Protein AF-A0A341EDA7-F1 (afdb_monomer_lite)

Radius of gyration: 49.62 Å; chains: 1; bounding box: 118×57×142 Å

Structure (mmCIF, N/CA/C/O backbone):
data_AF-A0A341EDA7-F1
#
_entry.id   AF-A0A341EDA7-F1
#
loop_
_atom_site.group_PDB
_atom_site.id
_atom_site.type_symbol
_atom_site.label_atom_id
_atom_site.label_alt_id
_atom_site.label_comp_id
_atom_site.label_asym_id
_atom_site.label_entity_id
_atom_site.label_seq_id
_atom_site.pdbx_PDB_ins_code
_atom_site.Cartn_x
_atom_site.Cartn_y
_atom_site.Cartn_z
_atom_site.occupancy
_atom_site.B_iso_or_equiv
_atom_site.auth_seq_id
_atom_site.auth_comp_id
_atom_site.auth_asym_id
_atom_site.auth_atom_id
_atom_site.pdbx_PDB_model_num
ATOM 1 N N . MET A 1 1 ? 18.395 -34.911 -0.743 1.00 32.69 1 MET A N 1
ATOM 2 C CA . MET A 1 1 ? 18.982 -36.127 -1.352 1.00 32.69 1 MET A CA 1
ATOM 3 C C . MET A 1 1 ? 18.700 -36.040 -2.844 1.00 32.69 1 MET A C 1
ATOM 5 O O . MET A 1 1 ? 17.529 -36.085 -3.175 1.00 32.69 1 MET A O 1
ATOM 9 N N . CYS A 1 2 ? 19.606 -35.796 -3.788 1.00 32.47 2 CYS A N 1
ATOM 10 C CA . CYS A 1 2 ? 21.069 -35.658 -3.882 1.00 32.47 2 CYS A CA 1
ATOM 11 C C . CYS A 1 2 ? 21.313 -34.599 -4.995 1.00 32.47 2 CYS A C 1
ATOM 13 O O . CYS A 1 2 ? 20.498 -34.527 -5.908 1.00 32.47 2 CYS A O 1
ATOM 15 N N . LEU A 1 3 ? 22.203 -33.607 -4.891 1.00 25.61 3 LEU A N 1
ATOM 16 C CA . LEU A 1 3 ? 23.678 -33.621 -4.932 1.00 25.61 3 LEU A CA 1
ATOM 17 C C . LEU A 1 3 ? 24.299 -34.287 -6.179 1.00 25.61 3 LEU A C 1
ATOM 19 O O . LEU A 1 3 ? 24.285 -35.507 -6.297 1.00 25.61 3 LEU A O 1
ATOM 23 N N . GLU A 1 4 ? 24.841 -33.405 -7.033 1.00 27.42 4 GLU A N 1
ATOM 24 C CA . GLU A 1 4 ? 26.204 -33.389 -7.608 1.00 27.42 4 GLU A CA 1
ATOM 25 C C . GLU A 1 4 ? 26.722 -34.539 -8.492 1.00 27.42 4 GLU A C 1
ATOM 27 O O . GLU A 1 4 ? 26.782 -35.695 -8.089 1.00 27.42 4 GLU A O 1
ATOM 32 N N . ASN A 1 5 ? 27.219 -34.160 -9.681 1.00 27.25 5 ASN A N 1
ATOM 33 C CA . ASN A 1 5 ? 28.604 -34.377 -10.147 1.00 27.25 5 ASN A CA 1
ATOM 34 C C . ASN A 1 5 ? 28.768 -33.683 -11.519 1.00 27.25 5 ASN A C 1
ATOM 36 O O . ASN A 1 5 ? 27.979 -33.927 -12.425 1.00 27.25 5 ASN A O 1
ATOM 40 N N . ALA A 1 6 ? 29.583 -32.637 -11.670 1.00 25.05 6 ALA A N 1
ATOM 41 C CA . ALA A 1 6 ? 31.051 -32.552 -11.617 1.00 25.05 6 ALA A CA 1
ATOM 42 C C . ALA A 1 6 ? 31.712 -32.789 -12.992 1.00 25.05 6 ALA A C 1
ATOM 44 O O . ALA A 1 6 ? 31.583 -33.843 -13.611 1.00 25.05 6 ALA A O 1
ATOM 45 N N . MET A 1 7 ? 32.403 -31.733 -13.431 1.00 23.84 7 MET A N 1
ATOM 46 C CA . MET A 1 7 ? 33.381 -31.664 -14.516 1.00 23.84 7 MET A CA 1
ATOM 47 C C . MET A 1 7 ? 34.543 -32.643 -14.302 1.00 23.84 7 MET A C 1
ATOM 49 O O . MET A 1 7 ? 34.885 -32.928 -13.163 1.00 23.84 7 MET A O 1
ATOM 53 N N . GLU A 1 8 ? 35.212 -33.036 -15.390 1.00 24.64 8 GLU A N 1
ATOM 54 C CA . GLU A 1 8 ? 36.659 -32.828 -15.616 1.00 24.64 8 GLU A CA 1
ATOM 55 C C . GLU A 1 8 ? 37.133 -33.653 -16.826 1.00 24.64 8 GLU A C 1
ATOM 57 O O . GLU A 1 8 ? 36.954 -34.864 -16.875 1.00 24.64 8 GLU A O 1
ATOM 62 N N . HIS A 1 9 ? 37.768 -33.003 -17.806 1.00 24.69 9 HIS A N 1
ATOM 63 C CA . HIS A 1 9 ? 39.176 -33.277 -18.111 1.00 24.69 9 HIS A CA 1
ATOM 64 C C . HIS A 1 9 ? 39.718 -32.296 -19.159 1.00 24.69 9 HIS A C 1
ATOM 66 O O . HIS A 1 9 ? 39.237 -32.188 -20.285 1.00 24.69 9 HIS A O 1
ATOM 72 N N . ARG A 1 10 ? 40.766 -31.586 -18.741 1.00 23.36 10 ARG A N 1
ATOM 73 C CA . ARG A 1 10 ? 41.674 -30.756 -19.537 1.00 23.36 10 ARG A CA 1
ATOM 74 C C . ARG A 1 10 ? 43.002 -31.509 -19.722 1.00 23.36 10 ARG A C 1
ATOM 76 O O . ARG A 1 10 ? 43.252 -32.476 -19.006 1.00 23.36 10 ARG A O 1
ATOM 83 N N . LEU A 1 11 ? 43.872 -30.909 -20.547 1.00 23.42 11 LEU A N 1
ATOM 84 C CA . LEU A 1 11 ? 45.314 -31.168 -20.770 1.00 23.42 11 LEU A CA 1
ATOM 85 C C . LEU A 1 11 ? 45.609 -32.266 -21.805 1.00 23.42 11 LEU A C 1
ATOM 87 O O . LEU A 1 11 ? 44.929 -33.275 -21.853 1.00 23.42 11 LEU A O 1
ATOM 91 N N . ALA A 1 12 ? 46.606 -32.155 -22.684 1.00 24.38 12 ALA A N 1
ATOM 92 C CA . ALA A 1 12 ? 47.875 -31.418 -22.661 1.00 24.38 12 ALA A CA 1
ATOM 93 C C . ALA A 1 12 ? 48.444 -31.481 -24.116 1.00 24.38 12 ALA A C 1
ATOM 95 O O . ALA A 1 12 ? 48.155 -32.448 -24.809 1.00 24.38 12 ALA A O 1
ATOM 96 N N . VAL A 1 13 ? 49.124 -30.502 -24.732 1.00 22.91 13 VAL A N 1
ATOM 97 C CA . VAL A 1 13 ? 50.478 -29.940 -24.500 1.00 22.91 13 VAL A CA 1
ATOM 98 C C . VAL A 1 13 ? 51.265 -29.981 -25.828 1.00 22.91 13 VAL A C 1
ATOM 100 O O . VAL A 1 13 ? 51.414 -31.029 -26.442 1.00 22.91 13 VAL A O 1
ATOM 103 N N . LEU A 1 14 ? 51.724 -28.789 -26.227 1.00 21.77 14 LEU A N 1
ATOM 104 C CA . LEU A 1 14 ? 52.998 -28.381 -26.852 1.00 21.77 14 LEU A CA 1
ATOM 105 C C . LEU A 1 14 ? 53.745 -29.311 -27.830 1.00 21.77 14 LEU A C 1
ATOM 107 O O . LEU A 1 14 ? 54.156 -30.416 -27.494 1.00 21.77 14 LEU A O 1
ATOM 111 N N . GLY A 1 15 ? 54.142 -28.722 -28.965 1.00 23.84 15 GLY A N 1
ATOM 112 C CA . GLY A 1 15 ? 55.219 -29.223 -29.823 1.00 23.84 15 GLY A CA 1
ATOM 113 C C . GLY A 1 15 ? 55.700 -28.178 -30.833 1.00 23.84 15 GLY A C 1
ATOM 114 O O . GLY A 1 15 ? 55.146 -28.058 -31.917 1.00 23.84 15 GLY A O 1
ATOM 115 N N . ASN A 1 16 ? 56.717 -27.411 -30.435 1.00 22.12 16 ASN A N 1
ATOM 116 C CA . ASN A 1 16 ? 57.459 -26.419 -31.218 1.00 22.12 16 ASN A CA 1
ATOM 117 C C . ASN A 1 16 ? 58.202 -27.005 -32.443 1.00 22.12 16 ASN A C 1
ATOM 119 O O . ASN A 1 16 ? 58.448 -28.204 -32.523 1.00 22.12 16 ASN A O 1
ATOM 123 N N . VAL A 1 17 ? 58.743 -26.070 -33.240 1.00 22.66 17 VAL A N 1
ATOM 124 C CA . VAL A 1 17 ? 60.060 -26.099 -33.924 1.00 22.66 17 VAL A CA 1
ATOM 125 C C . VAL A 1 17 ? 60.017 -26.105 -35.462 1.00 22.66 17 VAL A C 1
ATOM 127 O O . VAL A 1 17 ? 60.042 -27.140 -36.108 1.00 22.66 17 VAL A O 1
ATOM 130 N N . VAL A 1 18 ? 60.024 -24.882 -36.011 1.00 22.33 18 VAL A N 1
ATOM 131 C CA . VAL A 1 18 ? 61.127 -24.274 -36.792 1.00 22.33 18 VAL A CA 1
ATOM 132 C C . VAL A 1 18 ? 61.608 -25.009 -38.058 1.00 22.33 18 VAL A C 1
ATOM 134 O O . VAL A 1 18 ? 62.100 -26.129 -38.030 1.00 22.33 18 VAL A O 1
ATOM 137 N N . SER A 1 19 ? 61.679 -24.195 -39.118 1.00 23.27 19 SER A N 1
ATOM 138 C CA . SER A 1 19 ? 62.838 -24.020 -40.009 1.00 23.27 19 SER A CA 1
ATOM 139 C C . SER A 1 19 ? 62.756 -24.543 -41.449 1.00 23.27 19 SER A C 1
ATOM 141 O O . SER A 1 19 ? 62.938 -25.721 -41.740 1.00 23.27 19 SER A O 1
ATOM 143 N N . SER A 1 20 ? 62.784 -23.539 -42.331 1.00 24.84 20 SER A N 1
ATOM 144 C CA . SER A 1 20 ? 63.682 -23.392 -43.487 1.00 24.84 20 SER A CA 1
ATOM 145 C C . SER A 1 20 ? 63.165 -23.814 -44.862 1.00 24.84 20 SER A C 1
ATOM 147 O O . SER A 1 20 ? 62.784 -24.950 -45.107 1.00 24.84 20 SER A O 1
ATOM 149 N N . GLY A 1 21 ? 63.238 -22.857 -45.790 1.00 26.22 21 GLY A N 1
ATOM 150 C CA . GLY A 1 21 ? 62.943 -23.033 -47.208 1.00 26.22 21 GLY A CA 1
ATOM 151 C C . GLY A 1 21 ? 63.250 -21.756 -47.986 1.00 26.22 21 GLY A C 1
ATOM 152 O O . GLY A 1 21 ? 62.390 -20.909 -48.167 1.00 26.22 21 GLY A O 1
ATOM 153 N N . LYS A 1 22 ? 64.520 -21.601 -48.356 1.00 25.05 22 LYS A N 1
ATOM 154 C CA . LYS A 1 22 ? 65.170 -20.472 -49.040 1.00 25.05 22 LYS A CA 1
ATOM 155 C C . LYS A 1 22 ? 64.565 -20.069 -50.406 1.00 25.05 22 LYS A C 1
ATOM 157 O O . LYS A 1 22 ? 64.294 -20.935 -51.222 1.00 25.05 22 LYS A O 1
ATOM 162 N N . VAL A 1 23 ? 64.636 -18.749 -50.656 1.00 23.72 23 VAL A N 1
ATOM 163 C CA . VAL A 1 23 ? 65.149 -18.043 -51.864 1.00 23.72 23 VAL A CA 1
ATOM 164 C C . VAL A 1 23 ? 64.367 -18.192 -53.172 1.00 23.72 23 VAL A C 1
ATOM 166 O O . VAL A 1 23 ? 64.394 -19.266 -53.746 1.00 23.72 23 VAL A O 1
ATOM 169 N N . VAL A 1 24 ? 63.882 -17.066 -53.728 1.00 25.31 24 VAL A N 1
ATOM 170 C CA . VAL A 1 24 ? 64.329 -16.529 -55.037 1.00 25.31 24 VAL A CA 1
ATOM 171 C C . VAL A 1 24 ? 64.229 -14.992 -55.039 1.00 25.31 24 VAL A C 1
ATOM 173 O O . VAL A 1 24 ? 63.286 -14.393 -54.538 1.00 25.31 24 VAL A O 1
ATOM 176 N N . THR A 1 25 ? 65.283 -14.399 -55.584 1.00 25.27 25 THR A N 1
ATOM 177 C CA . THR A 1 25 ? 65.615 -12.998 -55.865 1.00 25.27 25 THR A CA 1
ATOM 178 C C . THR A 1 25 ? 64.653 -12.269 -56.809 1.00 25.27 25 THR A C 1
ATOM 180 O O . THR A 1 25 ? 64.207 -12.848 -57.794 1.00 25.27 25 THR A O 1
ATOM 183 N N . GLY A 1 26 ? 64.473 -10.960 -56.606 1.00 25.20 26 GLY A N 1
ATOM 184 C CA . GLY A 1 26 ? 63.845 -10.067 -57.584 1.00 25.20 26 GLY A CA 1
ATOM 185 C C . GLY A 1 26 ? 64.021 -8.600 -57.207 1.00 25.20 26 GLY A C 1
ATOM 186 O O . GLY A 1 26 ? 63.227 -8.047 -56.459 1.00 25.20 26 GLY A O 1
ATOM 187 N N . GLN A 1 27 ? 65.100 -7.996 -57.693 1.00 23.28 27 GLN A N 1
ATOM 188 C CA . GLN A 1 27 ? 65.445 -6.591 -57.513 1.00 23.28 27 GLN A CA 1
ATOM 189 C C . GLN A 1 27 ? 64.874 -5.804 -58.699 1.00 23.28 27 GLN A C 1
ATOM 191 O O . GLN A 1 27 ? 65.255 -6.067 -59.836 1.00 23.28 27 GLN A O 1
ATOM 196 N N . ALA A 1 28 ? 63.985 -4.849 -58.439 1.00 24.80 28 ALA A N 1
ATOM 197 C CA . ALA A 1 28 ? 63.671 -3.768 -59.367 1.00 24.80 28 ALA A CA 1
ATOM 198 C C . ALA A 1 28 ? 63.250 -2.537 -58.558 1.00 24.80 28 ALA A C 1
ATOM 200 O O . ALA A 1 28 ? 62.221 -2.532 -57.888 1.00 24.80 28 ALA A O 1
ATOM 201 N N . ALA A 1 29 ? 64.105 -1.519 -58.592 1.00 23.28 29 ALA A N 1
ATOM 202 C CA . ALA A 1 29 ? 63.731 -0.150 -58.289 1.00 23.28 29 ALA A CA 1
ATOM 203 C C . ALA A 1 29 ? 62.814 0.375 -59.405 1.00 23.28 29 ALA A C 1
ATOM 205 O O . ALA A 1 29 ? 62.993 -0.035 -60.552 1.00 23.28 29 ALA A O 1
ATOM 206 N N . ILE A 1 30 ? 61.892 1.283 -59.077 1.00 23.95 30 ILE A N 1
ATOM 207 C CA . ILE A 1 30 ? 61.720 2.602 -59.715 1.00 23.95 30 ILE A CA 1
ATOM 208 C C . ILE A 1 30 ? 60.499 3.313 -59.104 1.00 23.95 30 ILE A C 1
ATOM 210 O O . ILE A 1 30 ? 59.433 2.729 -58.943 1.00 23.95 30 ILE A O 1
ATOM 214 N N . ASP A 1 31 ? 60.774 4.571 -58.774 1.00 23.44 31 ASP A N 1
ATOM 215 C CA . ASP A 1 31 ? 59.965 5.780 -58.637 1.00 23.44 31 ASP A CA 1
ATOM 216 C C . ASP A 1 31 ? 58.633 5.854 -57.884 1.00 23.44 31 ASP A C 1
ATOM 218 O O . ASP A 1 31 ? 57.637 5.175 -58.118 1.00 23.44 31 ASP A O 1
ATOM 222 N N . VAL A 1 32 ? 58.689 6.861 -57.016 1.00 29.33 32 VAL A N 1
ATOM 223 C CA . VAL A 1 32 ? 57.644 7.636 -56.378 1.00 29.33 32 VAL A CA 1
ATOM 224 C C . VAL A 1 32 ? 56.910 8.442 -57.447 1.00 29.33 32 VAL A C 1
ATOM 226 O O . VAL A 1 32 ? 57.516 9.295 -58.079 1.00 29.33 32 VAL A O 1
ATOM 229 N N . ASP A 1 33 ? 55.606 8.227 -57.570 1.00 25.69 33 ASP A N 1
ATOM 230 C CA . ASP A 1 33 ? 54.652 9.270 -57.944 1.00 25.69 33 ASP A CA 1
ATOM 231 C C . ASP A 1 33 ? 53.303 8.920 -57.307 1.00 25.69 33 ASP A C 1
ATOM 233 O O . ASP A 1 33 ? 52.681 7.900 -57.610 1.00 25.69 33 ASP A O 1
ATOM 237 N N . GLY A 1 34 ? 52.876 9.745 -56.351 1.00 31.33 34 GLY A N 1
ATOM 238 C CA . GLY A 1 34 ? 51.514 9.700 -55.829 1.00 31.33 34 GLY A CA 1
ATOM 239 C C . GLY A 1 34 ? 50.528 10.239 -56.864 1.00 31.33 34 GLY A C 1
ATOM 240 O O . GLY A 1 34 ? 50.895 11.060 -57.707 1.00 31.33 34 GLY A O 1
ATOM 241 N N . PRO A 1 35 ? 49.248 9.856 -56.754 1.00 29.45 35 PRO A N 1
ATOM 242 C CA . PRO A 1 35 ? 48.264 10.929 -56.730 1.00 29.45 35 PRO A CA 1
ATOM 243 C C . PRO A 1 35 ? 47.092 10.712 -55.760 1.00 29.45 35 PRO A C 1
ATOM 245 O O . PRO A 1 35 ? 46.631 9.604 -55.508 1.00 29.45 35 PRO A O 1
ATOM 248 N N . SER A 1 36 ? 46.631 11.871 -55.282 1.00 26.59 36 SER A N 1
ATOM 249 C CA . SER A 1 36 ? 45.240 12.292 -55.073 1.00 26.59 36 SER A CA 1
ATOM 250 C C . SER A 1 36 ? 44.308 11.451 -54.194 1.00 26.59 36 SER A C 1
ATOM 252 O O . SER A 1 36 ? 43.839 10.383 -54.570 1.00 26.59 36 SER A O 1
ATOM 254 N N . SER A 1 37 ? 43.958 12.071 -53.063 1.00 29.16 37 SER A N 1
ATOM 255 C CA . SER A 1 37 ? 42.639 12.091 -52.415 1.00 29.16 37 SER A CA 1
ATOM 256 C C . SER A 1 37 ? 41.509 11.347 -53.139 1.00 29.16 37 SER A C 1
ATOM 258 O O . SER A 1 37 ? 41.048 11.782 -54.194 1.00 29.16 37 SER A O 1
ATOM 260 N N . SER A 1 38 ? 41.001 10.291 -52.507 1.00 27.61 38 SER A N 1
ATOM 261 C CA . SER A 1 38 ? 39.705 9.696 -52.825 1.00 27.61 38 SER A CA 1
ATOM 262 C C . SER A 1 38 ? 38.582 10.641 -52.387 1.00 27.61 38 SER A C 1
ATOM 264 O O . SER A 1 38 ? 38.343 10.813 -51.189 1.00 27.61 38 SER A O 1
ATOM 266 N N . GLU A 1 39 ? 37.915 11.259 -53.359 1.00 27.83 39 GLU A N 1
ATOM 267 C CA . GLU A 1 39 ? 36.574 11.817 -53.188 1.00 27.83 39 GLU A CA 1
ATOM 268 C C . GLU A 1 39 ? 35.618 10.703 -52.738 1.00 27.83 39 GLU A C 1
ATOM 270 O O . GLU A 1 39 ? 35.656 9.581 -53.245 1.00 27.83 39 GLU A O 1
ATOM 275 N N . ILE A 1 40 ? 34.770 11.009 -51.756 1.00 29.06 40 ILE A N 1
ATOM 276 C CA . ILE A 1 40 ? 33.633 10.167 -51.391 1.00 29.06 40 ILE A CA 1
ATOM 277 C C . ILE A 1 40 ? 32.602 10.340 -52.508 1.00 29.06 40 ILE A C 1
ATOM 279 O O . ILE A 1 40 ? 31.993 11.405 -52.623 1.00 29.06 40 ILE A O 1
ATOM 283 N N . ASP A 1 41 ? 32.414 9.308 -53.329 1.00 29.83 41 ASP A N 1
ATOM 284 C CA . ASP A 1 41 ? 31.356 9.260 -54.339 1.00 29.83 41 ASP A CA 1
ATOM 285 C C . ASP A 1 41 ? 29.985 9.262 -53.644 1.00 29.83 41 ASP A C 1
ATOM 287 O O . ASP A 1 41 ? 29.444 8.231 -53.234 1.00 29.83 41 ASP A O 1
ATOM 291 N N . VAL A 1 42 ? 29.391 10.447 -53.507 1.00 37.09 42 VAL A N 1
ATOM 292 C CA . VAL A 1 42 ? 27.962 10.576 -53.229 1.00 37.09 42 VAL A CA 1
ATOM 293 C C . VAL A 1 42 ? 27.239 10.068 -54.471 1.00 37.09 42 VAL A C 1
ATOM 295 O O . VAL A 1 42 ? 27.301 10.691 -55.531 1.00 37.09 42 VAL A O 1
ATOM 298 N N . ALA A 1 43 ? 26.578 8.914 -54.351 1.00 42.66 43 ALA A N 1
ATOM 299 C CA . ALA A 1 43 ? 25.857 8.283 -55.449 1.00 42.66 43 ALA A CA 1
ATOM 300 C C . ALA A 1 43 ? 24.989 9.316 -56.193 1.00 42.66 43 ALA A C 1
ATOM 302 O O . ALA A 1 43 ? 24.096 9.925 -55.601 1.00 42.66 43 ALA A O 1
ATOM 303 N N . ALA A 1 44 ? 25.258 9.508 -57.489 1.00 43.50 44 ALA A N 1
ATOM 304 C CA . ALA A 1 44 ? 24.578 10.510 -58.303 1.00 43.50 44 ALA A CA 1
ATOM 305 C C . ALA A 1 44 ? 23.041 10.392 -58.176 1.00 43.50 44 ALA A C 1
ATOM 307 O O . ALA A 1 44 ? 22.522 9.268 -58.116 1.00 43.50 44 ALA A O 1
ATOM 308 N N . PRO A 1 45 ? 22.289 11.513 -58.167 1.00 40.25 45 PRO A N 1
ATOM 309 C CA . PRO A 1 45 ? 20.831 11.495 -58.151 1.00 40.25 45 PRO A CA 1
ATOM 310 C C . PRO A 1 45 ? 20.281 10.556 -59.233 1.00 40.25 45 PRO A C 1
ATOM 312 O O . PRO A 1 45 ? 20.493 10.753 -60.429 1.00 40.25 45 PRO A O 1
ATOM 315 N N . GLY A 1 46 ? 19.601 9.492 -58.800 1.00 50.41 46 GLY A N 1
ATOM 316 C CA . GLY A 1 46 ? 19.075 8.453 -59.684 1.00 50.41 46 GLY A CA 1
ATOM 317 C C . GLY A 1 46 ? 19.936 7.192 -59.843 1.00 50.41 46 GLY A C 1
ATOM 318 O O . GLY A 1 46 ? 19.557 6.345 -60.656 1.00 50.41 46 GLY A O 1
ATOM 319 N N . SER A 1 47 ? 21.032 7.042 -59.090 1.00 60.16 47 SER A N 1
ATOM 320 C CA . SER A 1 47 ? 21.750 5.770 -58.932 1.00 60.16 47 SER A CA 1
ATOM 321 C C . SER A 1 47 ? 20.917 4.758 -58.141 1.00 60.16 47 SER A C 1
ATOM 323 O O . SER A 1 47 ? 20.264 5.108 -57.156 1.00 60.16 47 SER A O 1
ATOM 325 N N . ILE A 1 48 ? 20.962 3.499 -58.578 1.00 59.53 48 ILE A N 1
ATOM 326 C CA . ILE A 1 48 ? 20.342 2.357 -57.892 1.00 59.53 48 ILE A CA 1
ATOM 327 C C . ILE A 1 48 ? 21.285 1.679 -56.881 1.00 59.53 48 ILE A C 1
ATOM 329 O O . ILE A 1 48 ? 20.861 0.778 -56.161 1.00 59.53 48 ILE A O 1
ATOM 333 N N . ALA A 1 49 ? 22.552 2.105 -56.819 1.00 60.69 49 ALA A N 1
ATOM 334 C CA . ALA A 1 49 ? 23.508 1.615 -55.832 1.00 60.69 49 ALA A CA 1
ATOM 335 C C . ALA A 1 49 ? 23.044 1.966 -54.410 1.00 60.69 49 ALA A C 1
ATOM 337 O O . ALA A 1 49 ? 22.509 3.055 -54.174 1.00 60.69 49 ALA A O 1
ATOM 338 N N . GLY A 1 50 ? 23.251 1.058 -53.460 1.00 63.97 50 GLY A N 1
ATOM 339 C CA . GLY A 1 50 ? 22.850 1.236 -52.065 1.00 63.97 50 GLY A CA 1
ATOM 340 C C . GLY A 1 50 ? 21.896 0.159 -51.561 1.00 63.97 50 GLY A C 1
ATOM 341 O O . GLY A 1 50 ? 21.672 -0.860 -52.216 1.00 63.97 50 GLY A O 1
ATOM 342 N N . THR A 1 51 ? 21.365 0.384 -50.363 1.00 59.66 51 THR A N 1
ATOM 343 C CA . THR A 1 51 ? 20.586 -0.613 -49.625 1.00 59.66 51 THR A CA 1
ATOM 344 C C . THR A 1 51 ? 19.086 -0.386 -49.796 1.00 59.66 51 THR A C 1
ATOM 346 O O . THR A 1 51 ? 18.583 0.735 -49.688 1.00 59.66 51 THR A O 1
ATOM 349 N N . TRP A 1 52 ? 18.371 -1.472 -50.058 1.00 67.31 52 TRP A N 1
ATOM 350 C CA . TRP A 1 52 ? 16.940 -1.519 -50.320 1.00 67.31 52 TRP A CA 1
ATOM 351 C C . TRP A 1 52 ? 16.291 -2.547 -49.404 1.00 67.31 52 TRP A C 1
ATOM 353 O O . TRP A 1 52 ? 16.853 -3.617 -49.156 1.00 67.31 52 TRP A O 1
ATOM 363 N N . GLU A 1 53 ? 15.094 -2.243 -48.920 1.00 63.97 53 GLU A N 1
ATOM 364 C CA . GLU A 1 53 ? 14.387 -3.084 -47.962 1.00 63.97 53 GLU A CA 1
ATOM 365 C C . GLU A 1 53 ? 12.904 -3.154 -48.264 1.00 63.97 53 GLU A C 1
ATOM 367 O O . GLU A 1 53 ? 12.281 -2.151 -48.594 1.00 63.97 53 GLU A O 1
ATOM 372 N N . GLY A 1 54 ? 12.325 -4.333 -48.088 1.00 64.69 54 GLY A N 1
ATOM 373 C CA . GLY A 1 54 ? 10.887 -4.510 -48.164 1.00 64.69 54 GLY A CA 1
ATOM 374 C C . GLY A 1 54 ? 10.433 -5.662 -47.297 1.00 64.69 54 GLY A C 1
ATOM 375 O O . GLY A 1 54 ? 11.166 -6.626 -47.063 1.00 64.69 54 GLY A O 1
ATOM 376 N N . GLU A 1 55 ? 9.212 -5.537 -46.814 1.00 59.97 55 GLU A N 1
ATOM 377 C CA . GLU A 1 55 ? 8.503 -6.593 -46.114 1.00 59.97 55 GLU A CA 1
ATOM 378 C C . GLU A 1 55 ? 7.440 -7.138 -47.060 1.00 59.97 55 GLU A C 1
ATOM 380 O O . GLU A 1 55 ? 6.729 -6.375 -47.718 1.00 59.97 55 GLU A O 1
ATOM 385 N N . ALA A 1 56 ? 7.350 -8.460 -47.159 1.00 61.41 56 ALA A N 1
ATOM 386 C CA . ALA A 1 56 ? 6.262 -9.094 -47.878 1.00 61.41 56 ALA A CA 1
ATOM 387 C C . ALA A 1 56 ? 5.550 -10.087 -46.969 1.00 61.41 56 ALA A C 1
ATOM 389 O O . ALA A 1 56 ? 6.160 -10.971 -46.363 1.00 61.41 56 ALA A O 1
ATOM 390 N N . ILE A 1 57 ? 4.228 -9.951 -46.930 1.00 59.69 57 ILE A N 1
ATOM 391 C CA . ILE A 1 57 ? 3.349 -10.910 -46.278 1.00 59.69 57 ILE A CA 1
ATOM 392 C C . ILE A 1 57 ? 3.185 -12.081 -47.242 1.00 59.69 57 ILE A C 1
ATOM 394 O O . ILE A 1 57 ? 2.477 -12.003 -48.251 1.00 59.69 57 ILE A O 1
ATOM 398 N N . CYS A 1 58 ? 3.886 -13.165 -46.946 1.00 62.44 58 CYS A N 1
ATOM 399 C CA . CYS A 1 58 ? 3.866 -14.384 -47.736 1.00 62.44 58 CYS A CA 1
ATOM 400 C C . CYS A 1 58 ? 2.962 -15.427 -47.069 1.00 62.44 58 CYS A C 1
ATOM 402 O O . CYS A 1 58 ? 2.669 -15.356 -45.876 1.00 62.44 58 CYS A O 1
ATOM 404 N N . ARG A 1 59 ? 2.550 -16.471 -47.804 1.00 59.69 59 ARG A N 1
ATOM 405 C CA . ARG A 1 59 ? 1.744 -17.565 -47.215 1.00 59.69 59 ARG A CA 1
ATOM 406 C C . ARG A 1 59 ? 2.453 -18.290 -46.060 1.00 59.69 59 ARG A C 1
ATOM 408 O O . ARG A 1 59 ? 1.791 -18.958 -45.276 1.00 59.69 59 ARG A O 1
ATOM 415 N N . ALA A 1 60 ? 3.779 -18.171 -45.971 1.00 57.50 60 ALA A N 1
ATOM 416 C CA . ALA A 1 60 ? 4.621 -18.766 -44.933 1.00 57.50 60 ALA A CA 1
ATOM 417 C C . ALA A 1 60 ? 4.896 -17.838 -43.724 1.00 57.50 60 ALA A C 1
ATOM 419 O O . ALA A 1 60 ? 5.727 -18.190 -42.884 1.00 57.50 60 ALA A O 1
ATOM 420 N N . GLY A 1 61 ? 4.219 -16.687 -43.639 1.00 61.53 61 GLY A N 1
ATOM 421 C CA . GLY A 1 61 ? 4.447 -15.641 -42.636 1.00 61.53 61 GLY A CA 1
ATOM 422 C C . GLY A 1 61 ? 5.214 -14.439 -43.193 1.00 61.53 61 GLY A C 1
ATOM 423 O O . GLY A 1 61 ? 5.608 -14.425 -44.365 1.00 61.53 61 GLY A O 1
ATOM 424 N N . ASP A 1 62 ? 5.413 -13.434 -42.343 1.00 56.75 62 ASP A N 1
ATOM 425 C CA . ASP A 1 62 ? 6.117 -12.201 -42.701 1.00 56.75 62 ASP A CA 1
ATOM 426 C C . ASP A 1 62 ? 7.562 -12.523 -43.086 1.00 56.75 62 ASP A C 1
ATOM 428 O O . ASP A 1 62 ? 8.303 -13.167 -42.340 1.00 56.75 62 ASP A O 1
ATOM 432 N N . THR A 1 63 ? 7.945 -12.141 -44.302 1.00 61.06 63 THR A N 1
ATOM 433 C CA . THR A 1 63 ? 9.275 -12.403 -44.852 1.00 61.06 63 THR A CA 1
ATOM 434 C C . THR A 1 63 ? 9.949 -11.073 -45.143 1.00 61.06 63 THR A C 1
ATOM 436 O O . THR A 1 63 ? 9.402 -10.216 -45.843 1.00 61.06 63 THR A O 1
ATOM 439 N N . PHE A 1 64 ? 11.154 -10.906 -44.607 1.00 63.16 64 PHE A N 1
ATOM 440 C CA . PHE A 1 64 ? 11.951 -9.704 -44.798 1.00 63.16 64 PHE A CA 1
ATOM 441 C C . PHE A 1 64 ? 12.913 -9.898 -45.960 1.00 63.16 64 PHE A C 1
ATOM 443 O O . PHE A 1 64 ? 13.662 -10.878 -46.016 1.00 63.16 64 PHE A O 1
ATOM 450 N N . PHE A 1 65 ? 12.924 -8.923 -46.862 1.00 63.97 65 PHE A N 1
ATOM 451 C CA . PHE A 1 65 ? 13.841 -8.868 -47.985 1.00 63.97 65 PHE A CA 1
ATOM 452 C C . PHE A 1 65 ? 14.811 -7.705 -47.785 1.00 63.97 65 PHE A C 1
ATOM 454 O O . PHE A 1 65 ? 14.428 -6.578 -47.451 1.00 63.97 65 PHE A O 1
ATOM 461 N N . GLY A 1 66 ? 16.095 -7.998 -47.947 1.00 61.44 66 GLY A N 1
ATOM 462 C CA . GLY A 1 66 ? 17.160 -7.006 -48.014 1.00 61.44 66 GLY A CA 1
ATOM 463 C C . GLY A 1 66 ? 17.876 -7.144 -49.343 1.00 61.44 66 GLY A C 1
ATOM 464 O O . GLY A 1 66 ? 18.232 -8.252 -49.734 1.00 61.44 66 GLY A O 1
ATOM 465 N N . LEU A 1 67 ? 18.084 -6.035 -50.037 1.00 64.25 67 LEU A N 1
ATOM 466 C CA . LEU A 1 67 ? 18.910 -5.998 -51.231 1.00 64.25 67 LEU A CA 1
ATOM 467 C C . LEU A 1 67 ? 19.985 -4.934 -51.058 1.00 64.25 67 LEU A C 1
ATOM 469 O O . LEU A 1 67 ? 19.689 -3.745 -50.992 1.00 64.25 67 LEU A O 1
ATOM 473 N N . GLN A 1 68 ? 21.238 -5.366 -51.025 1.00 65.94 68 GLN A N 1
ATOM 474 C CA . GLN A 1 68 ? 22.380 -4.470 -51.093 1.00 65.94 68 GLN A CA 1
ATOM 475 C C . GLN A 1 68 ? 22.913 -4.459 -52.519 1.00 65.94 68 GLN A C 1
ATOM 477 O O . GLN A 1 68 ? 23.414 -5.469 -52.994 1.00 65.94 68 GLN A O 1
ATOM 482 N N . VAL A 1 69 ? 22.801 -3.335 -53.220 1.00 63.19 69 VAL A N 1
ATOM 483 C CA . VAL A 1 69 ? 23.414 -3.172 -54.541 1.00 63.19 69 VAL A CA 1
ATOM 484 C C . VAL A 1 69 ? 24.840 -2.667 -54.343 1.00 63.19 69 VAL A C 1
ATOM 486 O O . VAL A 1 69 ? 25.029 -1.517 -53.942 1.00 63.19 69 VAL A O 1
ATOM 489 N N . GLU A 1 70 ? 25.815 -3.543 -54.584 1.00 59.41 70 GLU A N 1
ATOM 490 C CA . GLU A 1 70 ? 27.241 -3.310 -54.320 1.00 59.41 70 GLU A CA 1
ATOM 491 C C . GLU A 1 70 ? 27.939 -2.598 -55.481 1.00 59.41 70 GLU A C 1
ATOM 493 O O . GLU A 1 70 ? 28.778 -1.733 -55.249 1.00 59.41 70 GLU A O 1
ATOM 498 N N . ASP A 1 71 ? 27.579 -2.936 -56.723 1.00 60.00 71 ASP A N 1
ATOM 499 C CA . ASP A 1 71 ? 28.193 -2.361 -57.920 1.00 60.00 71 ASP A CA 1
ATOM 500 C C . ASP A 1 71 ? 27.164 -2.198 -59.050 1.00 60.00 71 ASP A C 1
ATOM 502 O O . ASP A 1 71 ? 26.274 -3.032 -59.247 1.00 60.00 71 ASP A O 1
ATOM 506 N N . VAL A 1 72 ? 27.286 -1.107 -59.804 1.00 57.47 72 VAL A N 1
ATOM 507 C CA . VAL A 1 72 ? 26.436 -0.774 -60.951 1.00 57.47 72 VAL A CA 1
ATOM 508 C C . VAL A 1 72 ? 27.349 -0.446 -62.130 1.00 57.47 72 VAL A C 1
ATOM 510 O O . VAL A 1 72 ? 27.667 0.711 -62.397 1.00 57.47 72 VAL A O 1
ATOM 513 N N . GLN A 1 73 ? 27.754 -1.473 -62.874 1.00 64.31 73 GLN A N 1
ATOM 514 C CA . GLN A 1 73 ? 28.551 -1.327 -64.091 1.00 64.31 73 GLN A CA 1
ATOM 515 C C . GLN A 1 73 ? 27.653 -1.467 -65.308 1.00 64.31 73 GLN A C 1
ATOM 517 O O . GLN A 1 73 ? 27.427 -2.583 -65.749 1.00 64.31 73 GLN A O 1
ATOM 522 N N . SER A 1 74 ? 27.143 -0.376 -65.886 1.00 57.84 74 SER A N 1
ATOM 523 C CA . SER A 1 74 ? 26.249 -0.444 -67.059 1.00 57.84 74 SER A CA 1
ATOM 524 C C . SER A 1 74 ? 26.745 -1.451 -68.123 1.00 57.84 74 SER A C 1
ATOM 526 O O . SER A 1 74 ? 27.820 -1.230 -68.685 1.00 57.84 74 SER A O 1
ATOM 528 N N . PRO A 1 75 ? 25.987 -2.524 -68.454 1.00 57.97 75 PRO A N 1
ATOM 529 C CA . PRO A 1 75 ? 24.578 -2.788 -68.121 1.00 57.97 75 PRO A CA 1
ATOM 530 C C . PRO A 1 75 ? 24.330 -3.757 -66.943 1.00 57.97 75 PRO A C 1
ATOM 532 O O . PRO A 1 75 ? 23.212 -4.226 -66.781 1.00 57.97 75 PRO A O 1
ATOM 535 N N . ARG A 1 76 ? 25.331 -4.120 -66.148 1.00 62.81 76 ARG A N 1
ATOM 536 C CA . ARG A 1 76 ? 25.242 -5.058 -65.025 1.00 62.81 76 ARG A CA 1
ATOM 537 C C . ARG A 1 76 ? 25.057 -4.392 -63.662 1.00 62.81 76 ARG A C 1
ATOM 539 O O . ARG A 1 76 ? 25.661 -3.366 -63.367 1.00 62.81 76 ARG A O 1
ATOM 546 N N . ILE A 1 77 ? 24.241 -5.020 -62.824 1.00 64.12 77 ILE A N 1
ATOM 547 C CA . ILE A 1 77 ? 24.110 -4.708 -61.400 1.00 64.12 77 ILE A CA 1
ATOM 548 C C . ILE A 1 77 ? 24.511 -5.948 -60.627 1.00 64.12 77 ILE A C 1
ATOM 550 O O . ILE A 1 77 ? 23.946 -7.020 -60.861 1.00 64.12 77 ILE A O 1
ATOM 554 N N . THR A 1 78 ? 25.434 -5.775 -59.693 1.00 62.75 78 THR A N 1
ATOM 555 C CA . THR A 1 78 ? 25.797 -6.813 -58.738 1.00 62.75 78 THR A CA 1
ATOM 556 C C . THR A 1 78 ? 25.260 -6.415 -57.377 1.00 62.75 78 THR A C 1
ATOM 558 O O . THR A 1 78 ? 25.490 -5.300 -56.902 1.00 62.75 78 THR A O 1
ATOM 561 N N . GLY A 1 79 ? 24.513 -7.310 -56.746 1.00 65.12 79 GLY A N 1
ATOM 562 C CA . GLY A 1 79 ? 23.982 -7.060 -55.417 1.00 65.12 79 GLY A CA 1
ATOM 563 C C . GLY A 1 79 ? 23.769 -8.329 -54.621 1.00 65.12 79 GLY A C 1
ATOM 564 O O . GLY A 1 79 ? 23.701 -9.423 -55.166 1.00 65.12 79 GLY A O 1
ATOM 565 N N . LEU A 1 80 ? 23.647 -8.182 -53.315 1.00 61.19 80 LEU A N 1
ATOM 566 C CA . LEU A 1 80 ? 23.356 -9.262 -52.398 1.00 61.19 80 LEU A CA 1
ATOM 567 C C . LEU A 1 80 ? 21.868 -9.223 -52.050 1.00 61.19 80 LEU A C 1
ATOM 569 O O . LEU A 1 80 ? 21.418 -8.304 -51.364 1.00 61.19 80 LEU A O 1
ATOM 573 N N . LEU A 1 81 ? 21.103 -10.211 -52.519 1.00 65.88 81 LEU A N 1
ATOM 574 C CA . LEU A 1 81 ? 19.727 -10.421 -52.075 1.00 65.88 81 LEU A CA 1
ATOM 575 C C . LEU A 1 81 ? 19.717 -11.352 -50.874 1.00 65.88 81 LEU A C 1
ATOM 577 O O . LEU A 1 81 ? 20.245 -12.464 -50.916 1.00 65.88 81 LEU A O 1
ATOM 581 N N . GLN A 1 82 ? 19.054 -10.907 -49.823 1.00 63.06 82 GLN A N 1
ATOM 582 C CA . GLN A 1 82 ? 18.879 -11.641 -48.588 1.00 63.06 82 GLN A CA 1
ATOM 583 C C . GLN A 1 82 ? 17.391 -11.837 -48.326 1.00 63.06 82 GLN A C 1
ATOM 585 O O . GLN A 1 82 ? 16.604 -10.890 -48.403 1.00 63.06 82 GLN A O 1
ATOM 590 N N . VAL A 1 83 ? 17.025 -13.074 -47.997 1.00 62.03 83 VAL A N 1
ATOM 591 C CA . VAL A 1 83 ? 15.661 -13.455 -47.623 1.00 62.03 83 VAL A CA 1
ATOM 592 C C . VAL A 1 83 ? 15.693 -14.014 -46.209 1.00 62.03 83 VAL A C 1
ATOM 594 O O . VAL A 1 83 ? 16.311 -15.053 -45.955 1.00 62.03 83 VAL A O 1
ATOM 597 N N . ALA A 1 84 ? 15.024 -13.331 -45.286 1.00 57.81 84 ALA A N 1
ATOM 598 C CA . ALA A 1 84 ? 14.886 -13.752 -43.899 1.00 57.81 84 ALA A CA 1
ATOM 599 C C . ALA A 1 84 ? 13.431 -14.122 -43.604 1.00 57.81 84 ALA A C 1
ATOM 601 O O . ALA A 1 84 ? 12.503 -13.410 -43.985 1.00 57.81 84 ALA A O 1
ATOM 602 N N . GLY A 1 85 ? 13.241 -15.261 -42.938 1.00 52.41 85 GLY A N 1
ATOM 603 C CA . GLY A 1 85 ? 11.921 -15.671 -42.471 1.00 52.41 85 GLY A CA 1
ATOM 604 C C . GLY A 1 85 ? 11.470 -14.909 -41.221 1.00 52.41 85 GLY A C 1
ATOM 605 O O . GLY A 1 85 ? 12.255 -14.152 -40.644 1.00 52.41 85 GLY A O 1
ATOM 606 N N . PRO A 1 86 ? 10.239 -15.171 -40.750 1.00 47.56 86 PRO A N 1
ATOM 607 C CA . PRO A 1 86 ? 9.683 -14.544 -39.545 1.00 47.56 86 PRO A CA 1
ATOM 608 C C . PRO A 1 86 ? 10.458 -14.903 -38.264 1.00 47.56 86 PRO A C 1
ATOM 610 O O . PRO A 1 86 ? 10.374 -14.207 -37.260 1.00 47.56 86 PRO A O 1
ATOM 613 N N . ASP A 1 87 ? 11.248 -15.976 -38.308 1.00 46.06 87 ASP A N 1
ATOM 614 C CA . ASP A 1 87 ? 12.135 -16.463 -37.252 1.00 46.06 87 ASP A CA 1
ATOM 615 C C . ASP A 1 87 ? 13.547 -15.854 -37.296 1.00 46.06 87 ASP A C 1
ATOM 617 O O . ASP A 1 87 ? 14.444 -16.354 -36.624 1.00 46.06 87 ASP A O 1
ATOM 621 N N . ALA A 1 88 ? 13.778 -14.809 -38.102 1.00 44.03 88 ALA A N 1
ATOM 622 C CA . ALA A 1 88 ? 15.077 -14.141 -38.271 1.00 44.03 88 ALA A CA 1
ATOM 623 C C . ALA A 1 88 ? 16.216 -15.033 -38.808 1.00 44.03 88 ALA A C 1
ATOM 625 O O . ALA A 1 88 ? 17.326 -14.549 -39.040 1.00 44.03 88 ALA A O 1
ATOM 626 N N . LEU A 1 89 ? 15.943 -16.309 -39.087 1.00 46.66 89 LEU A N 1
ATOM 627 C CA . LEU A 1 89 ? 16.859 -17.173 -39.804 1.00 46.66 89 LEU A CA 1
ATOM 628 C C . LEU A 1 89 ? 16.912 -16.718 -41.257 1.00 46.66 89 LEU A C 1
ATOM 630 O O . LEU A 1 89 ? 15.904 -16.689 -41.971 1.00 46.66 89 LEU A O 1
ATOM 634 N N . VAL A 1 90 ? 18.118 -16.370 -41.694 1.00 48.94 90 VAL A N 1
ATOM 635 C CA . VAL A 1 90 ? 18.409 -16.113 -43.098 1.00 48.94 90 VAL A CA 1
ATOM 636 C C . VAL A 1 90 ? 18.169 -17.406 -43.839 1.00 48.94 90 VAL A C 1
ATOM 638 O O . VAL A 1 90 ? 18.894 -18.389 -43.677 1.00 48.94 90 VAL A O 1
ATOM 641 N N . ARG A 1 91 ? 17.104 -17.426 -44.628 1.00 54.41 91 ARG A N 1
ATOM 642 C CA . ARG A 1 91 ? 16.709 -18.639 -45.324 1.00 54.41 91 ARG A CA 1
ATOM 643 C C . ARG A 1 91 ? 17.458 -18.778 -46.643 1.00 54.41 91 ARG A C 1
ATOM 645 O O . ARG A 1 91 ? 17.618 -19.899 -47.117 1.00 54.41 91 ARG A O 1
ATOM 652 N N . GLY A 1 92 ? 17.940 -17.670 -47.204 1.00 54.97 92 GLY A N 1
ATOM 653 C CA . GLY A 1 92 ? 18.794 -17.661 -48.383 1.00 54.97 92 GLY A CA 1
ATOM 654 C C . GLY A 1 92 ? 19.545 -16.343 -48.540 1.00 54.97 92 GLY A C 1
ATOM 655 O O . GLY A 1 92 ? 19.011 -15.272 -48.251 1.00 54.97 92 GLY A O 1
ATOM 656 N N . VAL A 1 93 ? 20.782 -16.443 -49.019 1.00 53.59 93 VAL A N 1
ATOM 657 C CA . VAL A 1 93 ? 21.555 -15.321 -49.553 1.00 53.59 93 VAL A CA 1
ATOM 658 C C . VAL A 1 93 ? 21.924 -15.677 -50.979 1.00 53.59 93 VAL A C 1
ATOM 660 O O . VAL A 1 93 ? 22.410 -16.779 -51.232 1.00 53.59 93 VAL A O 1
ATOM 663 N N . SER A 1 94 ? 21.672 -14.763 -51.906 1.00 58.41 94 SER A N 1
ATOM 664 C CA . SER A 1 94 ? 22.020 -14.950 -53.305 1.00 58.41 94 SER A CA 1
ATOM 665 C C . SER A 1 94 ? 22.737 -13.725 -53.841 1.00 58.41 94 SER A C 1
ATOM 667 O O . SER A 1 94 ? 22.317 -12.589 -53.618 1.00 58.41 94 SER A O 1
ATOM 669 N N . MET A 1 95 ? 23.824 -13.980 -54.561 1.00 57.81 95 MET A N 1
ATOM 670 C CA . MET A 1 95 ? 24.443 -12.985 -55.422 1.00 57.81 95 MET A CA 1
ATOM 671 C C . MET A 1 95 ? 23.515 -12.751 -56.610 1.00 57.81 95 MET A C 1
ATOM 673 O O . MET A 1 95 ? 23.292 -13.641 -57.430 1.00 57.81 95 MET A O 1
ATOM 677 N N . LEU A 1 96 ? 22.984 -11.544 -56.702 1.00 63.97 96 LEU A N 1
ATOM 678 C CA . LEU A 1 96 ? 22.271 -11.067 -57.866 1.00 63.97 96 LEU A CA 1
ATOM 679 C C . LEU A 1 96 ? 23.271 -10.540 -58.877 1.00 63.97 96 LEU A C 1
ATOM 681 O O . LEU A 1 96 ? 23.980 -9.575 -58.606 1.00 63.97 96 LEU A O 1
ATOM 685 N N . ASN A 1 97 ? 23.250 -11.135 -60.063 1.00 61.56 97 ASN A N 1
ATOM 686 C CA . ASN A 1 97 ? 23.790 -10.524 -61.263 1.00 61.56 97 ASN A CA 1
ATOM 687 C C . ASN A 1 97 ? 22.604 -10.177 -62.152 1.00 61.56 97 ASN A C 1
ATOM 689 O O . ASN A 1 97 ? 21.892 -11.053 -62.645 1.00 61.56 97 ASN A O 1
ATOM 693 N N . VAL A 1 98 ? 22.349 -8.889 -62.315 1.00 64.31 98 VAL A N 1
ATOM 694 C CA . VAL A 1 98 ? 21.266 -8.406 -63.163 1.00 64.31 98 VAL A CA 1
ATOM 695 C C . VAL A 1 98 ? 21.863 -7.787 -64.400 1.00 64.31 98 VAL A C 1
ATOM 697 O O . VAL A 1 98 ? 22.734 -6.929 -64.288 1.00 64.31 98 VAL A O 1
ATOM 700 N N . GLN A 1 99 ? 21.305 -8.115 -65.561 1.00 68.81 99 GLN A N 1
ATOM 701 C CA . GLN A 1 99 ? 21.514 -7.324 -66.760 1.00 68.81 99 GLN A CA 1
ATOM 702 C C . GLN A 1 99 ? 20.334 -6.366 -66.974 1.00 68.81 99 GLN A C 1
ATOM 704 O O . GLN A 1 99 ? 19.190 -6.759 -67.210 1.00 68.81 99 GLN A O 1
ATOM 709 N N . MET A 1 100 ? 20.615 -5.072 -66.885 1.00 62.84 100 MET A N 1
ATOM 710 C CA . MET A 1 100 ? 19.690 -4.011 -67.255 1.00 62.84 100 MET A CA 1
ATOM 711 C C . MET A 1 100 ? 19.510 -4.006 -68.769 1.00 62.84 100 MET A C 1
ATOM 713 O O . MET A 1 100 ? 20.480 -3.947 -69.530 1.00 62.84 100 MET A O 1
ATOM 717 N N . ARG A 1 101 ? 18.259 -4.009 -69.233 1.00 64.69 101 ARG A N 1
ATOM 718 C CA . ARG A 1 101 ? 17.982 -3.799 -70.655 1.00 64.69 101 ARG A CA 1
ATOM 719 C C . ARG A 1 101 ? 18.250 -2.333 -70.993 1.00 64.69 101 ARG A C 1
ATOM 721 O O . ARG A 1 101 ? 17.637 -1.439 -70.403 1.00 64.69 101 ARG A O 1
ATOM 728 N N . SER A 1 102 ? 19.167 -2.101 -71.935 1.00 55.88 102 SER A N 1
ATOM 729 C CA . SER A 1 102 ? 19.590 -0.766 -72.381 1.00 55.88 102 SER A CA 1
ATOM 730 C C . SER A 1 102 ? 18.386 0.145 -72.652 1.00 55.88 102 SER A C 1
ATOM 732 O O . SER A 1 102 ? 17.496 -0.207 -73.425 1.00 55.88 102 SER A O 1
ATOM 734 N N . GLY A 1 103 ? 18.342 1.302 -71.984 1.00 57.81 103 GLY A N 1
ATOM 735 C CA . GLY A 1 103 ? 17.275 2.298 -72.135 1.00 57.81 103 GLY A CA 1
ATOM 736 C C . GLY A 1 103 ? 15.957 1.997 -71.407 1.00 57.81 103 GLY A C 1
ATOM 737 O O . GLY A 1 103 ? 15.012 2.768 -71.556 1.00 57.81 103 GLY A O 1
ATOM 738 N N . SER A 1 104 ? 15.866 0.925 -70.614 1.00 57.56 104 SER A N 1
ATOM 739 C CA . SER A 1 104 ? 14.654 0.576 -69.861 1.00 57.56 104 SER A CA 1
ATOM 740 C C . SER A 1 104 ? 14.857 0.648 -68.341 1.00 57.56 104 SER A C 1
ATOM 742 O O . SER A 1 104 ? 15.965 0.486 -67.838 1.00 57.56 104 SER A O 1
ATOM 744 N N . GLN A 1 105 ? 13.764 0.852 -67.597 1.00 58.88 105 GLN A N 1
ATOM 745 C CA . GLN A 1 105 ? 13.721 0.714 -66.130 1.00 58.88 105 GLN A CA 1
ATOM 746 C C . GLN A 1 105 ? 13.474 -0.747 -65.686 1.00 58.88 105 GLN A C 1
ATOM 748 O O . GLN A 1 105 ? 13.023 -1.002 -64.568 1.00 58.88 105 GLN A O 1
ATOM 753 N N . GLN A 1 106 ? 13.707 -1.706 -66.588 1.00 53.78 106 GLN A N 1
ATOM 754 C CA . GLN A 1 106 ? 13.452 -3.129 -66.382 1.00 53.78 106 GLN A CA 1
ATOM 755 C C . GLN A 1 106 ? 14.777 -3.893 -66.430 1.00 53.78 106 GLN A C 1
ATOM 757 O O . GLN A 1 106 ? 15.552 -3.765 -67.383 1.00 53.78 106 GLN A O 1
ATOM 762 N N . GLY A 1 107 ? 15.030 -4.678 -65.387 1.00 57.41 107 GLY A N 1
ATOM 763 C CA . GLY A 1 107 ? 16.163 -5.590 -65.308 1.00 57.41 107 GLY A CA 1
ATOM 764 C C . GLY A 1 107 ? 15.677 -7.029 -65.392 1.00 57.41 107 GLY A C 1
ATOM 765 O O . GLY A 1 107 ? 14.654 -7.384 -64.802 1.00 57.41 107 GLY A O 1
ATOM 766 N N . GLU A 1 108 ? 16.409 -7.864 -66.122 1.00 57.28 108 GLU A N 1
ATOM 767 C CA . GLU A 1 108 ? 16.234 -9.315 -66.063 1.00 57.28 108 GLU A CA 1
ATOM 768 C C . GLU A 1 108 ? 17.429 -9.921 -65.329 1.00 57.28 108 GLU A C 1
ATOM 770 O O . GLU A 1 108 ? 18.578 -9.508 -65.515 1.00 57.28 108 GLU A O 1
ATOM 775 N N . PHE A 1 109 ? 17.150 -10.878 -64.448 1.00 57.22 109 PHE A N 1
ATOM 776 C CA . PHE A 1 109 ? 18.196 -11.588 -63.724 1.00 57.22 109 PHE A CA 1
ATOM 777 C C . PHE A 1 109 ? 18.966 -12.486 -64.706 1.00 57.22 109 PHE A C 1
ATOM 779 O O . PHE A 1 109 ? 18.358 -13.286 -65.421 1.00 57.22 109 PHE A O 1
ATOM 786 N N . GLU A 1 110 ? 20.302 -12.383 -64.740 1.00 47.69 110 GLU A N 1
ATOM 787 C CA . GLU A 1 110 ? 21.157 -13.366 -65.424 1.00 47.69 110 GLU A CA 1
ATOM 788 C C . GLU A 1 110 ? 21.248 -14.615 -64.525 1.00 47.69 110 GLU A C 1
ATOM 790 O O . GLU A 1 110 ? 22.244 -14.858 -63.849 1.00 47.69 110 GLU A O 1
ATOM 795 N N . GLY A 1 111 ? 20.156 -15.385 -64.478 1.00 51.09 111 GLY A N 1
ATOM 796 C CA . GLY A 1 111 ? 20.022 -16.613 -63.689 1.00 51.09 111 GLY A CA 1
ATOM 797 C C . GLY A 1 111 ? 18.780 -16.620 -62.796 1.00 51.09 111 GLY A C 1
ATOM 798 O O . GLY A 1 111 ? 18.379 -15.592 -62.256 1.00 51.09 111 GLY A O 1
ATOM 799 N N . ALA A 1 112 ? 18.160 -17.792 -62.632 1.00 47.81 112 ALA A N 1
ATOM 800 C CA . ALA A 1 112 ? 17.122 -17.971 -61.624 1.00 47.81 112 ALA A CA 1
ATOM 801 C C . ALA A 1 112 ? 17.788 -17.989 -60.244 1.00 47.81 112 ALA A C 1
ATOM 803 O O . ALA A 1 112 ? 18.606 -18.864 -59.957 1.00 47.81 112 ALA A O 1
ATOM 804 N N . VAL A 1 113 ? 17.434 -17.042 -59.377 1.00 49.84 113 VAL A N 1
ATOM 805 C CA . VAL A 1 113 ? 17.708 -17.196 -57.947 1.00 49.84 113 VAL A CA 1
ATOM 806 C C . VAL A 1 113 ? 16.726 -18.239 -57.438 1.00 49.84 113 VAL A C 1
ATOM 808 O O . VAL A 1 113 ? 15.558 -17.927 -57.208 1.00 49.84 113 VAL A O 1
ATOM 811 N N . GLU A 1 114 ? 17.174 -19.490 -57.354 1.00 47.91 114 GLU A N 1
ATOM 812 C CA . GLU A 1 114 ? 16.360 -20.575 -56.818 1.00 47.91 114 GLU A CA 1
ATOM 813 C C . GLU A 1 114 ? 16.380 -20.543 -55.290 1.00 47.91 114 GLU A C 1
ATOM 815 O O . GLU A 1 114 ? 17.387 -20.831 -54.643 1.00 47.91 114 GLU A O 1
ATOM 820 N N . TYR A 1 115 ? 15.231 -20.226 -54.703 1.00 47.97 115 TYR A N 1
ATOM 821 C CA . TYR A 1 115 ? 14.986 -20.357 -53.274 1.00 47.97 115 TYR A CA 1
ATOM 822 C C . TYR A 1 115 ? 13.892 -21.404 -53.054 1.00 47.97 115 TYR A C 1
ATOM 824 O O . TYR A 1 115 ? 12.735 -21.177 -53.386 1.00 47.97 115 TYR A O 1
ATOM 832 N N . ARG A 1 116 ? 14.246 -22.585 -52.525 1.00 49.81 116 ARG A N 1
ATOM 833 C CA . ARG A 1 116 ? 13.306 -23.711 -52.300 1.00 49.81 116 ARG A CA 1
ATOM 834 C C . ARG A 1 116 ? 12.419 -24.049 -53.519 1.00 49.81 116 ARG A C 1
ATOM 836 O O . ARG A 1 116 ? 11.254 -24.401 -53.359 1.00 49.81 116 ARG A O 1
ATOM 843 N N . GLY A 1 117 ? 12.968 -23.953 -54.730 1.00 46.22 117 GLY A N 1
ATOM 844 C CA . GLY A 1 117 ? 12.236 -24.214 -55.977 1.00 46.22 117 GLY A CA 1
ATOM 845 C C . GLY A 1 117 ? 11.401 -23.039 -56.497 1.00 46.22 117 GLY A C 1
ATOM 846 O O . GLY A 1 117 ? 10.750 -23.184 -57.527 1.00 46.22 117 GLY A O 1
ATOM 847 N N . ALA A 1 118 ? 11.431 -21.886 -55.826 1.00 48.50 118 ALA A N 1
ATOM 848 C CA . ALA A 1 118 ? 10.898 -20.639 -56.349 1.00 48.50 118 ALA A CA 1
ATOM 849 C C . ALA A 1 118 ? 11.975 -19.889 -57.136 1.00 48.50 118 ALA A C 1
ATOM 851 O O . ALA A 1 118 ? 13.099 -19.736 -56.655 1.00 48.50 118 ALA A O 1
ATOM 852 N N . ALA A 1 119 ? 11.630 -19.427 -58.337 1.00 55.75 119 ALA A N 1
ATOM 853 C CA . ALA A 1 119 ? 12.526 -18.668 -59.201 1.00 55.75 119 ALA A CA 1
ATOM 854 C C . ALA A 1 119 ? 12.104 -17.198 -59.240 1.00 55.75 119 ALA A C 1
ATOM 856 O O . ALA A 1 119 ? 10.976 -16.870 -59.619 1.00 55.75 119 ALA A O 1
ATOM 857 N N . LEU A 1 120 ? 13.034 -16.309 -58.903 1.00 56.97 120 LEU A N 1
ATOM 858 C CA . LEU A 1 120 ? 12.875 -14.878 -59.143 1.00 56.97 120 LEU A CA 1
ATOM 859 C C . LEU A 1 120 ? 13.139 -14.589 -60.621 1.00 56.97 120 LEU A C 1
ATOM 861 O O . LEU A 1 120 ? 14.240 -14.827 -61.113 1.00 56.97 120 LEU A O 1
ATOM 865 N N . LYS A 1 121 ? 12.111 -14.126 -61.344 1.00 55.44 121 LYS A N 1
ATOM 866 C CA . LYS A 1 121 ? 12.156 -14.019 -62.816 1.00 55.44 121 LYS A CA 1
ATOM 867 C C . LYS A 1 121 ? 12.462 -12.619 -63.338 1.00 55.44 121 LYS A C 1
ATOM 869 O O . LYS A 1 121 ? 13.137 -12.481 -64.352 1.00 55.44 121 LYS A O 1
ATOM 874 N N . SER A 1 122 ? 11.986 -11.578 -62.667 1.00 57.12 122 SER A N 1
ATOM 875 C CA . SER A 1 122 ? 12.135 -10.201 -63.145 1.00 57.12 122 SER A CA 1
ATOM 876 C C . SER A 1 122 ? 12.011 -9.207 -62.009 1.00 57.12 122 SER A C 1
ATOM 878 O O . SER A 1 122 ? 11.332 -9.493 -61.018 1.00 57.12 122 SER A O 1
ATOM 880 N N . PHE A 1 123 ? 12.598 -8.025 -62.192 1.00 60.19 123 PHE A N 1
ATOM 881 C CA . PHE A 1 123 ? 12.241 -6.874 -61.382 1.00 60.19 123 PHE A CA 1
ATOM 882 C C . PHE A 1 123 ? 12.065 -5.599 -62.196 1.00 60.19 123 PHE A C 1
ATOM 884 O O . PHE A 1 123 ? 12.625 -5.408 -63.279 1.00 60.19 123 PHE A O 1
ATOM 891 N N . TYR A 1 124 ? 11.275 -4.705 -61.620 1.00 56.00 124 TYR A N 1
ATOM 892 C CA . TYR A 1 124 ? 10.978 -3.392 -62.167 1.00 56.00 124 TYR A CA 1
ATOM 893 C C . TYR A 1 124 ? 11.475 -2.351 -61.183 1.00 56.00 124 TYR A C 1
ATOM 895 O O . TYR A 1 124 ? 11.147 -2.466 -60.008 1.00 56.00 124 TYR A O 1
ATOM 903 N N . VAL A 1 125 ? 12.224 -1.351 -61.652 1.00 54.59 125 VAL A N 1
ATOM 904 C CA . VAL A 1 125 ? 12.593 -0.181 -60.844 1.00 54.59 125 VAL A CA 1
ATOM 905 C C . VAL A 1 125 ? 11.633 0.943 -61.196 1.00 54.59 125 VAL A C 1
ATOM 907 O O . VAL A 1 125 ? 11.746 1.538 -62.263 1.00 54.59 125 VAL A O 1
ATOM 910 N N . ARG A 1 126 ? 10.673 1.266 -60.327 1.00 52.81 126 ARG A N 1
ATOM 911 C CA . ARG A 1 126 ? 9.794 2.420 -60.573 1.00 52.81 126 ARG A CA 1
ATOM 912 C C . ARG A 1 126 ? 10.491 3.698 -60.113 1.00 52.81 126 ARG A C 1
ATOM 914 O O . ARG A 1 126 ? 10.693 3.876 -58.920 1.00 52.81 126 ARG A O 1
ATOM 921 N N . ARG A 1 127 ? 10.862 4.594 -61.035 1.00 49.16 127 ARG A N 1
ATOM 922 C CA . ARG A 1 127 ? 11.462 5.897 -60.683 1.00 49.16 127 ARG A CA 1
ATOM 923 C C . ARG A 1 127 ? 10.358 6.896 -60.300 1.00 49.16 127 ARG A C 1
ATOM 925 O O . ARG A 1 127 ? 9.743 7.491 -61.181 1.00 49.16 127 ARG A O 1
ATOM 932 N N . GLY A 1 128 ? 10.081 7.035 -59.005 1.00 48.25 128 GLY A N 1
ATOM 933 C CA . GLY A 1 128 ? 9.380 8.191 -58.427 1.00 48.25 128 GLY A CA 1
ATOM 934 C C . GLY A 1 128 ? 10.362 9.102 -57.685 1.00 48.25 128 GLY A C 1
ATOM 935 O O . GLY A 1 128 ? 11.491 8.688 -57.427 1.00 48.25 128 GLY A O 1
ATOM 936 N N . ASP A 1 129 ? 9.940 10.314 -57.319 1.00 42.97 129 ASP A N 1
ATOM 937 C CA . ASP A 1 129 ? 10.791 11.410 -56.807 1.00 42.97 129 ASP A CA 1
ATOM 938 C C . ASP A 1 129 ? 11.572 11.144 -55.504 1.00 42.97 129 ASP A C 1
ATOM 940 O O . ASP A 1 129 ? 12.205 12.065 -55.007 1.00 42.97 129 ASP A O 1
ATOM 944 N N . GLN A 1 130 ? 11.596 9.917 -54.969 1.00 44.38 130 GLN A N 1
ATOM 945 C CA . GLN A 1 130 ? 12.575 9.471 -53.958 1.00 44.38 130 GLN A CA 1
ATOM 946 C C . GLN A 1 130 ? 12.489 7.979 -53.591 1.00 44.38 130 GLN A C 1
ATOM 948 O O . GLN A 1 130 ? 13.309 7.494 -52.815 1.00 44.38 130 GLN A O 1
ATOM 953 N N . VAL A 1 131 ? 11.553 7.224 -54.169 1.00 42.41 131 VAL A N 1
ATOM 954 C CA . VAL A 1 131 ? 11.383 5.790 -53.904 1.00 42.41 131 VAL A CA 1
ATOM 955 C C . VAL A 1 131 ? 11.573 5.028 -55.207 1.00 42.41 131 VAL A C 1
ATOM 957 O O . VAL A 1 131 ? 10.764 5.143 -56.125 1.00 42.41 131 VAL A O 1
ATOM 960 N N . GLY A 1 132 ? 12.669 4.276 -55.306 1.00 50.00 132 GLY A N 1
ATOM 961 C CA . GLY A 1 132 ? 12.720 3.161 -56.242 1.00 50.00 132 GLY A CA 1
ATOM 962 C C . GLY A 1 132 ? 11.952 2.005 -55.615 1.00 50.00 132 GLY A C 1
ATOM 963 O O . GLY A 1 132 ? 12.317 1.547 -54.541 1.00 50.00 132 GLY A O 1
ATOM 964 N N . THR A 1 133 ? 10.876 1.566 -56.250 1.00 46.66 133 THR A N 1
ATOM 965 C CA . THR A 1 133 ? 10.224 0.309 -55.873 1.00 46.66 133 THR A CA 1
ATOM 966 C C . THR A 1 133 ? 10.849 -0.791 -56.711 1.00 46.66 133 THR A C 1
ATOM 968 O O . THR A 1 133 ? 10.834 -0.666 -57.937 1.00 46.66 133 THR A O 1
ATOM 971 N N . ILE A 1 134 ? 11.372 -1.846 -56.083 1.00 53.84 134 ILE A N 1
ATOM 972 C CA . ILE A 1 134 ? 11.751 -3.091 -56.769 1.00 53.84 134 ILE A CA 1
ATOM 973 C C . ILE A 1 134 ? 10.600 -4.070 -56.597 1.00 53.84 134 ILE A C 1
ATOM 975 O O . ILE A 1 134 ? 10.370 -4.518 -55.479 1.00 53.84 134 ILE A O 1
ATOM 979 N N . ILE A 1 135 ? 9.887 -4.372 -57.689 1.00 53.31 135 ILE A N 1
ATOM 980 C CA . ILE A 1 135 ? 8.812 -5.377 -57.703 1.00 53.31 135 ILE A CA 1
ATOM 981 C C . ILE A 1 135 ? 9.377 -6.712 -58.152 1.00 53.31 135 ILE A C 1
ATOM 983 O O . ILE A 1 135 ? 9.736 -6.850 -59.318 1.00 53.31 135 ILE A O 1
ATOM 987 N N . MET A 1 136 ? 9.409 -7.694 -57.260 1.00 56.50 136 MET A N 1
ATOM 988 C CA . MET A 1 136 ? 9.808 -9.061 -57.595 1.00 56.50 136 MET A CA 1
ATOM 989 C C . MET A 1 136 ? 8.564 -9.934 -57.763 1.00 56.50 136 MET A C 1
ATOM 991 O O . MET A 1 136 ? 7.730 -10.000 -56.860 1.00 56.50 136 MET A O 1
ATOM 995 N N . SER A 1 137 ? 8.424 -10.586 -58.920 1.00 54.44 137 SER A N 1
ATOM 996 C CA . SER A 1 137 ? 7.385 -11.597 -59.152 1.00 54.44 137 SER A CA 1
ATOM 997 C C . SER A 1 137 ? 7.938 -12.981 -58.831 1.00 54.44 137 SER A C 1
ATOM 999 O O . SER A 1 137 ? 8.958 -13.378 -59.407 1.00 54.44 137 SER A O 1
ATOM 1001 N N . GLU A 1 138 ? 7.259 -13.718 -57.959 1.00 56.22 138 GLU A N 1
ATOM 1002 C CA . GLU A 1 138 ? 7.711 -15.023 -57.494 1.00 56.22 138 GLU A CA 1
ATOM 1003 C C . GLU A 1 138 ? 6.648 -16.109 -57.730 1.00 56.22 138 GLU A C 1
ATOM 1005 O O . GLU A 1 138 ? 5.491 -15.973 -57.330 1.00 56.22 138 GLU A O 1
ATOM 1010 N N . GLU A 1 139 ? 7.041 -17.216 -58.363 1.00 53.09 139 GLU A N 1
ATOM 1011 C CA . GLU A 1 139 ? 6.248 -18.449 -58.403 1.00 53.09 139 GLU A CA 1
ATOM 1012 C C . GLU A 1 139 ? 6.791 -19.403 -57.328 1.00 53.09 139 GLU A C 1
ATOM 1014 O O . GLU A 1 139 ? 7.857 -19.980 -57.517 1.00 53.09 139 GLU A O 1
ATOM 1019 N N . GLY A 1 140 ? 6.087 -19.573 -56.198 1.00 53.16 140 GLY A N 1
ATOM 1020 C CA . GLY A 1 140 ? 6.456 -20.584 -55.190 1.00 53.16 140 GLY A CA 1
ATOM 1021 C C . GLY A 1 140 ? 6.076 -20.276 -53.736 1.00 53.16 140 GLY A C 1
ATOM 1022 O O . GLY A 1 140 ? 5.367 -21.072 -53.123 1.00 53.16 140 GLY A O 1
ATOM 1023 N N . LEU A 1 141 ? 6.483 -19.130 -53.176 1.00 53.75 141 LEU A N 1
ATOM 1024 C CA . LEU A 1 141 ? 6.229 -18.765 -51.765 1.00 53.75 141 LEU A CA 1
ATOM 1025 C C . LEU A 1 141 ? 4.855 -18.119 -51.513 1.00 53.75 141 LEU A C 1
ATOM 1027 O O . LEU A 1 141 ? 4.454 -17.903 -50.365 1.00 53.75 141 LEU A O 1
ATOM 1031 N N . GLY A 1 142 ? 4.103 -17.826 -52.577 1.00 58.81 142 GLY A N 1
ATOM 1032 C CA . GLY A 1 142 ? 2.780 -17.205 -52.493 1.00 58.81 142 GLY A CA 1
ATOM 1033 C C . GLY A 1 142 ? 2.802 -15.714 -52.141 1.00 58.81 142 GLY A C 1
ATOM 1034 O O . GLY A 1 142 ? 1.762 -15.187 -51.754 1.00 58.81 142 GLY A O 1
ATOM 1035 N N . CYS A 1 143 ? 3.952 -15.047 -52.267 1.00 60.47 143 CYS A N 1
ATOM 1036 C CA . CYS A 1 143 ? 4.073 -13.595 -52.180 1.00 60.47 143 CYS A CA 1
ATOM 1037 C C . CYS A 1 143 ? 3.697 -13.013 -53.560 1.00 60.47 143 CYS A C 1
ATOM 1039 O O . CYS A 1 143 ? 4.386 -13.269 -54.542 1.00 60.47 143 CYS A O 1
ATOM 1041 N N . GLY A 1 144 ? 2.575 -12.292 -53.680 1.00 55.34 144 GLY A N 1
ATOM 1042 C CA . GLY A 1 144 ? 2.093 -11.803 -54.988 1.00 55.34 144 GLY A CA 1
ATOM 1043 C C . GLY A 1 144 ? 3.035 -10.790 -55.658 1.00 55.34 144 GLY A C 1
ATOM 1044 O O . GLY A 1 144 ? 3.193 -10.793 -56.876 1.00 55.34 144 GLY A O 1
ATOM 1045 N N . SER A 1 145 ? 3.681 -9.952 -54.850 1.00 62.12 145 SER A N 1
ATOM 1046 C CA . SER A 1 145 ? 4.720 -9.002 -55.244 1.00 62.12 145 SER A CA 1
ATOM 1047 C C . SER A 1 145 ? 5.458 -8.536 -53.992 1.00 62.12 145 SER A C 1
ATOM 1049 O O . SER A 1 145 ? 4.815 -8.293 -52.972 1.00 62.12 145 SER A O 1
ATOM 1051 N N . ILE A 1 146 ? 6.776 -8.380 -54.070 1.00 64.75 146 ILE A N 1
ATOM 1052 C CA . ILE A 1 146 ? 7.588 -7.782 -53.000 1.00 64.75 146 ILE A CA 1
ATOM 1053 C C . ILE A 1 146 ? 7.911 -6.353 -53.420 1.00 64.75 146 ILE A C 1
ATOM 1055 O O . ILE A 1 146 ? 8.350 -6.172 -54.549 1.00 64.75 146 ILE A O 1
ATOM 1059 N N . GLU A 1 147 ? 7.698 -5.367 -52.552 1.00 63.59 147 GLU A N 1
ATOM 1060 C CA . GLU A 1 147 ? 8.072 -3.967 -52.782 1.00 63.59 147 GLU A CA 1
ATOM 1061 C C . GLU A 1 147 ? 9.266 -3.616 -51.891 1.00 63.59 147 GLU A C 1
ATOM 1063 O O . GLU A 1 147 ? 9.129 -3.539 -50.672 1.00 63.59 147 GLU A O 1
ATOM 1068 N N . LEU A 1 148 ? 10.445 -3.421 -52.495 1.00 61.38 148 LEU A N 1
ATOM 1069 C CA . LEU A 1 148 ? 11.617 -2.897 -51.783 1.00 61.38 148 LEU A CA 1
ATOM 1070 C C . LEU A 1 148 ? 11.690 -1.378 -51.945 1.00 61.38 148 LEU A C 1
ATOM 1072 O O . LEU A 1 148 ? 11.684 -0.887 -53.071 1.00 61.38 148 LEU A O 1
ATOM 1076 N N . THR A 1 149 ? 11.818 -0.665 -50.833 1.00 61.00 149 THR A N 1
ATOM 1077 C CA . THR A 1 149 ? 12.022 0.782 -50.726 1.00 61.00 149 THR A CA 1
ATOM 1078 C C . THR A 1 149 ? 13.494 1.060 -50.419 1.00 61.00 149 THR A C 1
ATOM 1080 O O . THR A 1 149 ? 14.115 0.354 -49.623 1.00 61.00 149 THR A O 1
ATOM 1083 N N . ARG A 1 150 ? 14.085 2.087 -51.042 1.00 60.75 150 ARG A N 1
ATOM 1084 C CA . ARG A 1 150 ? 15.465 2.496 -50.729 1.00 60.75 150 ARG A CA 1
ATOM 1085 C C . ARG A 1 150 ? 15.540 2.971 -49.284 1.00 60.75 150 ARG A C 1
ATOM 1087 O O . ARG A 1 150 ? 14.786 3.862 -48.898 1.00 60.75 150 ARG A O 1
ATOM 1094 N N . ILE A 1 151 ? 16.492 2.451 -48.519 1.00 58.22 151 ILE A N 1
ATOM 1095 C CA . ILE A 1 151 ? 16.822 3.060 -47.238 1.00 58.22 151 ILE A CA 1
ATOM 1096 C C . ILE A 1 151 ? 17.607 4.329 -47.541 1.00 58.22 151 ILE A C 1
ATOM 1098 O O . ILE A 1 151 ? 18.698 4.271 -48.113 1.00 58.22 151 ILE A O 1
ATOM 1102 N N . ASN A 1 152 ? 17.083 5.483 -47.143 1.00 50.31 152 ASN A N 1
ATOM 1103 C CA . ASN A 1 152 ? 17.921 6.666 -47.101 1.00 50.31 152 ASN A CA 1
ATOM 1104 C C . ASN A 1 152 ? 18.820 6.541 -45.863 1.00 50.31 152 ASN A C 1
ATOM 1106 O O . ASN A 1 152 ? 18.293 6.423 -44.755 1.00 50.31 152 ASN A O 1
ATOM 1110 N N . ALA A 1 153 ? 20.146 6.531 -46.024 1.00 43.62 153 ALA A N 1
ATOM 1111 C CA . ALA A 1 153 ? 21.083 6.371 -44.904 1.00 43.62 153 ALA A CA 1
ATOM 1112 C C . ALA A 1 153 ? 20.824 7.405 -43.786 1.00 43.62 153 ALA A C 1
ATOM 1114 O O . ALA A 1 153 ? 20.944 7.086 -42.607 1.00 43.62 153 ALA A O 1
ATOM 1115 N N . GLU A 1 154 ? 20.335 8.594 -44.152 1.00 39.19 154 GLU A N 1
ATOM 1116 C CA . GLU A 1 154 ? 19.920 9.656 -43.225 1.00 39.19 154 GLU A CA 1
ATOM 1117 C C . GLU A 1 154 ? 18.644 9.339 -42.419 1.00 39.19 154 GLU A C 1
ATOM 1119 O O . GLU A 1 154 ? 18.458 9.855 -41.320 1.00 39.19 154 GLU A O 1
ATOM 1124 N N . SER A 1 155 ? 17.748 8.490 -42.936 1.00 37.78 155 SER A N 1
ATOM 1125 C CA . SER A 1 155 ? 16.475 8.144 -42.274 1.00 37.78 155 SER A CA 1
ATOM 1126 C C . SER A 1 155 ? 16.623 7.093 -41.166 1.00 37.78 155 SER A C 1
ATOM 1128 O O . SER A 1 155 ? 15.799 7.048 -40.253 1.00 37.78 155 SER A O 1
ATOM 1130 N N . LEU A 1 156 ? 17.692 6.285 -41.214 1.00 36.91 156 LEU A N 1
ATOM 1131 C CA . LEU A 1 156 ? 18.072 5.336 -40.159 1.00 36.91 156 LEU A CA 1
ATOM 1132 C C . LEU A 1 156 ? 19.266 5.805 -39.326 1.00 36.91 156 LEU A C 1
ATOM 1134 O O . LEU A 1 156 ? 19.482 5.252 -38.247 1.00 36.91 156 LEU A O 1
ATOM 1138 N N . SER A 1 157 ? 19.998 6.838 -39.759 1.00 33.38 157 SER A N 1
ATOM 1139 C CA . SER A 1 157 ? 20.964 7.517 -38.901 1.00 33.38 157 SER A CA 1
ATOM 1140 C C . SER A 1 157 ? 20.211 8.288 -37.816 1.00 33.38 157 SER A C 1
ATOM 1142 O O . SER A 1 157 ? 19.993 9.501 -37.894 1.00 33.38 157 SER A O 1
ATOM 1144 N N . ARG A 1 158 ? 19.799 7.590 -36.754 1.00 33.22 158 ARG A N 1
ATOM 1145 C CA . ARG A 1 158 ? 19.657 8.264 -35.468 1.00 33.22 158 ARG A CA 1
ATOM 1146 C C . ARG A 1 158 ? 20.990 8.955 -35.206 1.00 33.22 158 ARG A C 1
ATOM 1148 O O . ARG A 1 158 ? 22.050 8.356 -35.369 1.00 33.22 158 ARG A O 1
ATOM 1155 N N . LYS A 1 159 ? 20.921 10.244 -34.867 1.00 32.31 159 LYS A N 1
ATOM 1156 C CA . LYS A 1 159 ? 22.080 10.985 -34.369 1.00 32.31 159 LYS A CA 1
ATOM 1157 C C . LYS A 1 159 ? 22.758 10.111 -33.309 1.00 32.31 159 LYS A C 1
ATOM 1159 O O . LYS A 1 159 ? 22.022 9.636 -32.441 1.00 32.31 159 LYS A O 1
ATOM 1164 N N . PRO A 1 160 ? 24.086 9.905 -33.368 1.00 36.03 160 PRO A N 1
ATOM 1165 C CA . PRO A 1 160 ? 24.788 9.149 -32.343 1.00 36.03 160 PRO A CA 1
ATOM 1166 C C . PRO A 1 160 ? 24.383 9.705 -30.983 1.00 36.03 160 PRO A C 1
ATOM 1168 O O . PRO A 1 160 ? 24.480 10.914 -30.736 1.00 36.03 160 PRO A O 1
ATOM 1171 N N . THR A 1 161 ? 23.833 8.839 -30.137 1.00 36.94 161 THR A N 1
ATOM 1172 C CA . THR A 1 161 ? 23.475 9.200 -28.771 1.00 36.94 161 THR A CA 1
ATOM 1173 C C . THR A 1 161 ? 24.758 9.675 -28.100 1.00 36.94 161 THR A C 1
ATOM 1175 O O . THR A 1 161 ? 25.765 8.975 -28.107 1.00 36.94 161 THR A O 1
ATOM 1178 N N . ALA A 1 162 ? 24.772 10.929 -27.644 1.00 34.09 162 ALA A N 1
ATOM 1179 C CA . ALA A 1 162 ? 25.984 11.664 -27.300 1.00 34.09 162 ALA A CA 1
ATOM 1180 C C . ALA A 1 162 ? 26.677 11.115 -26.042 1.00 34.09 162 ALA A C 1
ATOM 1182 O O . ALA A 1 162 ? 26.626 11.745 -24.991 1.00 34.09 162 ALA A O 1
ATOM 1183 N N . HIS A 1 163 ? 27.343 9.966 -26.138 1.00 36.22 163 HIS A N 1
ATOM 1184 C CA . HIS A 1 163 ? 28.174 9.373 -25.093 1.00 36.22 163 HIS A CA 1
ATOM 1185 C C . HIS A 1 163 ? 29.521 8.918 -25.674 1.00 36.22 163 HIS A C 1
ATOM 1187 O O . HIS A 1 163 ? 29.899 7.759 -25.581 1.00 36.22 163 HIS A O 1
ATOM 1193 N N . ALA A 1 164 ? 30.298 9.851 -26.232 1.00 33.59 164 ALA A N 1
ATOM 1194 C CA . ALA A 1 164 ? 31.730 9.622 -26.411 1.00 33.59 164 ALA A CA 1
ATOM 1195 C C . ALA A 1 164 ? 32.409 9.715 -25.033 1.00 33.59 164 ALA A C 1
ATOM 1197 O O . ALA A 1 164 ? 32.712 10.806 -24.546 1.00 33.59 164 ALA A O 1
ATOM 1198 N N . ARG A 1 165 ? 32.593 8.575 -24.360 1.00 43.81 165 ARG A N 1
ATOM 1199 C CA . ARG A 1 165 ? 33.425 8.480 -23.155 1.00 43.81 165 ARG A CA 1
ATOM 1200 C C . ARG A 1 165 ? 34.819 7.980 -23.546 1.00 43.81 165 ARG A C 1
ATOM 1202 O O . ARG A 1 165 ? 35.014 6.801 -23.781 1.00 43.81 165 ARG A O 1
ATOM 1209 N N . GLY A 1 166 ? 35.790 8.892 -23.549 1.00 41.31 166 GLY A N 1
ATOM 1210 C CA . GLY A 1 166 ? 37.154 8.614 -23.077 1.00 41.31 166 GLY A CA 1
ATOM 1211 C C . GLY A 1 166 ? 38.240 8.142 -24.053 1.00 41.31 166 GLY A C 1
ATOM 1212 O O . GLY A 1 166 ? 39.402 8.355 -23.729 1.00 41.31 166 GLY A O 1
ATOM 1213 N N . GLY A 1 167 ? 37.932 7.581 -25.222 1.00 48.09 167 GLY A N 1
ATOM 1214 C CA . GLY A 1 167 ? 38.936 7.219 -26.238 1.00 48.09 167 GLY A CA 1
ATOM 1215 C C . GLY A 1 167 ? 38.820 8.105 -27.478 1.00 48.09 167 GLY A C 1
ATOM 1216 O O . GLY A 1 167 ? 37.709 8.409 -27.909 1.00 48.09 167 GLY A O 1
ATOM 1217 N N . GLY A 1 168 ? 39.938 8.551 -28.057 1.00 59.59 168 GLY A N 1
ATOM 1218 C CA . GLY A 1 168 ? 39.909 9.135 -29.404 1.00 59.59 168 GLY A CA 1
ATOM 1219 C C . GLY A 1 168 ? 39.363 8.120 -30.417 1.00 59.59 168 GLY A C 1
ATOM 1220 O O . GLY A 1 168 ? 39.490 6.916 -30.214 1.00 59.59 168 GLY A O 1
ATOM 1221 N N . SER A 1 169 ? 38.742 8.576 -31.507 1.00 78.75 169 SER A N 1
ATOM 1222 C CA . SER A 1 169 ? 38.366 7.667 -32.601 1.00 78.75 169 SER A CA 1
ATOM 1223 C C . SER A 1 169 ? 39.623 7.133 -33.294 1.00 78.75 169 SER A C 1
ATOM 1225 O O . SER A 1 169 ? 40.568 7.900 -33.473 1.00 78.75 169 SER A O 1
ATOM 1227 N N . TYR A 1 170 ? 39.597 5.900 -33.799 1.00 85.12 170 TYR A N 1
ATOM 1228 C CA . TYR A 1 170 ? 40.672 5.264 -34.572 1.00 85.12 170 TYR A CA 1
ATOM 1229 C C . TYR A 1 170 ? 41.245 6.166 -35.686 1.00 85.12 170 TYR A C 1
ATOM 1231 O O . TYR A 1 170 ? 42.455 6.218 -35.875 1.00 85.12 170 TYR A O 1
ATOM 1239 N N . TYR A 1 171 ? 40.403 6.935 -36.389 1.00 80.44 171 TYR A N 1
ATOM 1240 C CA . TYR A 1 171 ? 40.846 7.848 -37.459 1.00 80.44 171 TYR A CA 1
ATOM 1241 C C . TYR A 1 171 ? 41.467 9.159 -36.965 1.00 80.44 171 TYR A C 1
ATOM 1243 O O . TYR A 1 171 ? 42.108 9.865 -37.742 1.00 80.44 171 TYR A O 1
ATOM 1251 N N . ALA A 1 172 ? 41.264 9.499 -35.694 1.00 81.12 172 ALA A N 1
ATOM 1252 C CA . ALA A 1 172 ? 41.864 10.665 -35.053 1.00 81.12 172 ALA A CA 1
ATOM 1253 C C . ALA A 1 172 ? 43.179 10.321 -34.332 1.00 81.12 172 ALA A C 1
ATOM 1255 O O . ALA A 1 172 ? 43.901 11.238 -33.939 1.00 81.12 172 ALA A O 1
ATOM 1256 N N . SER A 1 173 ? 43.485 9.031 -34.168 1.00 85.00 173 SER A N 1
ATOM 1257 C CA . SER A 1 173 ? 44.689 8.545 -33.500 1.00 85.00 173 SER A CA 1
ATOM 1258 C C . SER A 1 173 ? 45.951 8.911 -34.289 1.00 85.00 173 SER A C 1
ATOM 1260 O O . SER A 1 173 ? 46.071 8.640 -35.483 1.00 85.00 173 SER A O 1
ATOM 1262 N N . GLN A 1 174 ? 46.916 9.520 -33.606 1.00 82.38 174 GLN A N 1
ATOM 1263 C CA . GLN A 1 174 ? 48.206 9.960 -34.146 1.00 82.38 174 GLN A CA 1
ATOM 1264 C C . GLN A 1 174 ? 49.356 9.023 -33.755 1.00 82.38 174 GLN A C 1
ATOM 1266 O O . GLN A 1 174 ? 50.450 9.125 -34.313 1.00 82.38 174 GLN A O 1
ATOM 1271 N N . SER A 1 175 ? 49.126 8.108 -32.807 1.00 85.19 175 SER A N 1
ATOM 1272 C CA . SER A 1 175 ? 50.117 7.141 -32.328 1.00 85.19 175 SER A CA 1
ATOM 1273 C C . SER A 1 175 ? 49.582 5.701 -32.314 1.00 85.19 175 SER A C 1
ATOM 1275 O O . SER A 1 175 ? 48.370 5.494 -32.216 1.00 85.19 175 SER A O 1
ATOM 1277 N N . PRO A 1 176 ? 50.465 4.681 -32.370 1.00 84.50 176 PRO A N 1
ATOM 1278 C CA . PRO A 1 176 ? 50.071 3.283 -32.191 1.00 84.50 176 PRO A CA 1
ATOM 1279 C C . PRO A 1 176 ? 49.318 3.024 -30.878 1.00 84.50 176 PRO A C 1
ATOM 1281 O O . PRO A 1 176 ? 48.368 2.250 -30.872 1.00 84.50 176 PRO A O 1
ATOM 1284 N N . GLN A 1 177 ? 49.691 3.703 -29.788 1.00 84.31 177 GLN A N 1
ATOM 1285 C CA . GLN A 1 177 ? 49.008 3.585 -28.497 1.00 84.31 177 GLN A CA 1
ATOM 1286 C C . GLN A 1 177 ? 47.563 4.086 -28.576 1.00 84.31 177 GLN A C 1
ATOM 1288 O O . GLN A 1 177 ? 46.651 3.378 -28.168 1.00 84.31 177 GLN A O 1
ATOM 1293 N N . GLU A 1 178 ? 47.337 5.255 -29.182 1.00 83.94 178 GLU A N 1
ATOM 1294 C CA . GLU A 1 178 ? 45.988 5.806 -29.370 1.00 83.94 178 GLU A CA 1
ATOM 1295 C C . GLU A 1 178 ? 45.122 4.938 -30.296 1.00 83.94 178 GLU A C 1
ATOM 1297 O O . GLU A 1 178 ? 43.903 4.895 -30.142 1.00 83.94 178 GLU A O 1
ATOM 1302 N N . ILE A 1 179 ? 45.726 4.242 -31.267 1.00 84.44 179 ILE A N 1
ATOM 1303 C CA . ILE A 1 179 ? 45.026 3.238 -32.084 1.00 84.44 179 ILE A CA 1
ATOM 1304 C C . ILE A 1 179 ? 44.587 2.065 -31.199 1.00 84.44 179 ILE A C 1
ATOM 1306 O O . ILE A 1 179 ? 43.442 1.622 -31.287 1.00 84.44 179 ILE A O 1
ATOM 1310 N N . CYS A 1 180 ? 45.471 1.573 -30.328 1.00 85.75 180 CYS A N 1
ATOM 1311 C CA . CYS A 1 180 ? 45.150 0.468 -29.432 1.00 85.75 180 CYS A CA 1
ATOM 1312 C C . CYS A 1 180 ? 44.118 0.843 -28.374 1.00 85.75 180 CYS A C 1
ATOM 1314 O O . CYS A 1 180 ? 43.189 0.071 -28.153 1.00 85.75 180 CYS A O 1
ATOM 1316 N N . ASP A 1 181 ? 44.196 2.029 -27.778 1.00 84.81 181 ASP A N 1
ATOM 1317 C CA . ASP A 1 181 ? 43.177 2.517 -26.847 1.00 84.81 181 ASP A CA 1
ATOM 1318 C C . ASP A 1 181 ? 41.794 2.602 -27.506 1.00 84.81 181 ASP A C 1
ATOM 1320 O O . ASP A 1 181 ? 40.819 2.114 -26.937 1.00 84.81 181 ASP A O 1
ATOM 1324 N N . ALA A 1 182 ? 41.708 3.141 -28.729 1.00 86.25 182 ALA A N 1
ATOM 1325 C CA . ALA A 1 182 ? 40.448 3.235 -29.467 1.00 86.25 182 ALA A CA 1
ATOM 1326 C C . ALA A 1 182 ? 39.843 1.850 -29.754 1.00 86.25 182 ALA A C 1
ATOM 1328 O O . ALA A 1 182 ? 38.665 1.601 -29.507 1.00 86.25 182 ALA A O 1
ATOM 1329 N N . ILE A 1 183 ? 40.660 0.926 -30.262 1.00 87.38 183 ILE A N 1
ATOM 1330 C CA . ILE A 1 183 ? 40.207 -0.400 -30.698 1.00 87.38 183 ILE A CA 1
ATOM 1331 C C . ILE A 1 183 ? 39.851 -1.303 -29.510 1.00 87.38 183 ILE A C 1
ATOM 1333 O O . ILE A 1 183 ? 38.915 -2.104 -29.591 1.00 87.38 183 ILE A O 1
ATOM 1337 N N . THR A 1 184 ? 40.580 -1.179 -28.400 1.00 86.31 184 THR A N 1
ATOM 1338 C CA . THR A 1 184 ? 40.358 -1.993 -27.196 1.00 86.31 184 THR A CA 1
ATOM 1339 C C . THR A 1 184 ? 39.169 -1.525 -26.357 1.00 86.31 184 THR A C 1
ATOM 1341 O O . THR A 1 184 ? 38.730 -2.267 -25.480 1.00 86.31 184 THR A O 1
ATOM 1344 N N . GLU A 1 185 ? 38.562 -0.373 -26.660 1.00 88.00 185 GLU A N 1
ATOM 1345 C CA . GLU A 1 185 ? 37.323 0.051 -25.996 1.00 88.00 185 GLU A CA 1
ATOM 1346 C C . GLU A 1 185 ? 36.149 -0.894 -26.293 1.00 88.00 185 GLU A C 1
ATOM 1348 O O . GLU A 1 185 ? 35.352 -1.172 -25.403 1.00 88.00 185 GLU A O 1
ATOM 1353 N N . LEU A 1 186 ? 36.066 -1.474 -27.497 1.00 90.62 186 LEU A N 1
ATOM 1354 C CA . LEU A 1 186 ? 34.996 -2.421 -27.840 1.00 90.62 186 LEU A CA 1
ATOM 1355 C C . LEU A 1 186 ? 34.979 -3.673 -26.938 1.00 90.62 186 LEU A C 1
ATOM 1357 O O . LEU A 1 186 ? 33.948 -3.935 -26.312 1.00 90.62 186 LEU A O 1
ATOM 1361 N N . PRO A 1 187 ? 36.073 -4.454 -26.807 1.00 90.50 187 PRO A N 1
ATOM 1362 C CA . PRO A 1 187 ? 36.084 -5.584 -25.881 1.00 90.50 187 PRO A CA 1
ATOM 1363 C C . PRO A 1 187 ? 35.906 -5.153 -24.416 1.00 90.50 187 PRO A C 1
ATOM 1365 O O . PRO A 1 187 ? 35.256 -5.872 -23.662 1.00 90.50 187 PRO A O 1
ATOM 1368 N N . ARG A 1 188 ? 36.391 -3.970 -24.010 1.00 90.38 188 ARG A N 1
ATOM 1369 C CA . ARG A 1 188 ? 36.151 -3.438 -22.654 1.00 90.38 188 ARG A CA 1
ATOM 1370 C C . ARG A 1 188 ? 34.674 -3.134 -22.402 1.00 90.38 188 ARG A C 1
ATOM 1372 O O . ARG A 1 188 ? 34.169 -3.425 -21.321 1.00 90.38 188 ARG A O 1
ATOM 1379 N N . THR A 1 189 ? 33.963 -2.582 -23.384 1.00 92.19 189 THR A N 1
ATOM 1380 C CA . THR A 1 189 ? 32.509 -2.383 -23.315 1.00 92.19 189 THR A CA 1
ATOM 1381 C C . THR A 1 189 ? 31.785 -3.711 -23.160 1.00 92.19 189 THR A C 1
ATOM 1383 O O . THR A 1 189 ? 30.946 -3.832 -22.272 1.00 92.19 189 THR A O 1
ATOM 1386 N N . PHE A 1 190 ? 32.172 -4.736 -23.919 1.00 93.12 190 PHE A N 1
ATOM 1387 C CA . PHE A 1 190 ? 31.596 -6.069 -23.756 1.00 93.12 190 PHE A CA 1
ATOM 1388 C C . PHE A 1 190 ? 31.812 -6.641 -22.353 1.00 93.12 190 PHE A C 1
ATOM 1390 O O . PHE A 1 190 ? 30.860 -7.115 -21.746 1.00 93.12 190 PHE A O 1
ATOM 1397 N N . GLU A 1 191 ? 33.032 -6.578 -21.814 1.00 92.44 191 GLU A N 1
ATOM 1398 C CA . GLU A 1 191 ? 33.333 -7.089 -20.466 1.00 92.44 191 GLU A CA 1
ATOM 1399 C C . GLU A 1 191 ? 32.588 -6.318 -19.366 1.00 92.44 191 GLU A C 1
ATOM 1401 O O . GLU A 1 191 ? 32.237 -6.889 -18.337 1.00 92.44 191 GLU A O 1
ATOM 1406 N N . ARG A 1 192 ? 32.307 -5.029 -19.586 1.00 94.06 192 ARG A N 1
ATOM 1407 C CA . ARG A 1 192 ? 31.513 -4.200 -18.669 1.00 94.06 192 ARG A CA 1
ATOM 1408 C C . ARG A 1 192 ? 30.036 -4.588 -18.672 1.00 94.06 192 ARG A C 1
ATOM 1410 O O . ARG A 1 192 ? 29.419 -4.620 -17.613 1.00 94.06 192 ARG A O 1
ATOM 1417 N N . GLU A 1 193 ? 29.485 -4.855 -19.851 1.00 94.62 193 GLU A N 1
ATOM 1418 C CA . GLU A 1 193 ? 28.085 -5.248 -20.039 1.00 94.62 193 GLU A CA 1
ATOM 1419 C C . GLU A 1 193 ? 27.844 -6.724 -19.679 1.00 94.62 193 GLU A C 1
ATOM 1421 O O . GLU A 1 193 ? 26.768 -7.084 -19.209 1.00 94.62 193 GLU A O 1
ATOM 1426 N N . PHE A 1 194 ? 28.855 -7.580 -19.845 1.00 94.38 194 PHE A N 1
ATOM 1427 C CA . PHE A 1 194 ? 28.795 -9.017 -19.581 1.00 94.38 194 PHE A CA 1
ATOM 1428 C C . PHE A 1 194 ? 29.968 -9.488 -18.700 1.00 94.38 194 PHE A C 1
ATOM 1430 O O . PHE A 1 194 ? 30.804 -10.272 -19.160 1.00 94.38 194 PHE A O 1
ATOM 1437 N N . PRO A 1 195 ? 30.033 -9.067 -17.422 1.00 93.19 195 PRO A N 1
ATOM 1438 C CA . PRO A 1 195 ? 31.158 -9.388 -16.536 1.00 93.19 195 PRO A CA 1
ATOM 1439 C C . PRO A 1 195 ? 31.327 -10.893 -16.283 1.00 93.19 195 PRO A C 1
ATOM 1441 O O . PRO A 1 195 ? 32.439 -11.362 -16.047 1.00 93.19 195 PRO A O 1
ATOM 1444 N N . ASP A 1 196 ? 30.240 -11.661 -16.389 1.00 93.12 196 ASP A N 1
ATOM 1445 C CA . ASP A 1 196 ? 30.232 -13.112 -16.177 1.00 93.12 196 ASP A CA 1
ATOM 1446 C C . ASP A 1 196 ? 30.626 -13.919 -17.428 1.00 93.12 196 ASP A C 1
ATOM 1448 O O . ASP A 1 196 ? 30.692 -15.149 -17.381 1.00 93.12 196 ASP A O 1
ATOM 1452 N N . ILE A 1 197 ? 30.874 -13.251 -18.562 1.00 91.19 197 ILE A N 1
ATOM 1453 C CA . ILE A 1 197 ? 31.217 -13.893 -19.835 1.00 91.19 197 ILE A CA 1
ATOM 1454 C C . ILE A 1 197 ? 32.656 -13.518 -20.220 1.00 91.19 197 ILE A C 1
ATOM 1456 O O . ILE A 1 197 ? 32.875 -12.592 -21.006 1.00 91.19 197 ILE A O 1
ATOM 1460 N N . PRO A 1 198 ? 33.675 -14.241 -19.714 1.00 89.44 198 PRO A N 1
ATOM 1461 C CA . PRO A 1 198 ? 35.064 -13.955 -20.054 1.00 89.44 198 PRO A CA 1
ATOM 1462 C C . PRO A 1 198 ? 35.311 -14.212 -21.547 1.00 89.44 198 PRO A C 1
ATOM 1464 O O . PRO A 1 198 ? 35.291 -15.361 -22.004 1.00 89.44 198 PRO A O 1
ATOM 1467 N N . MET A 1 199 ? 35.591 -13.156 -22.321 1.00 86.69 199 MET A N 1
ATOM 1468 C CA . MET A 1 199 ? 35.773 -13.244 -23.782 1.00 86.69 199 MET A CA 1
ATOM 1469 C C . MET A 1 199 ? 36.874 -14.229 -24.199 1.00 86.69 199 MET A C 1
ATOM 1471 O O . MET A 1 199 ? 36.782 -14.860 -25.249 1.00 86.69 199 MET A O 1
ATOM 1475 N N . ARG A 1 200 ? 37.930 -14.371 -23.389 1.00 83.81 200 ARG A N 1
ATOM 1476 C CA . ARG A 1 200 ? 39.085 -15.228 -23.699 1.00 83.81 200 ARG A CA 1
ATOM 1477 C C . ARG A 1 200 ? 38.811 -16.717 -23.484 1.00 83.81 200 ARG A C 1
ATOM 1479 O O . ARG A 1 200 ? 39.413 -17.556 -24.152 1.00 83.81 200 ARG A O 1
ATOM 1486 N N . GLU A 1 201 ? 37.946 -17.039 -22.532 1.00 86.00 201 GLU A N 1
ATOM 1487 C CA . GLU A 1 201 ? 37.695 -18.413 -22.084 1.00 86.00 201 GLU A CA 1
ATOM 1488 C C . GLU A 1 201 ? 36.412 -18.987 -22.686 1.00 86.00 201 GLU A C 1
ATOM 1490 O O . GLU A 1 201 ? 36.252 -20.205 -22.781 1.00 86.00 201 GLU A O 1
ATOM 1495 N N . THR A 1 202 ? 35.516 -18.112 -23.139 1.00 85.31 202 THR A N 1
ATOM 1496 C CA . THR A 1 202 ? 34.251 -18.502 -23.748 1.00 85.31 202 THR A CA 1
ATOM 1497 C C . THR A 1 202 ? 34.462 -18.895 -25.208 1.00 85.31 202 THR A C 1
ATOM 1499 O O . THR A 1 202 ? 35.068 -18.167 -25.997 1.00 85.31 202 THR A O 1
ATOM 1502 N N . ALA A 1 203 ? 33.933 -20.059 -25.595 1.00 82.62 203 ALA A N 1
ATOM 1503 C CA . ALA A 1 203 ? 33.937 -20.494 -26.987 1.00 82.62 203 ALA A CA 1
ATOM 1504 C C . ALA A 1 203 ? 33.265 -19.437 -27.874 1.00 82.62 203 ALA A C 1
ATOM 1506 O O . ALA A 1 203 ? 32.197 -18.926 -27.539 1.00 82.62 203 ALA A O 1
ATOM 1507 N N . THR A 1 204 ? 33.870 -19.128 -29.024 1.00 75.94 204 THR A N 1
ATOM 1508 C CA . THR A 1 204 ? 33.430 -17.997 -29.853 1.00 75.94 204 THR A CA 1
ATOM 1509 C C . THR A 1 204 ? 31.963 -18.109 -30.282 1.00 75.94 204 THR A C 1
ATOM 1511 O O . THR A 1 204 ? 31.269 -17.104 -30.353 1.00 75.94 204 THR A O 1
ATOM 1514 N N . GLU A 1 205 ? 31.481 -19.336 -30.490 1.00 77.31 205 GLU A N 1
ATOM 1515 C CA . GLU A 1 205 ? 30.085 -19.655 -30.822 1.00 77.31 205 GLU A CA 1
ATOM 1516 C C . GLU A 1 205 ? 29.082 -19.149 -29.779 1.00 77.31 205 GLU A C 1
ATOM 1518 O O . GLU A 1 205 ? 28.018 -18.658 -30.144 1.00 77.31 205 GLU A O 1
ATOM 1523 N N . ASN A 1 206 ? 29.459 -19.182 -28.500 1.00 81.69 206 ASN A N 1
ATOM 1524 C CA . ASN A 1 206 ? 28.625 -18.713 -27.394 1.00 81.69 206 ASN A CA 1
ATOM 1525 C C . ASN A 1 206 ? 28.736 -17.196 -27.182 1.00 81.69 206 ASN A C 1
ATOM 1527 O O . ASN A 1 206 ? 27.846 -16.592 -26.592 1.00 81.69 206 ASN A O 1
ATOM 1531 N N . LEU A 1 207 ? 29.817 -16.573 -27.666 1.00 84.44 207 LEU A N 1
ATOM 1532 C CA . LEU A 1 207 ? 30.006 -15.124 -27.600 1.00 84.44 207 LEU A CA 1
ATOM 1533 C C . LEU A 1 207 ? 29.233 -14.391 -28.701 1.00 84.44 207 LEU A C 1
ATOM 1535 O O . LEU A 1 207 ? 28.774 -13.272 -28.482 1.00 84.44 207 LEU A O 1
ATOM 1539 N N . TYR A 1 208 ? 29.089 -14.998 -29.883 1.00 82.31 208 TYR A N 1
ATOM 1540 C CA . TYR A 1 208 ? 28.575 -14.308 -31.070 1.00 82.31 208 TYR A CA 1
ATOM 1541 C C . TYR A 1 208 ? 27.220 -13.618 -30.899 1.00 82.31 208 TYR A C 1
ATOM 1543 O O . TYR A 1 208 ? 27.129 -12.465 -31.328 1.00 82.31 208 TYR A O 1
ATOM 1551 N N . PRO A 1 209 ? 26.196 -14.234 -30.270 1.00 82.94 209 PRO A N 1
ATOM 1552 C CA . PRO A 1 209 ? 24.901 -13.576 -30.104 1.00 82.94 209 PRO A CA 1
ATOM 1553 C C . PRO A 1 209 ? 24.998 -12.243 -29.355 1.00 82.94 209 PRO A C 1
ATOM 1555 O O . PRO A 1 209 ? 24.188 -11.358 -29.585 1.00 82.94 209 PRO A O 1
ATOM 1558 N N . LYS A 1 210 ? 26.005 -12.085 -28.486 1.00 89.25 210 LYS A N 1
ATOM 1559 C CA . LYS A 1 210 ? 26.228 -10.870 -27.696 1.00 89.25 210 LYS A CA 1
ATOM 1560 C C . LYS A 1 210 ? 27.268 -9.939 -28.322 1.00 89.25 210 LYS A C 1
ATOM 1562 O O . LYS A 1 210 ? 27.096 -8.728 -28.294 1.00 89.25 210 LYS A O 1
ATOM 1567 N N . LEU A 1 211 ? 28.328 -10.476 -28.935 1.00 89.19 211 LEU A N 1
ATOM 1568 C CA . LEU A 1 211 ? 29.379 -9.663 -29.568 1.00 89.19 211 LEU A CA 1
ATOM 1569 C C . LEU A 1 211 ? 28.859 -8.819 -30.723 1.00 89.19 211 LEU A C 1
ATOM 1571 O O . LEU A 1 211 ? 29.435 -7.780 -31.033 1.00 89.19 211 LEU A O 1
ATOM 1575 N N . VAL A 1 212 ? 27.787 -9.266 -31.373 1.00 89.06 212 VAL A N 1
ATOM 1576 C CA . VAL A 1 212 ? 27.228 -8.550 -32.512 1.00 89.06 212 VAL A CA 1
ATOM 1577 C C . VAL A 1 212 ? 26.682 -7.163 -32.142 1.00 89.06 212 VAL A C 1
ATOM 1579 O O . VAL A 1 212 ? 26.637 -6.284 -32.998 1.00 89.06 212 VAL A O 1
ATOM 1582 N N . LEU A 1 213 ? 26.372 -6.936 -30.859 1.00 91.50 213 LEU A N 1
ATOM 1583 C CA . LEU A 1 213 ? 25.990 -5.630 -30.317 1.00 91.50 213 LEU A CA 1
ATOM 1584 C C . LEU A 1 213 ? 27.093 -4.577 -30.488 1.00 91.50 213 LEU A C 1
ATOM 1586 O O . LEU A 1 213 ? 26.786 -3.427 -30.769 1.00 91.50 213 LEU A O 1
ATOM 1590 N N . LEU A 1 214 ? 28.371 -4.970 -30.432 1.00 92.44 214 LEU A N 1
ATOM 1591 C CA . LEU A 1 214 ? 29.506 -4.053 -30.619 1.00 92.44 214 LEU A CA 1
ATOM 1592 C C . LEU A 1 214 ? 29.606 -3.483 -32.038 1.00 92.44 214 LEU A C 1
ATOM 1594 O O . LEU A 1 214 ? 30.325 -2.514 -32.260 1.00 92.44 214 LEU A O 1
ATOM 1598 N N . TYR A 1 215 ? 28.928 -4.101 -33.007 1.00 90.81 215 TYR A N 1
ATOM 1599 C CA . TYR A 1 215 ? 28.868 -3.606 -34.380 1.00 90.81 215 TYR A CA 1
ATOM 1600 C C . TYR A 1 215 ? 27.694 -2.650 -34.609 1.00 90.81 215 TYR A C 1
ATOM 1602 O O . TYR A 1 215 ? 27.582 -2.085 -35.698 1.00 90.81 215 TYR A O 1
ATOM 1610 N N . ALA A 1 216 ? 26.813 -2.481 -33.618 1.00 88.75 216 ALA A N 1
ATOM 1611 C CA . ALA A 1 216 ? 25.760 -1.483 -33.671 1.00 88.75 216 ALA A CA 1
ATOM 1612 C C . ALA A 1 216 ? 26.360 -0.072 -33.664 1.00 88.75 216 ALA A C 1
ATOM 1614 O O . ALA A 1 216 ? 27.441 0.162 -33.122 1.00 88.75 216 ALA A O 1
ATOM 1615 N N . ASP A 1 217 ? 25.643 0.879 -34.261 1.00 84.62 217 ASP A N 1
ATOM 1616 C CA . ASP A 1 217 ? 26.178 2.220 -34.513 1.00 84.62 217 ASP A CA 1
ATOM 1617 C C . ASP A 1 217 ? 26.633 2.938 -33.241 1.00 84.62 217 ASP A C 1
ATOM 1619 O O . ASP A 1 217 ? 27.663 3.605 -33.264 1.00 84.62 217 ASP A O 1
ATOM 1623 N N . ASP A 1 218 ? 25.896 2.768 -32.141 1.00 84.31 218 ASP A N 1
ATOM 1624 C CA . ASP A 1 218 ? 26.171 3.430 -30.860 1.00 84.31 218 ASP A CA 1
ATOM 1625 C C . ASP A 1 218 ? 27.537 3.060 -30.269 1.00 84.31 218 ASP A C 1
ATOM 1627 O O . ASP A 1 218 ? 28.120 3.865 -29.547 1.00 84.31 218 ASP A O 1
ATOM 1631 N N . ASP A 1 219 ? 28.059 1.880 -30.604 1.00 88.19 219 ASP A N 1
ATOM 1632 C CA . ASP A 1 219 ? 29.325 1.357 -30.089 1.00 88.19 219 ASP A CA 1
ATOM 1633 C C . ASP A 1 219 ? 30.427 1.416 -31.158 1.00 88.19 219 ASP A C 1
ATOM 1635 O O . ASP A 1 219 ? 31.572 1.775 -30.880 1.00 88.19 219 ASP A O 1
ATOM 1639 N N . TRP A 1 220 ? 30.073 1.138 -32.415 1.00 90.44 220 TRP A N 1
ATOM 1640 C CA . TRP A 1 220 ? 31.013 1.073 -33.531 1.00 90.44 220 TRP A CA 1
ATOM 1641 C C . TRP A 1 220 ? 31.426 2.452 -34.061 1.00 90.44 220 TRP A C 1
ATOM 1643 O O . TRP A 1 220 ? 32.610 2.711 -34.298 1.00 90.44 220 TRP A O 1
ATOM 1653 N N . VAL A 1 221 ? 30.460 3.355 -34.268 1.00 88.12 221 VAL A N 1
ATOM 1654 C CA . VAL A 1 221 ? 30.706 4.673 -34.878 1.00 88.12 221 VAL A CA 1
ATOM 1655 C C . VAL A 1 221 ? 31.595 5.561 -34.002 1.00 88.12 221 VAL A C 1
ATOM 1657 O O . VAL A 1 221 ? 32.465 6.221 -34.566 1.00 88.12 221 VAL A O 1
ATOM 1660 N N . PRO A 1 222 ? 31.477 5.591 -32.661 1.00 86.88 222 PRO A N 1
ATOM 1661 C CA . PRO A 1 222 ? 32.408 6.363 -31.837 1.00 86.88 222 PRO A CA 1
ATOM 1662 C C . PRO A 1 222 ? 33.873 5.950 -32.017 1.00 86.88 222 PRO A C 1
ATOM 1664 O O . PRO A 1 222 ? 34.759 6.802 -31.969 1.00 86.88 222 PRO A O 1
ATOM 1667 N N . VAL A 1 223 ? 34.128 4.663 -32.268 1.00 88.56 223 VAL A N 1
ATOM 1668 C CA . VAL A 1 223 ? 35.483 4.139 -32.463 1.00 88.56 223 VAL A CA 1
ATOM 1669 C C . VAL A 1 223 ? 35.962 4.384 -33.891 1.00 88.56 223 VAL A C 1
ATOM 1671 O O . VAL A 1 223 ? 37.071 4.874 -34.083 1.00 88.56 223 VAL A O 1
ATOM 1674 N N . PHE A 1 224 ? 35.143 4.096 -34.903 1.00 87.69 224 PHE A N 1
ATOM 1675 C CA . PHE A 1 224 ? 35.583 4.081 -36.304 1.00 87.69 224 PHE A CA 1
ATOM 1676 C C . PHE A 1 224 ? 34.963 5.167 -37.194 1.00 87.69 224 PHE A C 1
ATOM 1678 O O . PHE A 1 224 ? 35.158 5.163 -38.400 1.00 87.69 224 PHE A O 1
ATOM 1685 N N . GLY A 1 225 ? 34.193 6.105 -36.658 1.00 82.25 225 GLY A N 1
ATOM 1686 C CA . GLY A 1 225 ? 33.661 7.260 -37.394 1.00 82.25 225 GLY A CA 1
ATOM 1687 C C . GLY A 1 225 ? 32.613 6.965 -38.479 1.00 82.25 225 GLY A C 1
ATOM 1688 O O . GLY A 1 225 ? 31.990 7.904 -38.970 1.00 82.25 225 GLY A O 1
ATOM 1689 N N . ALA A 1 226 ? 32.376 5.702 -38.841 1.00 82.44 226 ALA A N 1
ATOM 1690 C CA . ALA A 1 226 ? 31.395 5.288 -39.843 1.00 82.44 226 ALA A CA 1
ATOM 1691 C C . ALA A 1 226 ? 30.688 3.984 -39.429 1.00 82.44 226 ALA A C 1
ATOM 1693 O O . ALA A 1 226 ? 31.335 3.124 -38.824 1.00 82.44 226 ALA A O 1
ATOM 1694 N N . PRO A 1 227 ? 29.393 3.803 -39.763 1.00 86.81 227 PRO A N 1
ATOM 1695 C CA . PRO A 1 227 ? 28.670 2.559 -39.504 1.00 86.81 227 PRO A CA 1
ATOM 1696 C C . PRO A 1 227 ? 29.368 1.348 -40.118 1.00 86.81 227 PRO A C 1
ATOM 1698 O O . PRO A 1 227 ? 29.898 1.426 -41.231 1.00 86.81 227 PRO A O 1
ATOM 1701 N N . PHE A 1 228 ? 29.343 0.210 -39.420 1.00 87.94 228 PHE A N 1
ATOM 1702 C CA . PHE A 1 228 ? 30.051 -0.985 -39.877 1.00 87.94 228 PHE A CA 1
ATOM 1703 C C . PHE A 1 228 ? 29.607 -1.413 -41.274 1.00 87.94 228 PHE A C 1
ATOM 1705 O O . PHE A 1 228 ? 30.454 -1.735 -42.101 1.00 87.94 228 PHE A O 1
ATOM 1712 N N . ASP A 1 229 ? 28.304 -1.403 -41.555 1.00 81.06 229 ASP A N 1
ATOM 1713 C CA . ASP A 1 229 ? 27.701 -1.818 -42.823 1.00 81.06 229 ASP A CA 1
ATOM 1714 C C . ASP A 1 229 ? 27.956 -0.839 -43.979 1.00 81.06 229 ASP A C 1
ATOM 1716 O O . ASP A 1 229 ? 28.094 -1.282 -45.120 1.00 81.06 229 ASP A O 1
ATOM 1720 N N . ALA A 1 230 ? 28.125 0.450 -43.676 1.00 81.00 230 ALA A N 1
ATOM 1721 C CA . ALA A 1 230 ? 28.513 1.485 -44.637 1.00 81.00 230 ALA A CA 1
ATOM 1722 C C . ALA A 1 230 ? 30.023 1.504 -44.944 1.00 81.00 230 ALA A C 1
ATOM 1724 O O . ALA A 1 230 ? 30.439 2.074 -45.950 1.00 81.00 230 ALA A O 1
ATOM 1725 N N . MET A 1 231 ? 30.845 0.878 -44.097 1.00 81.81 231 MET A N 1
ATOM 1726 C CA . MET A 1 231 ? 32.298 0.853 -44.253 1.00 81.81 231 MET A CA 1
ATOM 1727 C C . MET A 1 231 ? 32.747 -0.092 -45.3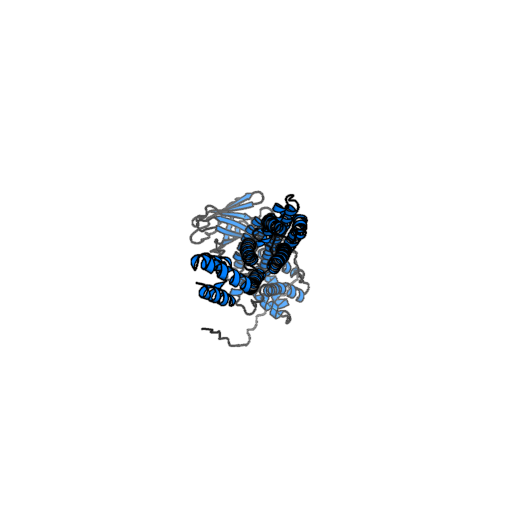90 1.00 81.81 231 MET A C 1
ATOM 1729 O O . MET A 1 231 ? 32.437 -1.288 -45.353 1.00 81.81 231 MET A O 1
ATOM 1733 N N . PRO A 1 232 ? 33.522 0.377 -46.382 1.00 79.81 232 PRO A N 1
ATOM 1734 C CA . PRO A 1 232 ? 34.105 -0.463 -47.426 1.00 79.81 232 PRO A CA 1
ATOM 1735 C C . PRO A 1 232 ? 34.978 -1.618 -46.898 1.00 79.81 232 PRO A C 1
ATOM 1737 O O . PRO A 1 232 ? 35.659 -1.519 -45.876 1.00 79.81 232 PRO A O 1
ATOM 1740 N N . LEU A 1 233 ? 35.019 -2.743 -47.623 1.00 79.31 233 LEU A N 1
ATOM 1741 C CA . LEU A 1 233 ? 35.766 -3.937 -47.194 1.00 79.31 233 LEU A CA 1
ATOM 1742 C C . LEU A 1 233 ? 37.285 -3.702 -47.082 1.00 79.31 233 LEU A C 1
ATOM 1744 O O . LEU A 1 233 ? 37.935 -4.269 -46.204 1.00 79.31 233 LEU A O 1
ATOM 1748 N N . ASN A 1 234 ? 37.867 -2.885 -47.962 1.00 80.12 234 ASN A N 1
ATOM 1749 C CA . ASN A 1 234 ? 39.280 -2.493 -47.889 1.00 80.12 234 ASN A CA 1
ATOM 1750 C C . ASN A 1 234 ? 39.584 -1.709 -46.604 1.00 80.12 234 ASN A C 1
ATOM 1752 O O . ASN A 1 234 ? 40.629 -1.926 -45.998 1.00 80.12 234 ASN A O 1
ATOM 1756 N N . GLU A 1 235 ? 38.660 -0.860 -46.165 1.00 83.88 235 GLU A N 1
ATOM 1757 C CA . GLU A 1 235 ? 38.783 -0.088 -44.933 1.00 83.88 235 GLU A CA 1
ATOM 1758 C C . GLU A 1 235 ? 38.673 -0.980 -43.687 1.00 83.88 235 GLU A C 1
ATOM 1760 O O . GLU A 1 235 ? 39.542 -0.934 -42.816 1.00 83.88 235 GLU A O 1
ATOM 1765 N N . ARG A 1 236 ? 37.719 -1.920 -43.666 1.00 86.31 236 ARG A N 1
ATOM 1766 C CA . ARG A 1 236 ? 37.632 -2.956 -42.616 1.00 86.31 236 ARG A CA 1
ATOM 1767 C C . ARG A 1 236 ? 38.923 -3.785 -42.509 1.00 86.31 236 ARG A C 1
ATOM 1769 O O . ARG A 1 236 ? 39.422 -4.046 -41.414 1.00 86.31 236 ARG A O 1
ATOM 1776 N N . ARG A 1 237 ? 39.503 -4.179 -43.651 1.00 84.75 237 ARG A N 1
ATOM 1777 C CA . ARG A 1 237 ? 40.786 -4.909 -43.713 1.00 84.75 237 ARG A CA 1
ATOM 1778 C C . ARG A 1 237 ? 41.971 -4.060 -43.250 1.00 84.75 237 ARG A C 1
ATOM 1780 O O . ARG A 1 237 ? 42.916 -4.610 -42.679 1.00 84.75 237 ARG A O 1
ATOM 1787 N N . LYS A 1 238 ? 41.927 -2.746 -43.487 1.00 86.75 238 LYS A N 1
ATOM 1788 C CA . LYS A 1 238 ? 42.930 -1.804 -42.987 1.00 86.75 238 LYS A CA 1
ATOM 1789 C C . LYS A 1 238 ? 42.885 -1.726 -41.462 1.00 86.75 238 LYS A C 1
ATOM 1791 O O . LYS A 1 238 ? 43.915 -1.978 -40.852 1.00 86.75 238 LYS A O 1
ATOM 1796 N N . ILE A 1 239 ? 41.709 -1.519 -40.858 1.00 87.81 239 ILE A N 1
ATOM 1797 C CA . ILE A 1 239 ? 41.530 -1.502 -39.391 1.00 87.81 239 ILE A CA 1
ATOM 1798 C C . ILE A 1 239 ? 42.138 -2.750 -38.752 1.00 87.81 239 ILE A C 1
ATOM 1800 O O . ILE A 1 239 ? 42.928 -2.653 -37.818 1.00 87.81 239 ILE A O 1
ATOM 1804 N N . ARG A 1 240 ? 41.825 -3.927 -39.300 1.00 87.12 240 ARG A N 1
ATOM 1805 C CA . ARG A 1 240 ? 42.420 -5.201 -38.880 1.00 87.12 240 ARG A CA 1
ATOM 1806 C C . ARG A 1 240 ? 43.950 -5.178 -38.913 1.00 87.12 240 ARG A C 1
ATOM 1808 O O . ARG A 1 240 ? 44.597 -5.604 -37.960 1.00 87.12 240 ARG A O 1
ATOM 1815 N N . THR A 1 241 ? 44.517 -4.744 -40.037 1.00 87.69 241 THR A N 1
ATOM 1816 C CA . THR A 1 241 ? 45.969 -4.747 -40.258 1.00 87.69 241 THR A CA 1
ATOM 1817 C C . THR A 1 241 ? 46.659 -3.791 -39.292 1.00 87.69 241 THR A C 1
ATOM 1819 O O . THR A 1 241 ? 47.650 -4.167 -38.670 1.00 87.69 241 THR A O 1
ATOM 1822 N N . ASP A 1 242 ? 46.097 -2.599 -39.112 1.00 87.69 242 ASP A N 1
ATOM 1823 C CA . ASP A 1 242 ? 46.623 -1.575 -38.215 1.00 87.69 242 ASP A CA 1
ATOM 1824 C C . ASP A 1 242 ? 46.521 -2.029 -36.752 1.00 87.69 242 ASP A C 1
ATOM 1826 O O . ASP A 1 242 ? 47.503 -1.931 -36.019 1.00 87.69 242 ASP A O 1
ATOM 1830 N N . ALA A 1 243 ? 45.395 -2.630 -36.345 1.00 85.75 243 ALA A N 1
ATOM 1831 C CA . ALA A 1 243 ? 45.224 -3.231 -35.020 1.00 85.75 243 ALA A CA 1
ATOM 1832 C C . ALA A 1 243 ? 46.279 -4.313 -34.749 1.00 85.75 243 ALA A C 1
ATOM 1834 O O . ALA A 1 243 ? 46.900 -4.346 -33.686 1.00 85.75 243 ALA A O 1
ATOM 1835 N N . GLN A 1 244 ? 46.507 -5.196 -35.725 1.00 85.88 244 GLN A N 1
ATOM 1836 C CA . GLN A 1 244 ? 47.505 -6.252 -35.611 1.00 85.88 244 GLN A CA 1
ATOM 1837 C C . GLN A 1 244 ? 48.922 -5.681 -35.513 1.00 85.88 244 GLN A C 1
ATOM 1839 O O . GLN A 1 244 ? 49.723 -6.166 -34.721 1.00 85.88 244 GLN A O 1
ATOM 1844 N N . GLN A 1 245 ? 49.260 -4.664 -36.303 1.00 86.94 245 GLN A N 1
ATOM 1845 C CA . GLN A 1 245 ? 50.600 -4.079 -36.285 1.00 86.94 245 GLN A CA 1
ATOM 1846 C C . GLN A 1 245 ? 50.869 -3.286 -35.003 1.00 86.94 245 GLN A C 1
ATOM 1848 O O . GLN A 1 245 ? 51.942 -3.448 -34.417 1.00 86.94 245 GLN A O 1
ATOM 1853 N N . ALA A 1 246 ? 49.902 -2.473 -34.571 1.00 86.00 246 ALA A N 1
ATOM 1854 C CA . ALA A 1 246 ? 50.033 -1.584 -33.425 1.00 86.00 246 ALA A CA 1
ATOM 1855 C C . ALA A 1 246 ? 49.912 -2.322 -32.084 1.00 86.00 246 ALA A C 1
ATOM 1857 O O . ALA A 1 246 ? 50.703 -2.061 -31.185 1.00 86.00 246 ALA A O 1
ATOM 1858 N N . CYS A 1 247 ? 48.970 -3.265 -31.951 1.00 87.25 247 CYS A N 1
ATOM 1859 C CA . CYS A 1 247 ? 48.553 -3.763 -30.634 1.00 87.25 247 CYS A CA 1
ATOM 1860 C C . CYS A 1 247 ? 49.038 -5.175 -30.311 1.00 87.25 247 CYS A C 1
ATOM 1862 O O . CYS A 1 247 ? 49.323 -5.470 -29.155 1.00 87.25 247 CYS A O 1
ATOM 1864 N N . TYR A 1 248 ? 49.180 -6.059 -31.306 1.00 86.88 248 TYR A N 1
ATOM 1865 C CA . TYR A 1 248 ? 49.641 -7.434 -31.060 1.00 86.88 248 TYR A CA 1
ATOM 1866 C C . TYR A 1 248 ? 51.088 -7.484 -30.552 1.00 86.88 248 TYR A C 1
ATOM 1868 O O . TYR A 1 248 ? 51.428 -8.307 -29.705 1.00 86.88 248 TYR A O 1
ATOM 1876 N N . ASN A 1 249 ? 51.943 -6.613 -31.095 1.00 80.94 249 ASN A N 1
ATOM 1877 C CA . ASN A 1 249 ? 53.364 -6.567 -30.752 1.00 80.94 249 ASN A CA 1
ATOM 1878 C C . ASN A 1 249 ? 53.647 -5.725 -29.498 1.00 80.94 249 ASN A C 1
ATOM 1880 O O . ASN A 1 249 ? 54.776 -5.746 -29.008 1.00 80.94 249 ASN A O 1
ATOM 1884 N N . ASP A 1 250 ? 52.654 -4.988 -28.992 1.00 81.31 250 ASP A N 1
ATOM 1885 C CA . ASP A 1 250 ? 52.788 -4.190 -27.780 1.00 81.31 250 ASP A CA 1
ATOM 1886 C C . ASP A 1 250 ? 52.455 -5.056 -26.548 1.00 81.31 250 ASP A C 1
ATOM 1888 O O . ASP A 1 250 ? 51.329 -5.551 -26.422 1.00 81.31 250 ASP A O 1
ATOM 1892 N N . PRO A 1 251 ? 53.401 -5.267 -25.613 1.00 80.88 251 PRO A N 1
ATOM 1893 C CA . PRO A 1 251 ? 53.171 -6.111 -24.445 1.00 80.88 251 PRO A CA 1
ATOM 1894 C C . PRO A 1 251 ? 52.043 -5.600 -23.535 1.00 80.88 251 PRO A C 1
ATOM 1896 O O . PRO A 1 251 ? 51.435 -6.419 -22.848 1.00 80.88 251 PRO A O 1
ATOM 1899 N N . PHE A 1 252 ? 51.732 -4.298 -23.543 1.00 82.81 252 PHE A N 1
ATOM 1900 C CA . PHE A 1 252 ? 50.654 -3.716 -22.738 1.00 82.81 252 PHE A CA 1
ATOM 1901 C C . PHE A 1 252 ? 49.266 -3.956 -23.342 1.00 82.81 252 PHE A C 1
ATOM 1903 O O . PHE A 1 252 ? 48.301 -4.089 -22.594 1.00 82.81 252 PHE A O 1
ATOM 1910 N N . TYR A 1 253 ? 49.168 -4.069 -24.670 1.00 83.44 253 TYR A N 1
ATOM 1911 C CA . TYR A 1 253 ? 47.896 -4.233 -25.385 1.00 83.44 253 TYR A CA 1
ATOM 1912 C C . TYR A 1 253 ? 47.677 -5.639 -25.948 1.00 83.44 253 TYR A C 1
ATOM 1914 O O . TYR A 1 253 ? 46.594 -5.931 -26.447 1.00 83.44 253 TYR A O 1
ATOM 1922 N N . SER A 1 254 ? 48.667 -6.529 -25.856 1.00 82.00 254 SER A N 1
ATOM 1923 C CA . SER A 1 254 ? 48.600 -7.876 -26.437 1.00 82.00 254 SER A CA 1
ATOM 1924 C C . SER A 1 254 ? 47.410 -8.721 -25.946 1.00 82.00 254 SER A C 1
ATOM 1926 O O . SER A 1 254 ? 46.819 -9.454 -26.744 1.00 82.00 254 SER A O 1
ATOM 1928 N N . ASP A 1 255 ? 47.017 -8.603 -24.671 1.00 82.88 255 ASP A N 1
ATOM 1929 C CA . ASP A 1 255 ? 45.857 -9.319 -24.114 1.00 82.88 255 ASP A CA 1
ATOM 1930 C C . ASP A 1 255 ? 44.525 -8.733 -24.608 1.00 82.88 255 ASP A C 1
ATOM 1932 O O . ASP A 1 255 ? 43.668 -9.468 -25.101 1.00 82.88 255 ASP A O 1
ATOM 1936 N N . ASP A 1 256 ? 44.377 -7.405 -24.585 1.00 81.94 256 ASP A N 1
ATOM 1937 C CA . ASP A 1 256 ? 43.182 -6.731 -25.104 1.00 81.94 256 ASP A CA 1
ATOM 1938 C C . ASP A 1 256 ? 43.046 -6.908 -26.628 1.00 81.94 256 ASP A C 1
ATOM 1940 O O . ASP A 1 256 ? 41.944 -7.108 -27.146 1.00 81.94 256 ASP A O 1
ATOM 1944 N N . TYR A 1 257 ? 44.163 -6.940 -27.360 1.00 85.56 257 TYR A N 1
ATOM 1945 C CA . TYR A 1 257 ? 44.177 -7.293 -28.776 1.00 85.56 257 TYR A CA 1
ATOM 1946 C C . TYR A 1 257 ? 43.706 -8.732 -29.003 1.00 85.56 257 TYR A C 1
ATOM 1948 O O . TYR A 1 257 ? 42.983 -8.992 -29.963 1.00 85.56 257 TYR A O 1
ATOM 1956 N N . TYR A 1 258 ? 44.063 -9.685 -28.134 1.00 85.06 258 TYR A N 1
ATOM 1957 C CA . TYR A 1 258 ? 43.560 -11.055 -28.251 1.00 85.06 258 TYR A CA 1
ATOM 1958 C C . TYR A 1 258 ? 42.029 -11.094 -28.147 1.00 85.06 258 TYR A C 1
ATOM 1960 O O . TYR A 1 258 ? 41.379 -11.771 -28.946 1.00 85.06 258 TYR A O 1
ATOM 1968 N N . LYS A 1 259 ? 41.439 -10.306 -27.240 1.00 86.44 259 LYS A N 1
ATOM 1969 C CA . LYS A 1 259 ? 39.979 -10.140 -27.141 1.00 86.44 259 LYS A CA 1
ATOM 1970 C C . LYS A 1 259 ? 39.407 -9.487 -28.403 1.00 86.44 259 LYS A C 1
ATOM 1972 O O . LYS A 1 259 ? 38.440 -9.995 -28.969 1.00 86.44 259 LYS A O 1
ATOM 1977 N N . PHE A 1 260 ? 40.048 -8.433 -28.912 1.00 86.31 260 PHE A N 1
ATOM 1978 C CA . PHE A 1 260 ? 39.659 -7.796 -30.174 1.00 86.31 260 PHE A CA 1
ATOM 1979 C C . PHE A 1 260 ? 39.768 -8.742 -31.383 1.00 86.31 260 PHE A C 1
ATOM 1981 O O . PHE A 1 260 ? 38.941 -8.687 -32.289 1.00 86.31 260 PHE A O 1
ATOM 1988 N N . SER A 1 261 ? 40.723 -9.674 -31.399 1.00 83.25 261 SER A N 1
ATOM 1989 C CA . SER A 1 261 ? 40.902 -10.633 -32.501 1.00 83.25 261 SER A CA 1
ATOM 1990 C C . SER A 1 261 ? 39.694 -11.563 -32.703 1.00 83.25 261 SER A C 1
ATOM 1992 O O . SER A 1 261 ? 39.517 -12.159 -33.769 1.00 83.25 261 SER A O 1
ATOM 1994 N N . VAL A 1 262 ? 38.813 -11.657 -31.702 1.00 80.44 262 VAL A N 1
ATOM 1995 C CA . VAL A 1 262 ? 37.512 -12.315 -31.837 1.00 80.44 262 VAL A CA 1
ATOM 1996 C C . VAL A 1 262 ? 36.581 -11.519 -32.766 1.00 80.44 262 VAL A C 1
ATOM 1998 O O . VAL A 1 262 ? 35.899 -12.121 -33.598 1.00 80.44 262 VAL A O 1
ATOM 2001 N N . LEU A 1 263 ? 36.617 -10.185 -32.687 1.00 81.44 263 LEU A N 1
ATOM 2002 C CA . LEU A 1 263 ? 35.884 -9.243 -33.545 1.00 81.44 263 LEU A CA 1
ATOM 2003 C C . LEU A 1 263 ? 36.515 -9.115 -34.940 1.00 81.44 263 LEU A C 1
ATOM 2005 O O . LEU A 1 263 ? 35.818 -8.911 -35.936 1.00 81.44 263 LEU A O 1
ATOM 2009 N N . ASP A 1 264 ? 37.830 -9.313 -35.048 1.00 76.81 264 ASP A N 1
ATOM 2010 C CA . ASP A 1 264 ? 38.560 -9.298 -36.324 1.00 76.81 264 ASP A CA 1
ATOM 2011 C C . ASP A 1 264 ? 37.968 -10.268 -37.371 1.00 76.81 264 ASP A C 1
ATOM 2013 O O . ASP A 1 264 ? 37.954 -10.016 -38.579 1.00 76.81 264 ASP A O 1
ATOM 2017 N N . ARG A 1 265 ? 37.367 -11.374 -36.919 1.00 72.75 265 ARG A N 1
ATOM 2018 C CA . ARG A 1 265 ? 36.688 -12.327 -37.811 1.00 72.75 265 ARG A CA 1
ATOM 2019 C C . ARG A 1 265 ? 35.571 -11.679 -38.639 1.00 72.75 265 ARG A C 1
ATOM 2021 O O . ARG A 1 265 ? 35.391 -12.065 -39.794 1.00 72.75 265 ARG A O 1
ATOM 2028 N N . GLY A 1 266 ? 34.885 -10.679 -38.085 1.00 73.38 266 GLY A N 1
ATOM 2029 C CA . GLY A 1 266 ? 33.881 -9.882 -38.789 1.00 73.38 266 GLY A CA 1
ATOM 2030 C C . GLY A 1 266 ? 34.474 -8.905 -39.810 1.00 73.38 266 GLY A C 1
ATOM 2031 O O . GLY A 1 266 ? 33.832 -8.599 -40.812 1.00 73.38 266 GLY A O 1
ATOM 2032 N N . LEU A 1 267 ? 35.722 -8.470 -39.608 1.00 77.12 267 LEU A N 1
ATOM 2033 C CA . LEU A 1 267 ? 36.440 -7.533 -40.480 1.00 77.12 267 LEU A CA 1
ATOM 2034 C C . LEU A 1 267 ? 37.082 -8.210 -41.700 1.00 77.12 267 LEU A C 1
ATOM 2036 O O . LEU A 1 267 ? 37.168 -7.614 -42.775 1.00 77.12 267 LEU A O 1
ATOM 2040 N N . ALA A 1 268 ? 37.523 -9.464 -41.562 1.00 66.00 268 ALA A N 1
ATOM 2041 C CA . ALA A 1 268 ? 38.312 -10.163 -42.579 1.00 66.00 268 ALA A CA 1
ATOM 2042 C C . ALA A 1 268 ? 37.525 -10.617 -43.831 1.00 66.00 268 ALA A C 1
ATOM 2044 O O . ALA A 1 268 ? 38.142 -10.977 -44.837 1.00 66.00 268 ALA A O 1
ATOM 2045 N N . GLY A 1 269 ? 36.186 -10.568 -43.808 1.00 58.38 269 GLY A N 1
ATOM 2046 C CA . GLY A 1 269 ? 35.337 -10.717 -44.998 1.00 58.38 269 GLY A CA 1
ATOM 2047 C C . GLY A 1 269 ? 35.463 -12.061 -45.717 1.00 58.38 269 GLY A C 1
ATOM 2048 O O . GLY A 1 269 ? 35.710 -12.094 -46.920 1.00 58.38 269 GLY A O 1
ATOM 2049 N N . ASN A 1 270 ? 35.294 -13.176 -45.003 1.00 60.53 270 ASN A N 1
ATOM 2050 C CA . ASN A 1 270 ? 35.160 -14.476 -45.657 1.00 60.53 270 ASN A CA 1
ATOM 2051 C C . ASN A 1 270 ? 33.687 -14.695 -46.048 1.00 60.53 270 ASN A C 1
ATOM 2053 O O . ASN A 1 270 ? 32.915 -15.276 -45.286 1.00 60.53 270 ASN A O 1
ATOM 2057 N N . ILE A 1 271 ? 33.303 -14.134 -47.201 1.00 54.47 271 ILE A N 1
ATOM 2058 C CA . ILE A 1 271 ? 31.925 -14.099 -47.735 1.00 54.47 271 ILE A CA 1
ATOM 2059 C C . ILE A 1 271 ? 31.368 -15.518 -47.962 1.00 54.47 271 ILE A C 1
ATOM 2061 O O . ILE A 1 271 ? 30.164 -15.727 -47.876 1.00 54.47 271 ILE A O 1
ATOM 2065 N N . GLU A 1 272 ? 32.242 -16.506 -48.178 1.00 50.88 272 GLU A N 1
ATOM 2066 C CA . GLU A 1 272 ? 31.875 -17.907 -48.431 1.00 50.88 272 GLU A CA 1
ATOM 2067 C C . GLU A 1 272 ? 31.531 -18.709 -47.164 1.00 50.88 272 GLU A C 1
ATOM 2069 O O . GLU A 1 272 ? 31.138 -19.875 -47.251 1.00 50.88 272 GLU A O 1
ATOM 2074 N N . ARG A 1 273 ? 31.689 -18.132 -45.965 1.00 56.31 273 ARG A N 1
ATOM 2075 C CA . ARG A 1 273 ? 31.368 -18.849 -44.726 1.00 56.31 273 ARG A CA 1
ATOM 2076 C C . ARG A 1 273 ? 29.850 -18.937 -44.509 1.00 56.31 273 ARG A C 1
ATOM 2078 O O . ARG A 1 273 ? 29.147 -17.952 -44.726 1.00 56.31 273 ARG A O 1
ATOM 2085 N N . PRO A 1 274 ? 29.333 -20.094 -44.049 1.00 53.00 274 PRO A N 1
ATOM 2086 C CA . PRO A 1 274 ? 27.900 -20.301 -43.866 1.00 53.00 274 PRO A CA 1
ATOM 2087 C C . PRO A 1 274 ? 27.299 -19.314 -42.857 1.00 53.00 274 PRO A C 1
ATOM 2089 O O . PRO A 1 274 ? 27.957 -18.905 -41.901 1.00 53.00 274 PRO A O 1
ATOM 2092 N N . LEU A 1 275 ? 26.018 -18.989 -43.051 1.00 48.78 275 LEU A N 1
ATOM 2093 C CA . LEU A 1 275 ? 25.221 -18.022 -42.273 1.00 48.78 275 LEU A CA 1
ATOM 2094 C C . LEU A 1 275 ? 25.148 -18.311 -40.768 1.00 48.78 275 LEU A C 1
ATOM 2096 O O . LEU A 1 275 ? 24.830 -17.427 -39.982 1.00 48.78 275 LEU A O 1
ATOM 2100 N N . THR A 1 276 ? 25.448 -19.544 -40.370 1.00 49.12 276 THR A N 1
ATOM 2101 C CA . THR A 1 276 ? 25.515 -19.988 -38.973 1.00 49.12 276 THR A CA 1
ATOM 2102 C C . THR A 1 276 ? 26.842 -19.643 -38.294 1.00 49.12 276 THR A C 1
ATOM 2104 O O . THR A 1 276 ? 27.028 -19.942 -37.119 1.00 49.12 276 THR A O 1
ATOM 2107 N N . SER A 1 277 ? 27.786 -19.042 -39.021 1.00 59.16 277 SER A N 1
ATOM 2108 C CA . SER A 1 277 ? 29.081 -18.602 -38.506 1.00 59.16 277 SER A CA 1
ATOM 2109 C C . SER A 1 277 ? 29.180 -17.076 -38.536 1.00 59.16 277 SER A C 1
ATOM 2111 O O . SER A 1 277 ? 28.515 -16.423 -39.336 1.00 59.16 277 SER A O 1
ATOM 2113 N N . PHE A 1 278 ? 30.014 -16.507 -37.662 1.00 69.75 278 PHE A N 1
ATOM 2114 C CA . PHE A 1 278 ? 30.315 -15.073 -37.552 1.00 69.75 278 PHE A CA 1
ATOM 2115 C C . PHE A 1 278 ? 31.041 -14.540 -38.796 1.00 69.75 278 PHE A C 1
ATOM 2117 O O . PHE A 1 278 ? 32.246 -14.283 -38.801 1.00 69.75 278 PHE A O 1
ATOM 2124 N N . GLY A 1 279 ? 30.296 -14.484 -39.894 1.00 72.25 279 GLY A N 1
ATOM 2125 C CA . GLY A 1 279 ? 30.677 -13.935 -41.180 1.00 72.25 279 GLY A CA 1
ATOM 2126 C C . GLY A 1 279 ? 29.986 -12.600 -41.426 1.00 72.25 279 GLY A C 1
ATOM 2127 O O . GLY A 1 279 ? 29.031 -12.225 -40.744 1.00 72.25 279 GLY A O 1
ATOM 2128 N N . LEU A 1 280 ? 30.467 -11.894 -42.445 1.00 74.81 280 LEU A N 1
ATOM 2129 C CA . LEU A 1 280 ? 30.002 -10.552 -42.776 1.00 74.81 280 LEU A CA 1
ATOM 2130 C C . LEU A 1 280 ? 28.471 -10.460 -42.981 1.00 74.81 280 LEU A C 1
ATOM 2132 O O . LEU A 1 280 ? 27.877 -9.553 -42.401 1.00 74.81 280 LEU A O 1
ATOM 2136 N N . PRO A 1 281 ? 27.798 -11.395 -43.689 1.00 73.19 281 PRO A N 1
ATOM 2137 C CA . PRO A 1 281 ? 26.344 -11.325 -43.859 1.00 73.19 281 PRO A CA 1
ATOM 2138 C C . PRO A 1 281 ? 25.567 -11.410 -42.538 1.00 73.19 281 PRO A C 1
ATOM 2140 O O . PRO A 1 281 ? 24.606 -10.671 -42.344 1.00 73.19 281 PRO A O 1
ATOM 2143 N N . ALA A 1 282 ? 25.997 -12.272 -41.609 1.00 75.88 282 ALA A N 1
ATOM 2144 C CA . ALA A 1 282 ? 25.338 -12.437 -40.314 1.00 75.88 282 ALA A CA 1
ATOM 2145 C C . ALA A 1 282 ? 25.452 -11.167 -39.452 1.00 75.88 282 ALA A C 1
ATOM 2147 O O . ALA A 1 282 ? 24.473 -10.756 -38.833 1.00 75.88 282 ALA A O 1
ATOM 2148 N N . ILE A 1 283 ? 26.619 -10.511 -39.468 1.00 83.25 283 ILE A N 1
ATOM 2149 C CA . ILE A 1 283 ? 26.844 -9.247 -38.749 1.00 83.25 283 ILE A CA 1
ATOM 2150 C C . ILE A 1 283 ? 25.956 -8.134 -39.315 1.00 83.25 283 ILE A C 1
ATOM 2152 O O . ILE A 1 283 ? 25.284 -7.448 -38.552 1.00 83.25 283 ILE A O 1
ATOM 2156 N N . HIS A 1 284 ? 25.890 -7.987 -40.643 1.00 80.88 284 HIS A N 1
ATOM 2157 C CA . HIS A 1 284 ? 25.029 -6.987 -41.297 1.00 80.88 284 HIS A CA 1
ATOM 2158 C C . HIS A 1 284 ? 23.556 -7.139 -40.896 1.00 80.88 284 HIS A C 1
ATOM 2160 O O . HIS A 1 284 ? 22.889 -6.162 -40.554 1.00 80.88 284 HIS A O 1
ATOM 2166 N N . ILE A 1 285 ? 23.057 -8.374 -40.883 1.00 78.00 285 ILE A N 1
ATOM 2167 C CA . ILE A 1 285 ? 21.668 -8.676 -40.515 1.00 78.00 285 ILE A CA 1
ATOM 2168 C C . ILE A 1 285 ? 21.400 -8.360 -39.047 1.00 78.00 285 ILE A C 1
ATOM 2170 O O . ILE A 1 285 ? 20.375 -7.760 -38.723 1.00 78.00 285 ILE A O 1
ATOM 2174 N N . ALA A 1 286 ? 22.322 -8.721 -38.162 1.00 83.56 286 ALA A N 1
ATOM 2175 C CA . ALA A 1 286 ? 22.183 -8.439 -36.746 1.00 83.56 286 ALA A CA 1
ATOM 2176 C C . ALA A 1 286 ? 22.215 -6.932 -36.444 1.00 83.56 286 ALA A C 1
ATOM 2178 O O . ALA A 1 286 ? 21.353 -6.465 -35.707 1.00 83.56 286 ALA A O 1
ATOM 2179 N N . ILE A 1 287 ? 23.110 -6.151 -37.069 1.00 85.94 287 ILE A N 1
ATOM 2180 C CA . ILE A 1 287 ? 23.116 -4.678 -36.946 1.00 85.94 287 ILE A CA 1
ATOM 2181 C C . ILE A 1 287 ? 21.748 -4.112 -37.328 1.00 85.94 287 ILE A C 1
ATOM 2183 O O . ILE A 1 287 ? 21.165 -3.316 -36.589 1.00 85.94 287 ILE A O 1
ATOM 2187 N N . ARG A 1 288 ? 21.198 -4.553 -38.465 1.00 81.19 288 ARG A N 1
ATOM 2188 C CA . ARG A 1 288 ? 19.873 -4.124 -38.923 1.00 81.19 288 ARG A CA 1
ATOM 2189 C C . ARG A 1 288 ? 18.784 -4.473 -37.908 1.00 81.19 288 ARG A C 1
ATOM 2191 O O . ARG A 1 288 ? 17.954 -3.624 -37.586 1.00 81.19 288 ARG A O 1
ATOM 2198 N N . GLN A 1 289 ? 18.791 -5.692 -37.374 1.00 82.00 289 GLN A N 1
ATOM 2199 C CA . GLN A 1 289 ? 17.827 -6.119 -36.357 1.00 82.00 289 GLN A CA 1
ATOM 2200 C C . GLN A 1 289 ? 17.951 -5.307 -35.068 1.00 82.00 289 GLN A C 1
ATOM 2202 O O . GLN A 1 289 ? 16.925 -4.924 -34.507 1.00 82.00 289 GLN A O 1
ATOM 2207 N N . ILE A 1 290 ? 19.171 -5.001 -34.622 1.00 87.88 290 ILE A N 1
ATOM 2208 C CA . ILE A 1 290 ? 19.422 -4.146 -33.456 1.00 87.88 290 ILE A CA 1
ATOM 2209 C C . ILE A 1 290 ? 18.854 -2.746 -33.706 1.00 87.88 290 ILE A C 1
ATOM 2211 O O . ILE A 1 290 ? 18.087 -2.255 -32.881 1.00 87.88 290 ILE A O 1
ATOM 2215 N N . ARG A 1 291 ? 19.121 -2.133 -34.870 1.00 84.06 291 ARG A N 1
ATOM 2216 C CA . ARG A 1 291 ? 18.559 -0.817 -35.235 1.00 84.06 291 ARG A CA 1
ATOM 2217 C C . ARG A 1 291 ? 17.031 -0.815 -35.201 1.00 84.06 291 ARG A C 1
ATOM 2219 O O . ARG A 1 291 ? 16.436 0.062 -34.579 1.00 84.06 291 ARG A O 1
ATOM 2226 N N . VAL A 1 292 ? 16.386 -1.801 -35.832 1.00 82.81 292 VAL A N 1
ATOM 2227 C CA . VAL A 1 292 ? 14.916 -1.929 -35.830 1.00 82.81 292 VAL A CA 1
ATOM 2228 C C . VAL A 1 292 ? 14.387 -2.128 -34.408 1.00 82.81 292 VAL A C 1
ATOM 2230 O O . VAL A 1 292 ? 13.407 -1.489 -34.022 1.00 82.81 292 VAL A O 1
ATOM 2233 N N . THR A 1 293 ? 15.051 -2.972 -33.617 1.00 86.00 293 THR A N 1
ATOM 2234 C CA . THR A 1 293 ? 14.679 -3.257 -32.226 1.00 86.00 293 THR A CA 1
ATOM 2235 C C . THR A 1 293 ? 14.766 -1.998 -31.368 1.00 86.00 293 THR A C 1
ATOM 2237 O O . THR A 1 293 ? 13.770 -1.621 -30.757 1.00 86.00 293 THR A O 1
ATOM 2240 N N . ARG A 1 294 ? 15.902 -1.290 -31.383 1.00 91.50 294 ARG A N 1
ATOM 2241 C CA . ARG A 1 294 ? 16.093 -0.018 -30.666 1.00 91.50 294 ARG A CA 1
ATOM 2242 C C . ARG A 1 294 ? 15.138 1.070 -31.148 1.00 91.50 294 ARG A C 1
ATOM 2244 O O . ARG A 1 294 ? 14.674 1.893 -30.358 1.00 91.50 294 ARG A O 1
ATOM 2251 N N . HIS A 1 295 ? 14.810 1.092 -32.442 1.00 85.06 295 HIS A N 1
ATOM 2252 C CA . HIS A 1 295 ? 13.841 2.044 -32.972 1.00 85.06 295 HIS A CA 1
ATOM 2253 C C . HIS A 1 295 ? 12.443 1.819 -32.391 1.00 85.06 295 HIS A C 1
ATOM 2255 O O . HIS A 1 295 ? 11.854 2.762 -31.859 1.00 85.06 295 HIS A O 1
ATOM 2261 N N . ARG A 1 296 ? 11.950 0.576 -32.458 1.00 85.75 296 ARG A N 1
ATOM 2262 C CA . ARG A 1 296 ? 10.639 0.167 -31.930 1.00 85.75 296 ARG A CA 1
ATOM 2263 C C . ARG A 1 296 ? 10.562 0.286 -30.411 1.00 85.75 296 ARG A C 1
ATOM 2265 O O . ARG A 1 296 ? 9.558 0.768 -29.900 1.00 85.75 296 ARG A O 1
ATOM 2272 N N . LEU A 1 297 ? 11.631 -0.076 -29.699 1.00 93.69 297 LEU A N 1
ATOM 2273 C CA . LEU A 1 297 ? 11.724 0.120 -28.253 1.00 93.69 297 LEU A CA 1
ATOM 2274 C C . LEU A 1 297 ? 11.477 1.585 -27.886 1.00 93.69 297 LEU A C 1
ATOM 2276 O O . LEU A 1 297 ? 10.664 1.880 -27.019 1.00 93.69 297 LEU A O 1
ATOM 2280 N N . GLU A 1 298 ? 12.098 2.505 -28.615 1.00 92.00 298 GLU A N 1
ATOM 2281 C CA . GLU A 1 298 ? 11.909 3.936 -28.388 1.00 92.00 298 GLU A CA 1
ATOM 2282 C C . GLU A 1 298 ? 10.513 4.438 -28.723 1.00 92.00 298 GLU A C 1
ATOM 2284 O O . GLU A 1 298 ? 10.033 5.354 -28.061 1.00 92.00 298 GLU A O 1
ATOM 2289 N N . GLN A 1 299 ? 9.840 3.849 -29.710 1.00 89.56 299 GLN A N 1
ATOM 2290 C CA . GLN A 1 299 ? 8.427 4.140 -29.946 1.00 89.56 299 GLN A CA 1
ATOM 2291 C C . GLN A 1 299 ? 7.590 3.722 -28.732 1.00 89.56 299 GLN A C 1
ATOM 2293 O O . GLN A 1 299 ? 6.865 4.554 -28.196 1.00 89.56 299 GLN A O 1
ATOM 2298 N N . HIS A 1 300 ? 7.778 2.500 -28.225 1.00 92.44 300 HIS A N 1
ATOM 2299 C CA . HIS A 1 300 ? 7.075 2.017 -27.034 1.00 92.44 300 HIS A CA 1
ATOM 2300 C C . HIS A 1 300 ? 7.376 2.840 -25.778 1.00 92.44 300 HIS A C 1
ATOM 2302 O O . HIS A 1 300 ? 6.469 3.166 -25.016 1.00 92.44 300 HIS A O 1
ATOM 2308 N N . VAL A 1 301 ? 8.634 3.224 -25.562 1.00 96.50 301 VAL A N 1
ATOM 2309 C CA . VAL A 1 301 ? 9.012 4.089 -24.438 1.00 96.50 301 VAL A CA 1
ATOM 2310 C C . VAL A 1 301 ? 8.334 5.453 -24.573 1.00 96.50 301 VAL A C 1
ATOM 2312 O O . VAL A 1 301 ? 7.731 5.927 -23.616 1.00 96.50 301 VAL A O 1
ATOM 2315 N N . ASN A 1 302 ? 8.335 6.063 -25.760 1.00 93.75 302 ASN A N 1
ATOM 2316 C CA . ASN A 1 302 ? 7.666 7.347 -25.983 1.00 93.75 302 ASN A CA 1
ATOM 2317 C C . ASN A 1 302 ? 6.133 7.264 -25.838 1.00 93.75 302 ASN A C 1
ATOM 2319 O O . ASN A 1 302 ? 5.512 8.210 -25.352 1.00 93.75 302 ASN A O 1
ATOM 2323 N N . GLU A 1 303 ? 5.506 6.146 -26.209 1.00 94.44 303 GLU A N 1
ATOM 2324 C CA . GLU A 1 303 ? 4.075 5.895 -25.967 1.00 94.44 303 GLU A CA 1
ATOM 2325 C C . GLU A 1 303 ? 3.747 5.892 -24.467 1.00 94.44 303 GLU A C 1
ATOM 2327 O O . GLU A 1 303 ? 2.723 6.438 -24.052 1.00 94.44 303 GLU A O 1
ATOM 2332 N N . VAL A 1 304 ? 4.628 5.325 -23.640 1.00 97.00 304 VAL A N 1
ATOM 2333 C CA . VAL A 1 304 ? 4.490 5.352 -22.176 1.00 97.00 304 VAL A CA 1
ATOM 2334 C C . VAL A 1 304 ? 4.690 6.767 -21.645 1.00 97.00 304 VAL A C 1
ATOM 2336 O O . VAL A 1 304 ? 3.825 7.275 -20.936 1.00 97.00 304 VAL A O 1
ATOM 2339 N N . LEU A 1 305 ? 5.778 7.434 -22.037 1.00 96.06 305 LEU A N 1
ATOM 2340 C CA . LEU A 1 305 ? 6.127 8.778 -21.555 1.00 96.06 305 LEU A CA 1
ATOM 2341 C C . LEU A 1 305 ? 5.115 9.861 -21.957 1.00 96.06 305 LEU A C 1
ATOM 2343 O O . LEU A 1 305 ? 5.022 10.892 -21.298 1.00 96.06 305 LEU A O 1
ATOM 2347 N N . SER A 1 306 ? 4.353 9.639 -23.028 1.00 95.00 306 SER A N 1
ATOM 2348 C CA . SER A 1 306 ? 3.273 10.535 -23.467 1.00 95.00 306 SER A CA 1
ATOM 2349 C C . SER A 1 306 ? 1.926 10.263 -22.791 1.00 95.00 306 SER A C 1
ATOM 2351 O O . SER A 1 306 ? 0.984 11.032 -22.982 1.00 95.00 306 SER A O 1
ATOM 2353 N N . SER A 1 307 ? 1.816 9.193 -22.003 1.00 96.69 307 SER A N 1
ATOM 2354 C CA . SER A 1 307 ? 0.589 8.859 -21.279 1.00 96.69 307 SER A CA 1
ATOM 2355 C C . SER A 1 307 ? 0.422 9.768 -20.060 1.00 96.69 307 SER A C 1
ATOM 2357 O O . SER A 1 307 ? 1.386 10.025 -19.339 1.00 96.69 307 SER A O 1
ATOM 2359 N N . THR A 1 308 ? -0.806 10.235 -19.824 1.00 95.62 308 THR A N 1
ATOM 2360 C CA . THR A 1 308 ? -1.163 11.110 -18.690 1.00 95.62 308 THR A CA 1
ATOM 2361 C C . THR A 1 308 ? -1.922 10.383 -17.584 1.00 95.62 308 THR A C 1
ATOM 2363 O O . THR A 1 308 ? -2.039 10.904 -16.482 1.00 95.62 308 THR A O 1
ATOM 2366 N N . GLU A 1 309 ? -2.457 9.196 -17.869 1.00 94.88 309 GLU A N 1
ATOM 2367 C CA . GLU A 1 309 ? -3.191 8.374 -16.907 1.00 94.88 309 GLU A CA 1
ATOM 2368 C C . GLU A 1 309 ? -2.340 7.178 -16.473 1.00 94.88 309 GLU A C 1
ATOM 2370 O O . GLU A 1 309 ? -1.728 6.505 -17.305 1.00 94.88 309 GLU A O 1
ATOM 2375 N N . VAL A 1 310 ? -2.323 6.885 -15.167 1.00 95.88 310 VAL A N 1
ATOM 2376 C CA . VAL A 1 310 ? -1.495 5.810 -14.590 1.00 95.88 310 VAL A CA 1
ATOM 2377 C C . VAL A 1 310 ? -1.837 4.430 -15.167 1.00 95.88 310 VAL A C 1
ATOM 2379 O O . VAL A 1 310 ? -0.930 3.658 -15.475 1.00 95.88 310 VAL A O 1
ATOM 2382 N N . ALA A 1 311 ? -3.126 4.139 -15.379 1.00 93.94 311 ALA A N 1
ATOM 2383 C CA . ALA A 1 311 ? -3.614 2.863 -15.905 1.00 93.94 311 ALA A CA 1
ATOM 2384 C C . ALA A 1 311 ? -3.091 2.587 -17.323 1.00 93.94 311 ALA A C 1
ATOM 2386 O O . ALA A 1 311 ? -2.564 1.509 -17.620 1.00 93.94 311 ALA A O 1
ATOM 2387 N N . ASP A 1 312 ? -3.207 3.596 -18.191 1.00 95.56 312 ASP A N 1
ATOM 2388 C CA . ASP A 1 312 ? -2.748 3.557 -19.577 1.00 95.56 312 ASP A CA 1
ATOM 2389 C C . ASP A 1 312 ? -1.216 3.472 -19.647 1.00 95.56 312 ASP A C 1
ATOM 2391 O O . ASP A 1 312 ? -0.668 2.578 -20.301 1.00 95.56 312 ASP A O 1
ATOM 2395 N N . ALA A 1 313 ? -0.515 4.317 -18.880 1.00 96.94 313 ALA A N 1
ATOM 2396 C CA . ALA A 1 313 ? 0.943 4.289 -18.785 1.00 96.94 313 ALA A CA 1
ATOM 2397 C C . ALA A 1 313 ? 1.455 2.914 -18.329 1.00 96.94 313 ALA A C 1
ATOM 2399 O O . ALA A 1 313 ? 2.375 2.363 -18.934 1.00 96.94 313 ALA A O 1
ATOM 2400 N N . ALA A 1 314 ? 0.829 2.310 -17.315 1.00 96.25 314 ALA A N 1
ATOM 2401 C CA . ALA A 1 314 ? 1.204 0.992 -16.815 1.00 96.25 314 ALA A CA 1
ATOM 2402 C C . ALA A 1 314 ? 0.898 -0.139 -17.812 1.00 96.25 314 ALA A C 1
ATOM 2404 O O . ALA A 1 314 ? 1.675 -1.091 -17.940 1.00 96.25 314 ALA A O 1
ATOM 2405 N N . ALA A 1 315 ? -0.219 -0.067 -18.541 1.00 95.44 315 ALA A N 1
ATOM 2406 C CA . ALA A 1 315 ? -0.538 -1.029 -19.595 1.00 95.44 315 ALA A CA 1
ATOM 2407 C C . ALA A 1 315 ? 0.489 -0.985 -20.739 1.00 95.44 315 ALA A C 1
ATOM 2409 O O . ALA A 1 315 ? 0.996 -2.032 -21.159 1.00 95.44 315 ALA A O 1
ATOM 2410 N N . LYS A 1 316 ? 0.860 0.217 -21.185 1.00 97.00 316 LYS A N 1
ATOM 2411 C CA . LYS A 1 316 ? 1.897 0.421 -22.202 1.00 97.00 316 LYS A CA 1
ATOM 2412 C C . LYS A 1 316 ? 3.286 0.035 -21.693 1.00 97.00 316 LYS A C 1
ATOM 2414 O O . LYS A 1 316 ? 4.020 -0.631 -22.417 1.00 97.00 316 LYS A O 1
ATOM 2419 N N . ALA A 1 317 ? 3.620 0.329 -20.434 1.00 97.31 317 ALA A N 1
ATOM 2420 C CA . ALA A 1 317 ? 4.894 -0.061 -19.827 1.00 97.31 317 ALA A CA 1
ATOM 2421 C C . ALA A 1 317 ? 5.056 -1.585 -19.792 1.00 97.31 317 ALA A C 1
ATOM 2423 O O . ALA A 1 317 ? 6.112 -2.096 -20.149 1.00 97.31 317 ALA A O 1
ATOM 2424 N N . ARG A 1 318 ? 3.989 -2.336 -19.478 1.00 96.44 318 ARG A N 1
ATOM 2425 C CA . ARG A 1 318 ? 4.000 -3.808 -19.578 1.00 96.44 318 ARG A CA 1
ATOM 2426 C C . ARG A 1 318 ? 4.271 -4.294 -21.001 1.00 96.44 318 ARG A C 1
ATOM 2428 O O . ARG A 1 318 ? 5.012 -5.258 -21.176 1.00 96.44 318 ARG A O 1
ATOM 2435 N N . THR A 1 319 ? 3.699 -3.627 -22.003 1.00 95.31 319 THR A N 1
ATOM 2436 C CA . THR A 1 319 ? 3.944 -3.940 -23.420 1.00 95.31 319 THR A CA 1
ATOM 2437 C C . THR A 1 319 ? 5.402 -3.668 -23.796 1.00 95.31 319 THR A C 1
ATOM 2439 O O . THR A 1 319 ? 6.052 -4.530 -24.384 1.00 95.31 319 THR A O 1
ATOM 2442 N N . ALA A 1 320 ? 5.950 -2.524 -23.376 1.00 96.44 320 ALA A N 1
ATOM 2443 C CA . ALA A 1 320 ? 7.349 -2.167 -23.586 1.00 96.44 320 ALA A CA 1
ATOM 2444 C C . ALA A 1 320 ? 8.307 -3.152 -22.890 1.00 96.44 320 ALA A C 1
ATOM 2446 O O . ALA A 1 320 ? 9.224 -3.663 -23.526 1.00 96.44 320 ALA A O 1
ATOM 2447 N N . SER A 1 321 ? 8.071 -3.509 -21.625 1.00 96.81 321 SER A N 1
ATOM 2448 C CA . SER A 1 321 ? 8.892 -4.495 -20.906 1.00 96.81 321 SER A CA 1
ATOM 2449 C C . SER A 1 321 ? 8.795 -5.900 -21.511 1.00 96.81 321 SER A C 1
ATOM 2451 O O . SER A 1 321 ? 9.795 -6.615 -21.556 1.00 96.81 321 SER A O 1
ATOM 2453 N N . ALA A 1 322 ? 7.628 -6.303 -22.026 1.00 95.62 322 ALA A N 1
ATOM 2454 C CA . ALA A 1 322 ? 7.495 -7.553 -22.776 1.00 95.62 322 ALA A CA 1
ATOM 2455 C C . ALA A 1 322 ? 8.296 -7.511 -24.088 1.00 95.62 322 ALA A C 1
ATOM 2457 O O . ALA A 1 322 ? 8.966 -8.487 -24.425 1.00 95.62 322 ALA A O 1
ATOM 2458 N N . PHE A 1 323 ? 8.285 -6.376 -24.794 1.00 94.56 323 PHE A N 1
ATOM 2459 C CA . PHE A 1 323 ? 9.118 -6.163 -25.977 1.00 94.56 323 PHE A CA 1
ATOM 2460 C C . PHE A 1 323 ? 10.614 -6.249 -25.641 1.00 94.56 323 PHE A C 1
ATOM 2462 O O . PHE A 1 323 ? 11.339 -6.954 -26.341 1.00 94.56 323 PHE A O 1
ATOM 2469 N N . ILE A 1 324 ? 11.059 -5.600 -24.556 1.00 97.00 324 ILE A N 1
ATOM 2470 C CA . ILE A 1 324 ? 12.442 -5.672 -24.059 1.00 97.00 324 ILE A CA 1
ATOM 2471 C C . ILE A 1 324 ? 12.832 -7.127 -23.791 1.00 97.00 324 ILE A C 1
ATOM 2473 O O . ILE A 1 324 ? 13.842 -7.593 -24.305 1.00 97.00 324 ILE A O 1
ATOM 2477 N N . LYS A 1 325 ? 12.006 -7.868 -23.044 1.00 95.56 325 LYS A N 1
ATOM 2478 C CA . LYS A 1 325 ? 12.271 -9.272 -22.704 1.00 95.56 325 LYS A CA 1
ATOM 2479 C C . LYS A 1 325 ? 12.373 -10.170 -23.939 1.00 95.56 325 LYS A C 1
ATOM 2481 O O . LYS A 1 325 ? 13.219 -11.050 -23.980 1.00 95.56 325 LYS A O 1
ATOM 2486 N N . ASN A 1 326 ? 11.520 -9.952 -24.939 1.00 93.81 326 ASN A N 1
ATOM 2487 C CA . ASN A 1 326 ? 11.525 -10.740 -26.174 1.00 93.81 326 ASN A CA 1
ATOM 2488 C C . ASN A 1 326 ? 12.696 -10.400 -27.113 1.00 93.81 326 ASN A C 1
ATOM 2490 O O . ASN A 1 326 ? 12.863 -11.076 -28.123 1.00 93.81 326 ASN A O 1
ATOM 2494 N N . ASN A 1 327 ? 13.464 -9.345 -26.825 1.00 93.56 327 ASN A N 1
ATOM 2495 C CA . ASN A 1 327 ? 14.591 -8.896 -27.642 1.00 93.56 327 ASN A CA 1
ATOM 2496 C C . ASN A 1 327 ? 15.850 -8.625 -26.793 1.00 93.56 327 ASN A C 1
ATOM 2498 O O . ASN A 1 327 ? 16.697 -7.825 -27.189 1.00 93.56 327 ASN A O 1
ATOM 2502 N N . ASP A 1 328 ? 15.983 -9.263 -25.629 1.00 92.75 328 ASP A N 1
ATOM 2503 C CA . ASP A 1 328 ? 17.079 -9.032 -24.675 1.00 92.75 328 ASP A CA 1
ATOM 2504 C C . ASP A 1 328 ? 18.468 -9.377 -25.250 1.00 92.75 328 ASP A C 1
ATOM 2506 O O . ASP A 1 328 ? 19.488 -8.801 -24.884 1.00 92.75 328 ASP A O 1
ATOM 2510 N N . GLU A 1 329 ? 18.519 -10.293 -26.210 1.00 90.19 329 GLU A N 1
ATOM 2511 C CA . GLU A 1 329 ? 19.703 -10.648 -26.987 1.00 90.19 329 GLU A CA 1
ATOM 2512 C C . GLU A 1 329 ? 20.206 -9.534 -27.913 1.00 90.19 329 GLU A C 1
ATOM 2514 O O . GLU A 1 329 ? 21.359 -9.578 -28.333 1.00 90.19 329 GLU A O 1
ATOM 2519 N N . ARG A 1 330 ? 19.371 -8.529 -28.198 1.00 92.19 330 ARG A N 1
ATOM 2520 C CA . ARG A 1 330 ? 19.657 -7.412 -29.114 1.00 92.19 330 ARG A CA 1
ATOM 2521 C C . ARG A 1 330 ? 19.848 -6.074 -28.401 1.00 92.19 330 ARG A C 1
ATOM 2523 O O . ARG A 1 330 ? 19.928 -5.044 -29.068 1.00 92.19 330 ARG A O 1
ATOM 2530 N N . LEU A 1 331 ? 19.893 -6.083 -27.074 1.00 94.00 331 LEU A N 1
ATOM 2531 C CA . LEU A 1 331 ? 20.030 -4.898 -26.236 1.00 94.00 331 LEU A CA 1
ATOM 2532 C C . LEU A 1 331 ? 21.167 -5.106 -25.237 1.00 94.00 331 LEU A C 1
ATOM 2534 O O . LEU A 1 331 ? 21.462 -6.234 -24.833 1.00 94.00 331 LEU A O 1
ATOM 2538 N N . TRP A 1 332 ? 21.790 -4.009 -24.816 1.00 95.19 332 TRP A N 1
ATOM 2539 C CA . TRP A 1 332 ? 22.751 -4.066 -23.719 1.00 95.19 332 TRP A CA 1
ATOM 2540 C C . TRP A 1 332 ? 22.030 -4.309 -22.384 1.00 95.19 332 TRP A C 1
ATOM 2542 O O . TRP A 1 332 ? 20.952 -3.749 -22.174 1.00 95.19 332 TRP A O 1
ATOM 2552 N N . PRO A 1 333 ? 22.591 -5.094 -21.448 1.00 95.62 333 PRO A N 1
ATOM 2553 C CA . PRO A 1 333 ? 22.054 -5.211 -20.093 1.00 95.62 333 PRO A CA 1
ATOM 2554 C C . PRO A 1 333 ? 21.834 -3.856 -19.410 1.00 95.62 333 PRO A C 1
ATOM 2556 O O . PRO A 1 333 ? 20.767 -3.634 -18.834 1.00 95.62 333 PRO A O 1
ATOM 2559 N N . SER A 1 334 ? 22.776 -2.917 -19.544 1.00 95.06 334 SER A N 1
ATOM 2560 C CA . SER A 1 334 ? 22.618 -1.561 -19.005 1.00 95.06 334 SER A CA 1
ATOM 2561 C C . SER A 1 334 ? 21.503 -0.763 -19.698 1.00 95.06 334 SER A C 1
ATOM 2563 O O . SER A 1 334 ? 20.779 -0.009 -19.046 1.00 95.06 334 SER A O 1
ATOM 2565 N N . GLU A 1 335 ? 21.307 -0.959 -21.006 1.00 94.69 335 GLU A N 1
ATOM 2566 C CA . GLU A 1 335 ? 20.209 -0.371 -21.783 1.00 94.69 335 GLU A CA 1
ATOM 2567 C C . GLU A 1 335 ? 18.854 -0.920 -21.307 1.00 94.69 335 GLU A C 1
ATOM 2569 O O . GLU A 1 335 ? 17.928 -0.149 -21.055 1.00 94.69 335 GLU A O 1
ATOM 2574 N N . ILE A 1 336 ? 18.751 -2.235 -21.098 1.00 95.94 336 ILE A N 1
ATOM 2575 C CA . ILE A 1 336 ? 17.565 -2.903 -20.542 1.00 95.94 336 ILE A CA 1
ATOM 2576 C C . ILE A 1 336 ? 17.217 -2.331 -19.162 1.00 95.94 336 ILE A C 1
ATOM 2578 O O . ILE A 1 336 ? 16.055 -1.997 -18.908 1.00 95.94 336 ILE A O 1
ATOM 2582 N N . GLU A 1 337 ? 18.203 -2.218 -18.270 1.00 96.12 337 GLU A N 1
ATOM 2583 C CA . GLU A 1 337 ? 18.014 -1.672 -16.925 1.00 96.12 337 GLU A CA 1
ATOM 2584 C C . GLU A 1 337 ? 17.557 -0.211 -16.983 1.00 96.12 337 GLU A C 1
ATOM 2586 O O . GLU A 1 337 ? 16.537 0.143 -16.387 1.00 96.12 337 GLU A O 1
ATOM 2591 N N . ALA A 1 338 ? 18.253 0.625 -17.759 1.00 95.56 338 ALA A N 1
ATOM 2592 C CA . ALA A 1 338 ? 17.941 2.043 -17.893 1.00 95.56 338 ALA A CA 1
ATOM 2593 C C . ALA A 1 338 ? 16.524 2.273 -18.436 1.00 95.56 338 ALA A C 1
ATOM 2595 O O . ALA A 1 338 ? 15.800 3.129 -17.921 1.00 95.56 338 ALA A O 1
ATOM 2596 N N . LYS A 1 339 ? 16.095 1.496 -19.438 1.00 96.50 339 LYS A N 1
ATOM 2597 C CA . LYS A 1 339 ? 14.754 1.617 -20.026 1.00 96.50 339 LYS A CA 1
ATOM 2598 C C . LYS A 1 339 ? 13.669 1.127 -19.081 1.00 96.50 339 LYS A C 1
ATOM 2600 O O . LYS A 1 339 ? 12.689 1.837 -18.886 1.00 96.50 339 LYS A O 1
ATOM 2605 N N . ASN A 1 340 ? 13.840 -0.031 -18.443 1.00 96.94 340 ASN A N 1
ATOM 2606 C CA . ASN A 1 340 ? 12.866 -0.503 -17.454 1.00 96.94 340 ASN A CA 1
ATOM 2607 C C . ASN A 1 340 ? 12.737 0.468 -16.277 1.00 96.94 340 ASN A C 1
ATOM 2609 O O . ASN A 1 340 ? 11.622 0.745 -15.838 1.00 96.94 340 ASN A O 1
ATOM 2613 N N . LYS A 1 341 ? 13.856 1.037 -15.817 1.00 95.94 341 LYS A N 1
ATOM 2614 C CA . LYS A 1 341 ? 13.849 2.083 -14.798 1.00 95.94 341 LYS A CA 1
ATOM 2615 C C . LYS A 1 341 ? 13.085 3.319 -15.263 1.00 95.94 341 LYS A C 1
ATOM 2617 O O . LYS A 1 341 ? 12.187 3.764 -14.565 1.00 95.94 341 LYS A O 1
ATOM 2622 N N . GLN A 1 342 ? 13.374 3.825 -16.460 1.00 96.88 342 GLN A N 1
ATOM 2623 C CA . GLN A 1 342 ? 12.671 4.977 -17.029 1.00 96.88 342 GLN A CA 1
ATOM 2624 C C . GLN A 1 342 ? 11.150 4.752 -17.118 1.00 96.88 342 GLN A C 1
ATOM 2626 O O . GLN A 1 342 ? 10.374 5.656 -16.812 1.00 96.88 342 GLN A O 1
ATOM 2631 N N . LEU A 1 343 ? 10.720 3.551 -17.521 1.00 97.31 343 LEU A N 1
ATOM 2632 C CA . LEU A 1 343 ? 9.305 3.173 -17.579 1.00 97.31 343 LEU A CA 1
ATOM 2633 C C . LEU A 1 343 ? 8.664 3.149 -16.183 1.00 97.31 343 LEU A C 1
ATOM 2635 O O . LEU A 1 343 ? 7.582 3.705 -15.999 1.00 97.31 343 LEU A O 1
ATOM 2639 N N . ALA A 1 344 ? 9.329 2.526 -15.205 1.00 95.62 344 ALA A N 1
ATOM 2640 C CA . ALA A 1 344 ? 8.846 2.443 -13.829 1.00 95.62 344 ALA A CA 1
ATOM 2641 C C . ALA A 1 344 ? 8.764 3.827 -13.165 1.00 95.62 344 ALA A C 1
ATOM 2643 O O . ALA A 1 344 ? 7.735 4.156 -12.577 1.00 95.62 344 ALA A O 1
ATOM 2644 N N . ASP A 1 345 ? 9.802 4.653 -13.327 1.00 95.62 345 ASP A N 1
ATOM 2645 C CA . ASP A 1 345 ? 9.880 6.007 -12.773 1.00 95.62 345 ASP A CA 1
ATOM 2646 C C . ASP A 1 345 ? 8.736 6.891 -13.305 1.00 95.62 345 ASP A C 1
ATOM 2648 O O . ASP A 1 345 ? 8.121 7.636 -12.541 1.00 95.62 345 ASP A O 1
ATOM 2652 N N . HIS A 1 346 ? 8.391 6.784 -14.596 1.00 96.94 346 HIS A N 1
ATOM 2653 C CA . HIS A 1 346 ? 7.275 7.541 -15.182 1.00 96.94 346 HIS A CA 1
ATOM 2654 C C . HIS A 1 346 ? 5.914 7.112 -14.623 1.00 96.94 346 HIS A C 1
ATOM 2656 O O . HIS A 1 346 ? 5.100 7.956 -14.248 1.00 96.94 346 HIS A O 1
ATOM 2662 N N . VAL A 1 347 ? 5.663 5.802 -14.522 1.00 97.69 347 VAL A N 1
ATOM 2663 C CA . VAL A 1 347 ? 4.408 5.281 -13.951 1.00 97.69 347 VAL A CA 1
ATOM 2664 C C . VAL A 1 347 ? 4.278 5.677 -12.475 1.00 97.69 347 VAL A C 1
ATOM 2666 O O . VAL A 1 347 ? 3.205 6.110 -12.054 1.00 97.69 347 VAL A O 1
ATOM 2669 N N . ALA A 1 348 ? 5.368 5.606 -11.707 1.00 95.75 348 ALA A N 1
ATOM 2670 C CA . ALA A 1 348 ? 5.401 6.046 -10.314 1.00 95.75 348 ALA A CA 1
ATOM 2671 C C . ALA A 1 348 ? 5.144 7.559 -10.176 1.00 95.75 348 ALA A C 1
ATOM 2673 O O . ALA A 1 348 ? 4.391 7.980 -9.297 1.00 95.75 348 ALA A O 1
ATOM 2674 N N . ALA A 1 349 ? 5.701 8.385 -11.068 1.00 96.75 349 ALA A N 1
ATOM 2675 C CA . ALA A 1 349 ? 5.453 9.827 -11.075 1.00 96.75 349 ALA A CA 1
ATOM 2676 C C . ALA A 1 349 ? 3.971 10.165 -11.324 1.00 96.75 349 ALA A C 1
ATOM 2678 O O . ALA A 1 349 ? 3.408 11.011 -10.628 1.00 96.75 349 ALA A O 1
ATOM 2679 N N . LEU A 1 350 ? 3.312 9.472 -12.259 1.00 97.50 350 LEU A N 1
ATOM 2680 C CA . LEU A 1 350 ? 1.869 9.626 -12.491 1.00 97.50 350 LEU A CA 1
ATOM 2681 C C . LEU A 1 350 ? 1.035 9.134 -11.300 1.00 97.50 350 LEU A C 1
ATOM 2683 O O . LEU A 1 350 ? 0.046 9.768 -10.935 1.00 97.50 350 LEU A O 1
ATOM 2687 N N . ALA A 1 351 ? 1.437 8.033 -10.659 1.00 97.50 351 ALA A N 1
ATOM 2688 C CA . ALA A 1 351 ? 0.781 7.541 -9.449 1.00 97.50 351 ALA A CA 1
ATOM 2689 C C . ALA A 1 351 ? 0.830 8.581 -8.315 1.00 97.50 351 ALA A C 1
ATOM 2691 O O . ALA A 1 351 ? -0.191 8.851 -7.682 1.00 97.50 351 ALA A O 1
ATOM 2692 N N . LEU A 1 352 ? 1.983 9.228 -8.114 1.00 96.81 352 LEU A N 1
ATOM 2693 C CA . LEU A 1 352 ? 2.145 10.332 -7.163 1.00 96.81 352 LEU A CA 1
ATOM 2694 C C . LEU A 1 352 ? 1.296 11.557 -7.524 1.00 96.81 352 LEU A C 1
ATOM 2696 O O . LEU A 1 352 ? 0.713 12.187 -6.643 1.00 96.81 352 LEU A O 1
ATOM 2700 N N . GLN A 1 353 ? 1.184 11.889 -8.810 1.00 96.75 353 GLN A N 1
ATOM 2701 C CA . GLN A 1 353 ? 0.307 12.971 -9.258 1.00 96.75 353 GLN A CA 1
ATOM 2702 C C . GLN A 1 353 ? -1.168 12.670 -8.947 1.00 96.75 353 GLN A C 1
ATOM 2704 O O . GLN A 1 353 ? -1.891 13.558 -8.494 1.00 96.75 353 GLN A O 1
ATOM 2709 N N . ASN A 1 354 ? -1.608 11.423 -9.140 1.00 96.19 354 ASN A N 1
ATOM 2710 C CA . ASN A 1 354 ? -2.958 10.996 -8.778 1.00 96.19 354 ASN A CA 1
ATOM 2711 C C . ASN A 1 354 ? -3.194 11.088 -7.269 1.00 96.19 354 ASN A C 1
ATOM 2713 O O . ASN A 1 354 ? -4.227 11.614 -6.863 1.00 96.19 354 ASN A O 1
ATOM 2717 N N . VAL A 1 355 ? -2.228 10.660 -6.449 1.00 97.00 355 VAL A N 1
ATOM 2718 C CA . VAL A 1 355 ? -2.274 10.852 -4.990 1.00 97.00 355 VAL A CA 1
ATOM 2719 C C . VAL A 1 355 ? -2.508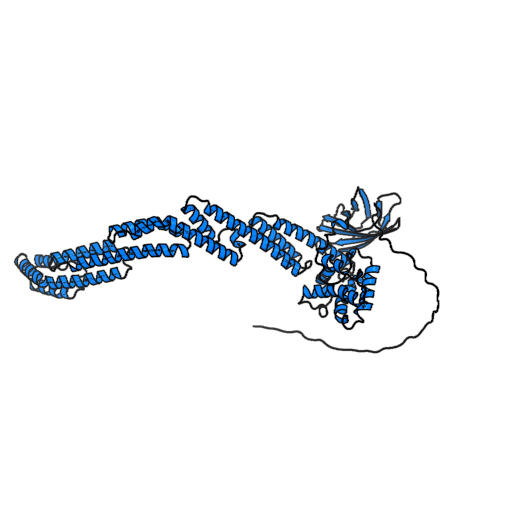 12.321 -4.639 1.00 97.00 355 VAL A C 1
ATOM 2721 O O . VAL A 1 355 ? -3.398 12.627 -3.848 1.00 97.00 355 VAL A O 1
ATOM 2724 N N . GLU A 1 356 ? -1.746 13.238 -5.237 1.00 97.06 356 GLU A N 1
ATOM 2725 C CA . GLU A 1 356 ? -1.876 14.668 -4.944 1.00 97.06 356 GLU A CA 1
ATOM 2726 C C . GLU A 1 356 ? -3.241 15.226 -5.369 1.00 97.06 356 GLU A C 1
ATOM 2728 O O . GLU A 1 356 ? -3.847 16.023 -4.649 1.00 97.06 356 GLU A O 1
ATOM 2733 N N . ALA A 1 357 ? -3.754 14.777 -6.515 1.00 96.00 357 ALA A N 1
ATOM 2734 C CA . ALA A 1 357 ? -5.065 15.175 -7.009 1.00 96.00 357 ALA A CA 1
ATOM 2735 C C . ALA A 1 357 ? -6.211 14.647 -6.130 1.00 96.00 357 ALA A C 1
ATOM 2737 O O . ALA A 1 357 ? -7.187 15.367 -5.920 1.00 96.00 357 ALA A O 1
ATOM 2738 N N . GLU A 1 358 ? -6.112 13.414 -5.621 1.00 96.19 358 GLU A N 1
ATOM 2739 C CA . GLU A 1 358 ? -7.087 12.843 -4.680 1.00 96.19 358 GLU A CA 1
ATOM 2740 C C . GLU A 1 358 ? -7.047 13.558 -3.328 1.00 96.19 358 GLU A C 1
ATOM 2742 O O . GLU A 1 358 ? -8.093 13.944 -2.809 1.00 96.19 358 GLU A O 1
ATOM 2747 N N . LEU A 1 359 ? -5.851 13.818 -2.787 1.00 96.88 359 LEU A N 1
ATOM 2748 C CA . LEU A 1 359 ? -5.706 14.583 -1.546 1.00 96.88 359 LEU A CA 1
ATOM 2749 C C . LEU A 1 359 ? -6.289 15.989 -1.691 1.00 96.88 359 LEU A C 1
ATOM 2751 O O . LEU A 1 359 ? -7.028 16.427 -0.815 1.00 96.88 359 LEU A O 1
ATOM 2755 N N . SER A 1 360 ? -6.029 16.662 -2.814 1.00 96.25 360 SER A N 1
ATOM 2756 C CA . SER A 1 360 ? -6.592 17.988 -3.093 1.00 96.25 360 SER A CA 1
ATOM 2757 C C . SER A 1 360 ? -8.120 17.947 -3.219 1.00 96.25 360 SER A C 1
ATOM 2759 O O . SER A 1 360 ? -8.803 18.765 -2.614 1.00 96.25 360 SER A O 1
ATOM 2761 N N . ARG A 1 361 ? -8.686 16.960 -3.931 1.00 95.94 361 ARG A N 1
ATOM 2762 C CA . ARG A 1 361 ? -10.149 16.785 -4.038 1.00 95.94 361 ARG A CA 1
ATOM 2763 C C . ARG A 1 361 ? -10.809 16.491 -2.695 1.00 95.94 361 ARG A C 1
ATOM 2765 O O . ARG A 1 361 ? -11.901 16.988 -2.422 1.00 95.94 361 ARG A O 1
ATOM 2772 N N . SER A 1 362 ? -10.151 15.693 -1.862 1.00 95.56 362 SER A N 1
ATOM 2773 C CA . SER A 1 362 ? -10.569 15.470 -0.483 1.00 95.56 362 SER A CA 1
ATOM 2774 C C . SER A 1 362 ? -10.542 16.788 0.301 1.00 95.56 362 SER A C 1
ATOM 2776 O O . SER A 1 362 ? -11.533 17.133 0.938 1.00 95.56 362 SER A O 1
ATOM 2778 N N . ASP A 1 363 ? -9.459 17.564 0.209 1.00 94.12 363 ASP A N 1
ATOM 2779 C CA . ASP A 1 363 ? -9.312 18.861 0.886 1.00 94.12 363 ASP A CA 1
ATOM 2780 C C . ASP A 1 363 ? -10.369 19.900 0.428 1.00 94.12 363 ASP A C 1
ATOM 2782 O O . ASP A 1 363 ? -10.842 20.690 1.246 1.00 94.12 363 ASP A O 1
ATOM 2786 N N . ASP A 1 364 ? -10.817 19.838 -0.831 1.00 95.25 364 ASP A N 1
ATOM 2787 C CA . ASP A 1 364 ? -11.881 20.684 -1.398 1.00 95.25 364 ASP A CA 1
ATOM 2788 C C . ASP A 1 364 ? -13.314 20.219 -1.046 1.00 95.25 364 ASP A C 1
ATOM 2790 O O . ASP A 1 364 ? -14.296 20.925 -1.311 1.00 95.25 364 ASP A O 1
ATOM 2794 N N . THR A 1 365 ? -13.474 19.033 -0.450 1.00 96.06 365 THR A N 1
ATOM 2795 C CA . THR A 1 365 ? -14.790 18.483 -0.098 1.00 96.06 365 THR A CA 1
ATOM 2796 C C . THR A 1 365 ? -15.360 19.193 1.130 1.00 96.06 365 THR A C 1
ATOM 2798 O O . THR A 1 365 ? -14.825 19.113 2.231 1.00 96.06 365 THR A O 1
ATOM 2801 N N . SER A 1 366 ? -16.502 19.869 0.967 1.00 94.31 366 SER A N 1
ATOM 2802 C CA . SER A 1 366 ? -17.102 20.680 2.038 1.00 94.31 366 SER A CA 1
ATOM 2803 C C . SER A 1 366 ? -17.735 19.866 3.170 1.00 94.31 366 SER A C 1
ATOM 2805 O O . SER A 1 366 ? -17.859 20.373 4.285 1.00 94.31 366 SER A O 1
ATOM 2807 N N . ASN A 1 367 ? -18.156 18.626 2.897 1.00 96.06 367 ASN A N 1
ATOM 2808 C CA . ASN A 1 367 ? -18.753 17.734 3.886 1.00 96.06 367 ASN A CA 1
ATOM 2809 C C . ASN A 1 367 ? -17.656 16.917 4.602 1.00 96.06 367 ASN A C 1
ATOM 2811 O O . ASN A 1 367 ? -17.051 16.047 3.969 1.00 96.06 367 ASN A O 1
ATOM 2815 N N . PRO A 1 368 ? -17.446 17.107 5.920 1.00 95.00 368 PRO A N 1
ATOM 2816 C CA . PRO A 1 368 ? -16.388 16.412 6.650 1.00 95.00 368 PRO A CA 1
ATOM 2817 C C . PRO A 1 368 ? -16.501 14.885 6.637 1.00 95.00 368 PRO A C 1
ATOM 2819 O O . PRO A 1 368 ? -15.483 14.204 6.604 1.00 95.00 368 PRO A O 1
ATOM 2822 N N . ALA A 1 369 ? -17.715 14.326 6.629 1.00 93.25 369 ALA A N 1
ATOM 2823 C CA . ALA A 1 369 ? -17.904 12.877 6.584 1.00 93.25 369 ALA A CA 1
ATOM 2824 C C . ALA A 1 369 ? -17.478 12.297 5.226 1.00 93.25 369 ALA A C 1
ATOM 2826 O O . ALA A 1 369 ? -16.841 11.249 5.170 1.00 93.25 369 ALA A O 1
ATOM 2827 N N . GLN A 1 370 ? -17.772 13.007 4.132 1.00 95.50 370 GLN A N 1
ATOM 2828 C CA . GLN A 1 370 ? -17.315 12.618 2.793 1.00 95.50 370 GLN A CA 1
ATOM 2829 C C . GLN A 1 370 ? -15.795 12.756 2.661 1.00 95.50 370 GLN A C 1
ATOM 2831 O O . GLN A 1 370 ? -15.154 11.878 2.091 1.00 95.50 370 GLN A O 1
ATOM 2836 N N . GLN A 1 371 ? -15.214 13.808 3.242 1.00 97.12 371 GLN A N 1
ATOM 2837 C CA . GLN A 1 371 ? -13.765 13.998 3.286 1.00 97.12 371 GLN A CA 1
ATOM 2838 C C . GLN A 1 371 ? -13.069 12.884 4.092 1.00 97.12 371 GLN A C 1
ATOM 2840 O O . GLN A 1 371 ? -12.085 12.308 3.632 1.00 97.12 371 GLN A O 1
ATOM 2845 N N . LEU A 1 372 ? -13.600 12.512 5.264 1.00 96.94 372 LEU A N 1
ATOM 2846 C CA . LEU A 1 372 ? -13.087 11.384 6.051 1.00 96.94 372 LEU A CA 1
ATOM 2847 C C . LEU A 1 372 ? -13.197 10.054 5.300 1.00 96.94 372 LEU A C 1
ATOM 2849 O O . LEU A 1 372 ? -12.243 9.277 5.329 1.00 96.94 372 LEU A O 1
ATOM 2853 N N . ALA A 1 373 ? -14.315 9.807 4.611 1.00 95.38 373 ALA A N 1
ATOM 2854 C CA . ALA A 1 373 ? -14.504 8.609 3.798 1.00 95.38 373 ALA A CA 1
ATOM 2855 C C . ALA A 1 373 ? -13.484 8.528 2.651 1.00 95.38 373 ALA A C 1
ATOM 2857 O O . ALA A 1 373 ? -12.830 7.499 2.504 1.00 95.38 373 ALA A O 1
ATOM 2858 N N . ALA A 1 374 ? -13.265 9.626 1.917 1.00 95.62 374 ALA A N 1
ATOM 2859 C CA . ALA A 1 374 ? -12.259 9.687 0.857 1.00 95.62 374 ALA A CA 1
ATOM 2860 C C . ALA A 1 374 ? -10.850 9.377 1.390 1.00 95.62 374 ALA A C 1
ATOM 2862 O O . ALA A 1 374 ? -10.153 8.522 0.848 1.00 95.62 374 ALA A O 1
ATOM 2863 N N . LEU A 1 375 ? -10.452 9.999 2.506 1.00 97.06 375 LEU A N 1
ATOM 2864 C CA . LEU A 1 375 ? -9.171 9.715 3.163 1.00 97.06 375 LEU A CA 1
ATOM 2865 C C . LEU A 1 375 ? -9.070 8.258 3.649 1.00 97.06 375 LEU A C 1
ATOM 2867 O O . LEU A 1 375 ? -8.003 7.656 3.561 1.00 97.06 375 LEU A O 1
ATOM 2871 N N . SER A 1 376 ? -10.169 7.681 4.140 1.00 95.50 376 SER A N 1
ATOM 2872 C CA . SER A 1 376 ? -10.230 6.275 4.561 1.00 95.50 376 SER A CA 1
ATOM 2873 C C . SER A 1 376 ? -9.979 5.333 3.387 1.00 95.50 376 SER A C 1
ATOM 2875 O O . SER A 1 376 ? -9.175 4.409 3.484 1.00 95.50 376 SER A O 1
ATOM 2877 N N . ASP A 1 377 ? -10.617 5.598 2.249 1.00 94.00 377 ASP A N 1
ATOM 2878 C CA . ASP A 1 377 ? -10.461 4.791 1.041 1.00 94.00 377 ASP A CA 1
ATOM 2879 C C . ASP A 1 377 ? -9.046 4.902 0.455 1.00 94.00 377 ASP A C 1
ATOM 2881 O O . ASP A 1 377 ? -8.519 3.921 -0.075 1.00 94.00 377 ASP A O 1
ATOM 2885 N N . MET A 1 378 ? -8.384 6.054 0.617 1.00 95.88 378 MET A N 1
ATOM 2886 C CA . MET A 1 378 ? -6.954 6.188 0.326 1.00 95.88 378 MET A CA 1
ATOM 2887 C C . MET A 1 378 ? -6.102 5.331 1.276 1.00 95.88 378 MET A C 1
ATOM 2889 O O . MET A 1 378 ? -5.211 4.628 0.817 1.00 95.88 378 MET A O 1
ATOM 2893 N N . ALA A 1 379 ? -6.389 5.319 2.581 1.00 93.88 379 ALA A N 1
ATOM 2894 C CA . ALA A 1 379 ? -5.632 4.519 3.550 1.00 93.88 379 ALA A CA 1
ATOM 2895 C C . ALA A 1 379 ? -5.777 2.998 3.361 1.00 93.88 379 ALA A C 1
ATOM 2897 O O . ALA A 1 379 ? -4.865 2.252 3.707 1.00 93.88 379 ALA A O 1
ATOM 2898 N N . LYS A 1 380 ? -6.903 2.520 2.815 1.00 92.56 380 LYS A N 1
ATOM 2899 C CA . LYS A 1 380 ? -7.130 1.082 2.561 1.00 92.56 380 LYS A CA 1
ATOM 2900 C C . LYS A 1 380 ? -6.262 0.514 1.435 1.00 92.56 380 LYS A C 1
ATOM 2902 O O . LYS A 1 380 ? -6.183 -0.703 1.291 1.00 92.56 380 LYS A O 1
ATOM 2907 N N . GLY A 1 381 ? -5.629 1.364 0.622 1.00 90.62 381 GLY A N 1
ATOM 2908 C CA . GLY A 1 381 ? -4.761 0.910 -0.465 1.00 90.62 381 GLY A CA 1
ATOM 2909 C C . GLY A 1 381 ? -5.507 0.327 -1.673 1.00 90.62 381 GLY A C 1
ATOM 2910 O O . GLY A 1 381 ? -4.910 -0.374 -2.486 1.00 90.62 381 GLY A O 1
ATOM 2911 N N . GLU A 1 382 ? -6.811 0.590 -1.810 1.00 88.94 382 GLU A N 1
ATOM 2912 C CA . GLU A 1 382 ? -7.652 -0.039 -2.843 1.00 88.94 382 GLU A CA 1
ATOM 2913 C C . GLU A 1 382 ? -7.610 0.688 -4.200 1.00 88.94 382 GLU A C 1
ATOM 2915 O O . GLU A 1 382 ? -8.000 0.122 -5.223 1.00 88.94 382 GLU A O 1
ATOM 2920 N N . GLN A 1 383 ? -7.101 1.924 -4.239 1.00 90.06 383 GLN A N 1
ATOM 2921 C CA . GLN A 1 383 ? -6.999 2.703 -5.480 1.00 90.06 383 GLN A CA 1
ATOM 2922 C C . GLN A 1 383 ? -5.898 2.174 -6.407 1.00 90.06 383 GLN A C 1
ATOM 2924 O O . GLN A 1 383 ? -4.857 1.699 -5.951 1.00 90.06 383 GLN A O 1
ATOM 2929 N N . GLU A 1 384 ? -6.092 2.322 -7.719 1.00 89.62 384 GLU A N 1
ATOM 2930 C CA . GLU A 1 384 ? -5.188 1.781 -8.742 1.00 89.62 384 GLU A CA 1
ATOM 2931 C C . GLU A 1 384 ? -3.740 2.278 -8.609 1.00 89.62 384 GLU A C 1
ATOM 2933 O O . GLU A 1 384 ? -2.804 1.494 -8.780 1.00 89.62 384 GLU A O 1
ATOM 2938 N N . TYR A 1 385 ? -3.545 3.550 -8.246 1.00 92.81 385 TYR A N 1
ATOM 2939 C CA . TYR A 1 385 ? -2.213 4.141 -8.111 1.00 92.81 385 TYR A CA 1
ATOM 2940 C C . TYR A 1 385 ? -1.369 3.484 -7.003 1.00 92.81 385 TYR A C 1
ATOM 2942 O O . TYR A 1 385 ? -0.148 3.477 -7.127 1.00 92.81 385 TYR A O 1
ATOM 2950 N N . HIS A 1 386 ? -1.971 2.864 -5.974 1.00 94.88 386 HIS A N 1
ATOM 2951 C CA . HIS A 1 386 ? -1.224 2.221 -4.878 1.00 94.88 386 HIS A CA 1
ATOM 2952 C C . HIS A 1 386 ? -0.312 1.096 -5.363 1.00 94.88 386 HIS A C 1
ATOM 2954 O O . HIS A 1 386 ? 0.748 0.867 -4.793 1.00 94.88 386 HIS A O 1
ATOM 2960 N N . ARG A 1 387 ? -0.683 0.416 -6.454 1.00 95.19 387 ARG A N 1
ATOM 2961 C CA . ARG A 1 387 ? 0.117 -0.676 -7.034 1.00 95.19 387 ARG A CA 1
ATOM 2962 C C . ARG A 1 387 ? 1.441 -0.207 -7.637 1.00 95.19 387 ARG A C 1
ATOM 2964 O O . ARG A 1 387 ? 2.282 -1.042 -7.957 1.00 95.19 387 ARG A O 1
ATOM 2971 N N . TYR A 1 388 ? 1.587 1.098 -7.840 1.00 95.62 388 TYR A N 1
ATOM 2972 C CA . TYR A 1 388 ? 2.715 1.716 -8.529 1.00 95.62 388 TYR A CA 1
ATOM 2973 C C . TYR A 1 388 ? 3.524 2.652 -7.629 1.00 95.62 388 TYR A C 1
ATOM 2975 O O . TYR A 1 388 ? 4.487 3.261 -8.091 1.00 95.62 388 TYR A O 1
ATOM 2983 N N . LEU A 1 389 ? 3.142 2.775 -6.356 1.00 94.25 389 LEU A N 1
ATOM 2984 C CA . LEU A 1 389 ? 3.925 3.487 -5.359 1.00 94.25 389 LEU A CA 1
ATOM 2985 C C . LEU A 1 389 ? 4.970 2.536 -4.773 1.00 94.25 389 LEU A C 1
ATOM 2987 O O . LEU A 1 389 ? 4.666 1.399 -4.414 1.00 94.25 389 LEU A O 1
ATOM 2991 N N . ASP A 1 390 ? 6.209 3.010 -4.670 1.00 93.56 390 ASP A N 1
ATOM 2992 C CA . ASP A 1 390 ? 7.230 2.324 -3.882 1.00 93.56 390 ASP A CA 1
ATOM 2993 C C . ASP A 1 390 ? 6.929 2.422 -2.373 1.00 93.56 390 ASP A C 1
ATOM 2995 O O . ASP A 1 390 ? 6.064 3.183 -1.928 1.00 93.56 390 ASP A O 1
ATOM 2999 N N . GLU A 1 391 ? 7.661 1.653 -1.565 1.00 93.88 391 GLU A N 1
ATOM 3000 C CA . GLU A 1 391 ? 7.473 1.605 -0.107 1.00 93.88 391 GLU A CA 1
ATOM 3001 C C . GLU A 1 391 ? 7.594 2.985 0.554 1.00 93.88 391 GLU A C 1
ATOM 3003 O O . GLU A 1 391 ? 6.869 3.299 1.500 1.00 93.88 391 GLU A O 1
ATOM 3008 N N . ARG A 1 392 ? 8.490 3.840 0.046 1.00 95.19 392 ARG A N 1
ATOM 3009 C CA . ARG A 1 392 ? 8.715 5.180 0.594 1.00 95.19 392 ARG A CA 1
ATOM 3010 C C . ARG A 1 392 ? 7.516 6.088 0.334 1.00 95.19 392 ARG A C 1
ATOM 3012 O O . ARG A 1 392 ? 7.100 6.813 1.234 1.00 95.19 392 ARG A O 1
ATOM 3019 N N . ASN A 1 393 ? 6.981 6.060 -0.880 1.00 94.50 393 ASN A N 1
ATOM 3020 C CA . ASN A 1 393 ? 5.837 6.864 -1.285 1.00 94.50 393 ASN A CA 1
ATOM 3021 C C . ASN A 1 393 ? 4.536 6.365 -0.641 1.00 94.50 393 ASN A C 1
ATOM 3023 O O . ASN A 1 393 ? 3.698 7.182 -0.268 1.00 94.50 393 ASN A O 1
ATOM 3027 N N . MET A 1 394 ? 4.393 5.051 -0.438 1.00 95.56 394 MET A N 1
ATOM 3028 C CA . MET A 1 394 ? 3.299 4.478 0.356 1.00 95.56 394 MET A CA 1
ATOM 3029 C C . MET A 1 394 ? 3.337 4.966 1.807 1.00 95.56 394 MET A C 1
ATOM 3031 O O . MET A 1 394 ? 2.332 5.459 2.313 1.00 95.56 394 MET A O 1
ATOM 3035 N N . ALA A 1 395 ? 4.504 4.914 2.455 1.00 94.81 395 ALA A N 1
ATOM 3036 C CA . ALA A 1 395 ? 4.655 5.399 3.825 1.00 94.81 395 ALA A CA 1
ATOM 3037 C C . ALA A 1 395 ? 4.389 6.914 3.950 1.00 94.81 395 ALA A C 1
ATOM 3039 O O . ALA A 1 395 ? 3.791 7.364 4.930 1.00 94.81 395 ALA A O 1
ATOM 3040 N N . ASP A 1 396 ? 4.807 7.715 2.961 1.00 96.06 396 ASP A N 1
ATOM 3041 C CA . ASP A 1 396 ? 4.498 9.150 2.925 1.00 96.06 396 ASP A CA 1
ATOM 3042 C C . ASP A 1 396 ? 2.991 9.405 2.767 1.00 96.06 396 ASP A C 1
ATOM 3044 O O . ASP A 1 396 ? 2.425 10.219 3.501 1.00 96.06 396 ASP A O 1
ATOM 3048 N N . LEU A 1 397 ? 2.315 8.663 1.882 1.00 96.31 397 LEU A N 1
ATOM 3049 C CA . LEU A 1 397 ? 0.863 8.727 1.717 1.00 96.31 397 LEU A CA 1
ATOM 3050 C C . LEU A 1 397 ? 0.130 8.388 3.022 1.00 96.31 397 LEU A C 1
ATOM 3052 O O . LEU A 1 397 ? -0.703 9.177 3.471 1.00 96.31 397 LEU A O 1
ATOM 3056 N N . GLU A 1 398 ? 0.457 7.261 3.657 1.00 96.06 398 GLU A N 1
ATOM 3057 C CA . GLU A 1 398 ? -0.150 6.838 4.926 1.00 96.06 398 GLU A CA 1
ATOM 3058 C C . GLU A 1 398 ? 0.002 7.909 6.008 1.00 96.06 398 GLU A C 1
ATOM 3060 O O . GLU A 1 398 ? -0.963 8.255 6.700 1.00 96.06 398 GLU A O 1
ATOM 3065 N N . LYS A 1 399 ? 1.200 8.492 6.121 1.00 96.94 399 LYS A N 1
ATOM 3066 C CA . LYS A 1 399 ? 1.476 9.585 7.053 1.00 96.94 399 LYS A CA 1
ATOM 3067 C C . LYS A 1 399 ? 0.611 10.811 6.751 1.00 96.94 399 LYS A C 1
ATOM 3069 O O . LYS A 1 399 ? -0.040 11.336 7.654 1.00 96.94 399 LYS A O 1
ATOM 3074 N N . ARG A 1 400 ? 0.571 11.260 5.494 1.00 97.31 400 ARG A N 1
ATOM 3075 C CA . ARG A 1 400 ? -0.202 12.440 5.066 1.00 97.31 400 ARG A CA 1
ATOM 3076 C C . ARG A 1 400 ? -1.705 12.257 5.274 1.00 97.31 400 ARG A C 1
ATOM 3078 O O . ARG A 1 400 ? -2.377 13.207 5.680 1.00 97.31 400 ARG A O 1
ATOM 3085 N N . VAL A 1 401 ? -2.229 11.062 5.000 1.00 97.50 401 VAL A N 1
ATOM 3086 C CA . VAL A 1 401 ? -3.636 10.703 5.232 1.00 97.50 401 VAL A CA 1
ATOM 3087 C C . VAL A 1 401 ? -3.943 10.696 6.728 1.00 97.50 401 VAL A C 1
ATOM 3089 O O . VAL A 1 401 ? -4.906 11.332 7.150 1.00 97.50 401 VAL A O 1
ATOM 3092 N N . THR A 1 402 ? -3.088 10.068 7.538 1.00 96.75 402 THR A N 1
ATOM 3093 C CA . THR A 1 402 ? -3.207 10.033 9.006 1.00 96.75 402 THR A CA 1
ATOM 3094 C C . THR A 1 402 ? -3.238 11.443 9.601 1.00 96.75 402 THR A C 1
ATOM 3096 O O . THR A 1 402 ? -4.109 11.762 10.411 1.00 96.75 402 THR A O 1
ATOM 3099 N N . GLU A 1 403 ? -2.318 12.318 9.184 1.00 97.25 403 GLU A N 1
ATOM 3100 C CA . GLU A 1 403 ? -2.249 13.705 9.656 1.00 97.25 403 GLU A CA 1
ATOM 3101 C C . GLU A 1 403 ? -3.515 14.499 9.298 1.00 97.25 403 GLU A C 1
ATOM 3103 O O . GLU A 1 403 ? -4.067 15.192 10.158 1.00 97.25 403 GLU A O 1
ATOM 3108 N N . ARG A 1 404 ? -4.015 14.364 8.062 1.00 97.69 404 ARG A N 1
ATOM 3109 C CA . ARG A 1 404 ? -5.260 15.011 7.614 1.00 97.69 404 ARG A CA 1
ATOM 3110 C C . ARG A 1 404 ? -6.483 14.490 8.358 1.00 97.69 404 ARG A C 1
ATOM 3112 O O . ARG A 1 404 ? -7.272 15.293 8.855 1.00 97.69 404 ARG A O 1
ATOM 3119 N N . GLN A 1 405 ? -6.620 13.169 8.494 1.00 97.69 405 GLN A N 1
ATOM 3120 C CA . GLN A 1 405 ? -7.715 12.567 9.254 1.00 97.69 405 GLN A CA 1
ATOM 3121 C C . GLN A 1 405 ? -7.700 13.035 10.707 1.00 97.69 405 GLN A C 1
ATOM 3123 O O . GLN A 1 405 ? -8.747 13.394 11.230 1.00 97.69 405 GLN A O 1
ATOM 3128 N N . LEU A 1 406 ? -6.531 13.106 11.352 1.00 97.25 406 LEU A N 1
ATOM 3129 C CA . LEU A 1 406 ? -6.422 13.589 12.728 1.00 97.25 406 LEU A CA 1
ATOM 3130 C C . LEU A 1 406 ? -6.849 15.056 12.866 1.00 97.25 406 LEU A C 1
ATOM 3132 O O . LEU A 1 406 ? -7.557 15.403 13.814 1.00 97.25 406 LEU A O 1
ATOM 3136 N N . GLN A 1 407 ? -6.427 15.928 11.947 1.00 96.69 407 GLN A N 1
ATOM 3137 C CA . GLN A 1 407 ? -6.829 17.338 11.952 1.00 96.69 407 GLN A CA 1
ATOM 3138 C C . GLN A 1 407 ? -8.340 17.493 11.761 1.00 96.69 407 GLN A C 1
ATOM 3140 O O . GLN A 1 407 ? -8.981 18.242 12.501 1.00 96.69 407 GLN A O 1
ATOM 3145 N N . LEU A 1 408 ? -8.913 16.757 10.807 1.00 97.06 408 LEU A N 1
ATOM 3146 C CA . LEU A 1 408 ? -10.339 16.806 10.519 1.00 97.06 408 LEU A CA 1
ATOM 3147 C C . LEU A 1 408 ? -11.174 16.200 11.650 1.00 97.06 408 LEU A C 1
ATOM 3149 O O . LEU A 1 408 ? -12.129 16.827 12.096 1.00 97.06 408 LEU A O 1
ATOM 3153 N N . ALA A 1 409 ? -10.773 15.044 12.179 1.00 96.94 409 ALA A N 1
ATOM 3154 C CA . ALA A 1 409 ? -11.422 14.398 13.316 1.00 96.94 409 ALA A CA 1
ATOM 3155 C C . ALA A 1 409 ? -11.450 15.319 14.537 1.00 96.94 409 ALA A C 1
ATOM 3157 O O . ALA A 1 409 ? -12.494 15.472 15.157 1.00 96.94 409 ALA A O 1
ATOM 3158 N N . ARG A 1 410 ? -10.345 16.014 14.846 1.00 96.06 410 ARG A N 1
ATOM 3159 C CA . ARG A 1 410 ? -10.322 17.005 15.935 1.00 96.06 410 ARG A CA 1
ATOM 3160 C C . ARG A 1 410 ? -11.334 18.124 15.735 1.00 96.06 410 ARG A C 1
ATOM 3162 O O . ARG A 1 410 ? -11.893 18.583 16.716 1.00 96.06 410 ARG A O 1
ATOM 3169 N N . LYS A 1 411 ? -11.542 18.575 14.498 1.00 95.25 411 LYS A N 1
ATOM 3170 C CA . LYS A 1 411 ? -12.502 19.639 14.179 1.00 95.25 411 LYS A CA 1
ATOM 3171 C C . LYS A 1 411 ? -13.949 19.149 14.239 1.00 95.25 411 LYS A C 1
ATOM 3173 O O . LYS A 1 411 ? -14.813 19.893 14.674 1.00 95.25 411 LYS A O 1
ATOM 3178 N N . VAL A 1 412 ? -14.211 17.939 13.751 1.00 96.12 412 VAL A N 1
ATOM 3179 C CA . VAL A 1 412 ? -15.567 17.371 13.674 1.00 96.12 412 VAL A CA 1
ATOM 3180 C C . VAL A 1 412 ? -16.036 16.880 15.037 1.00 96.12 412 VAL A C 1
ATOM 3182 O O . VAL A 1 412 ? -17.187 17.081 15.388 1.00 96.12 412 VAL A O 1
ATOM 3185 N N . LEU A 1 413 ? -15.142 16.257 15.804 1.00 96.50 413 LEU A N 1
ATOM 3186 C CA . LEU A 1 413 ? -15.477 15.600 17.063 1.00 96.50 413 LEU A CA 1
ATOM 3187 C C . LEU A 1 413 ? -15.274 16.502 18.288 1.00 96.50 413 LEU A C 1
ATOM 3189 O O . LEU A 1 413 ? -15.593 16.068 19.388 1.00 96.50 413 LEU A O 1
ATOM 3193 N N . SER A 1 414 ? -14.703 17.711 18.157 1.00 94.69 414 SER A N 1
ATOM 3194 C CA . SER A 1 414 ? -14.345 18.536 19.327 1.00 94.69 414 SER A CA 1
ATOM 3195 C C . SER A 1 414 ? -15.530 18.823 20.232 1.00 94.69 414 SER A C 1
ATOM 3197 O O . SER A 1 414 ? -15.407 18.696 21.448 1.00 94.69 414 SER A O 1
ATOM 3199 N N . ASP A 1 415 ? -16.650 19.217 19.634 1.00 95.88 415 ASP A N 1
ATOM 3200 C CA . ASP A 1 415 ? -17.810 19.706 20.371 1.00 95.88 415 ASP A CA 1
ATOM 3201 C C . ASP A 1 415 ? -18.510 18.531 21.056 1.00 95.88 415 ASP A C 1
ATOM 3203 O O . ASP A 1 415 ? -18.738 18.575 22.263 1.00 95.88 415 ASP A O 1
ATOM 3207 N N . ASP A 1 416 ? -18.705 17.421 20.339 1.00 96.75 416 ASP A N 1
ATOM 3208 C CA . ASP A 1 416 ? -19.263 16.195 20.910 1.00 96.75 416 ASP A CA 1
ATOM 3209 C C . ASP A 1 416 ? -18.386 15.608 22.018 1.00 96.75 416 ASP A C 1
ATOM 3211 O O . ASP A 1 416 ? -18.898 15.186 23.053 1.00 96.75 416 ASP A O 1
ATOM 3215 N N . LEU A 1 417 ? -17.061 15.603 21.849 1.00 96.25 417 LEU A N 1
ATOM 3216 C CA . LEU A 1 417 ? -16.150 15.122 22.889 1.00 96.25 417 LEU A CA 1
ATOM 3217 C C . LEU A 1 417 ? -16.168 16.030 24.117 1.00 96.25 417 LEU A C 1
ATOM 3219 O O . LEU A 1 417 ? -16.124 15.525 25.235 1.00 96.25 417 LEU A O 1
ATOM 3223 N N . LEU A 1 418 ? -16.270 17.348 23.931 1.00 97.00 418 LEU A N 1
ATOM 3224 C CA . LEU A 1 418 ? -16.424 18.286 25.039 1.00 97.00 418 LEU A CA 1
ATOM 3225 C C . LEU A 1 418 ? -17.764 18.077 25.758 1.00 97.00 418 LEU A C 1
ATOM 3227 O O . LEU A 1 418 ? -17.819 18.138 26.986 1.00 97.00 418 LEU A O 1
ATOM 3231 N N . GLU A 1 419 ? -18.843 17.806 25.024 1.00 97.38 419 GLU A N 1
ATOM 3232 C CA . GLU A 1 419 ? -20.133 17.450 25.614 1.00 97.38 419 GLU A CA 1
ATOM 3233 C C . GLU A 1 419 ? -20.033 16.150 26.420 1.00 97.38 419 GLU A C 1
ATOM 3235 O O . GLU A 1 419 ? -20.439 16.139 27.582 1.00 97.38 419 GLU A O 1
ATOM 3240 N N . ILE A 1 420 ? -19.414 15.100 25.863 1.00 97.62 420 ILE A N 1
ATOM 3241 C CA . ILE A 1 420 ? -19.159 13.822 26.551 1.00 97.62 420 ILE A CA 1
ATOM 3242 C C . ILE A 1 420 ? -18.347 14.045 27.832 1.00 97.62 420 ILE A C 1
ATOM 3244 O O . ILE A 1 420 ? -18.723 13.557 28.900 1.00 97.62 420 ILE A O 1
ATOM 3248 N N . GLU A 1 421 ? -17.260 14.816 27.766 1.00 96.44 421 GLU A N 1
ATOM 3249 C CA . GLU A 1 421 ? -16.403 15.123 28.917 1.00 96.44 421 GLU A CA 1
ATOM 3250 C C . GLU A 1 421 ? -17.182 15.829 30.046 1.00 96.44 421 GLU A C 1
ATOM 3252 O O . GLU A 1 421 ? -16.928 15.563 31.226 1.00 96.44 421 GLU A O 1
ATOM 3257 N N . ASN A 1 422 ? -18.189 16.638 29.704 1.00 97.44 422 ASN A N 1
ATOM 3258 C CA . ASN A 1 422 ? -19.025 17.385 30.649 1.00 97.44 422 ASN A CA 1
ATOM 3259 C C . ASN A 1 422 ? -20.290 16.647 31.121 1.00 97.44 422 ASN A C 1
ATOM 3261 O O . ASN A 1 422 ? -21.012 17.181 31.966 1.00 97.44 422 ASN A O 1
ATOM 3265 N N . LEU A 1 423 ? -20.565 15.430 30.634 1.00 98.06 423 LEU A N 1
ATOM 3266 C CA . LEU A 1 423 ? -21.728 14.659 31.085 1.00 98.06 423 LEU A CA 1
ATOM 3267 C C . LEU A 1 423 ? -21.689 14.411 32.606 1.00 98.06 423 LEU A C 1
ATOM 3269 O O . LEU A 1 423 ? -20.606 14.181 33.168 1.00 98.06 423 LEU A O 1
ATOM 3273 N N . PRO A 1 424 ? -22.847 14.439 33.291 1.00 97.44 424 PRO A N 1
ATOM 3274 C CA . PRO A 1 424 ? -22.908 14.208 34.728 1.00 97.44 424 PRO A CA 1
ATOM 3275 C C . PRO A 1 424 ? -22.485 12.777 35.087 1.00 97.44 424 PRO A C 1
ATOM 3277 O O . PRO A 1 424 ? -22.663 11.835 34.321 1.00 97.44 424 PRO A O 1
ATOM 3280 N N . GLN A 1 425 ? -21.936 12.599 36.288 1.00 97.06 425 GLN A N 1
ATOM 3281 C CA . GLN A 1 425 ? -21.580 11.284 36.838 1.00 97.06 425 GLN A CA 1
ATOM 3282 C C . GLN A 1 425 ? -22.802 10.627 37.497 1.00 97.06 425 GLN A C 1
ATOM 3284 O O . GLN A 1 425 ? -22.864 10.414 38.712 1.00 97.06 425 GLN A O 1
ATOM 3289 N N . ASP A 1 426 ? -23.838 10.397 36.698 1.00 95.12 426 ASP A N 1
ATOM 3290 C CA . ASP A 1 426 ? -25.067 9.737 37.119 1.00 95.12 426 ASP A CA 1
ATOM 3291 C C . ASP A 1 426 ? -25.697 8.922 35.976 1.00 95.12 426 ASP A C 1
ATOM 3293 O O . ASP A 1 426 ? -25.137 8.794 34.888 1.00 95.12 426 ASP A O 1
ATOM 3297 N N . ARG A 1 427 ? -26.879 8.345 36.233 1.00 94.00 427 ARG A N 1
ATOM 3298 C CA . ARG A 1 427 ? -27.580 7.483 35.276 1.00 94.00 427 ARG A CA 1
ATOM 3299 C C . ARG A 1 427 ? -27.957 8.232 34.000 1.00 94.00 427 ARG A C 1
ATOM 3301 O O . ARG A 1 427 ? -27.920 7.634 32.931 1.00 94.00 427 ARG A O 1
ATOM 3308 N N . SER A 1 428 ? -28.317 9.512 34.104 1.00 96.12 428 SER A N 1
ATOM 3309 C CA . SER A 1 428 ? -28.649 10.319 32.929 1.00 96.12 428 SER A CA 1
ATOM 3310 C C . SER A 1 428 ? -27.413 10.540 32.060 1.00 96.12 428 SER A C 1
ATOM 3312 O O . SER A 1 428 ? -27.483 10.355 30.850 1.00 96.12 428 SER A O 1
ATOM 3314 N N . GLY A 1 429 ? -26.261 10.803 32.685 1.00 97.12 429 GLY A N 1
ATOM 3315 C CA . GLY A 1 429 ? -24.991 10.928 31.980 1.00 97.12 429 GLY A CA 1
ATOM 3316 C C . GLY A 1 429 ? -24.553 9.641 31.290 1.00 97.12 429 GLY A C 1
ATOM 3317 O O . GLY A 1 429 ? -24.068 9.709 30.168 1.00 97.12 429 GLY A O 1
ATOM 3318 N N . LEU A 1 430 ? -24.768 8.472 31.906 1.00 96.44 430 LEU A N 1
ATOM 3319 C CA . LEU A 1 430 ? -24.464 7.184 31.271 1.00 96.44 430 LEU A CA 1
ATOM 3320 C C . LEU A 1 430 ? -25.320 6.949 30.019 1.00 96.44 430 LEU A C 1
ATOM 3322 O O . LEU A 1 430 ? -24.789 6.566 28.985 1.00 96.44 430 LEU A O 1
ATOM 3326 N N . ILE A 1 431 ? -26.628 7.218 30.093 1.00 95.56 431 ILE A N 1
ATOM 3327 C CA . ILE A 1 431 ? -27.541 7.066 28.947 1.00 95.56 431 ILE A CA 1
ATOM 3328 C C . ILE A 1 431 ? -27.120 7.996 27.804 1.00 95.56 431 ILE A C 1
ATOM 3330 O O . ILE A 1 431 ? -26.928 7.535 26.682 1.00 95.56 431 ILE A O 1
ATOM 3334 N N . SER A 1 432 ? -26.903 9.282 28.097 1.00 97.31 432 SER A N 1
ATOM 3335 C CA . SER A 1 432 ? -26.464 10.250 27.086 1.00 97.31 432 SER A CA 1
ATOM 3336 C C . SER A 1 432 ? -25.081 9.929 26.514 1.00 97.31 432 SER A C 1
ATOM 3338 O O . SER A 1 432 ? -24.826 10.221 25.347 1.00 97.31 432 SER A O 1
ATOM 3340 N N . LEU A 1 433 ? -24.186 9.322 27.303 1.00 97.69 433 LEU A N 1
ATOM 3341 C CA . LEU A 1 433 ? -22.888 8.865 26.811 1.00 97.69 433 LEU A CA 1
ATOM 3342 C C . LEU A 1 433 ? -23.051 7.741 25.788 1.00 97.69 433 LEU A C 1
ATOM 3344 O O . LEU A 1 433 ? -22.409 7.803 24.746 1.00 97.69 433 LEU A O 1
ATOM 3348 N N . GLU A 1 434 ? -23.890 6.740 26.059 1.00 96.56 434 GLU A N 1
ATOM 3349 C CA . GLU A 1 434 ? -24.107 5.626 25.126 1.00 96.56 434 GLU A CA 1
ATOM 3350 C C . GLU A 1 434 ? -24.791 6.082 23.830 1.00 96.56 434 GLU A C 1
ATOM 3352 O O . GLU A 1 434 ? -24.392 5.660 22.744 1.00 96.56 434 GLU A O 1
ATOM 3357 N N . GLU A 1 435 ? -25.764 6.994 23.925 1.00 96.81 435 GLU A N 1
ATOM 3358 C CA . GLU A 1 435 ? -26.398 7.613 22.754 1.00 96.81 435 GLU A CA 1
ATOM 3359 C C . GLU A 1 435 ? -25.358 8.338 21.888 1.00 96.81 435 GLU A C 1
ATOM 3361 O O . GLU A 1 435 ? -25.207 8.022 20.706 1.00 96.81 435 GLU A O 1
ATOM 3366 N N . LYS A 1 436 ? -24.553 9.226 22.487 1.00 96.62 436 LYS A N 1
ATOM 3367 C CA . LYS A 1 436 ? -23.496 9.948 21.765 1.00 96.62 436 LYS A CA 1
ATOM 3368 C C . LYS A 1 436 ? -22.407 9.028 21.225 1.00 96.62 436 LYS A C 1
ATOM 3370 O O . LYS A 1 436 ? -21.948 9.216 20.104 1.00 96.62 436 LYS A O 1
ATOM 3375 N N . ALA A 1 437 ? -21.979 8.027 21.991 1.00 96.44 437 ALA A N 1
ATOM 3376 C CA . ALA A 1 437 ? -20.990 7.058 21.529 1.00 96.44 437 ALA A CA 1
ATOM 3377 C C . ALA A 1 437 ? -21.494 6.312 20.284 1.00 96.44 437 ALA A C 1
ATOM 3379 O O . ALA A 1 437 ? -20.737 6.141 19.329 1.00 96.44 437 ALA A O 1
ATOM 3380 N N . SER A 1 438 ? -22.778 5.938 20.264 1.00 96.19 438 SER A N 1
ATOM 3381 C CA . SER A 1 438 ? -23.415 5.326 19.097 1.00 96.19 438 SER A CA 1
ATOM 3382 C C . SER A 1 438 ? -23.512 6.282 17.904 1.00 96.19 438 SER A C 1
ATOM 3384 O O . SER A 1 438 ? -23.336 5.842 16.770 1.00 96.19 438 SER A O 1
ATOM 3386 N N . GLU A 1 439 ? -23.791 7.569 18.124 1.00 95.38 439 GLU A N 1
ATOM 3387 C CA . GLU A 1 439 ? -23.822 8.583 17.057 1.00 95.38 439 GLU A CA 1
ATOM 3388 C C . GLU A 1 439 ? -22.432 8.810 16.441 1.00 95.38 439 GLU A C 1
ATOM 3390 O O . GLU A 1 439 ? -22.290 8.931 15.220 1.00 95.38 439 GLU A O 1
ATOM 3395 N N . LEU A 1 440 ? -21.389 8.816 17.275 1.00 96.38 440 LEU A N 1
ATOM 3396 C CA . LEU A 1 440 ? -20.010 9.025 16.842 1.00 96.38 440 LEU A CA 1
ATOM 3397 C C . LEU A 1 440 ? -19.391 7.805 16.1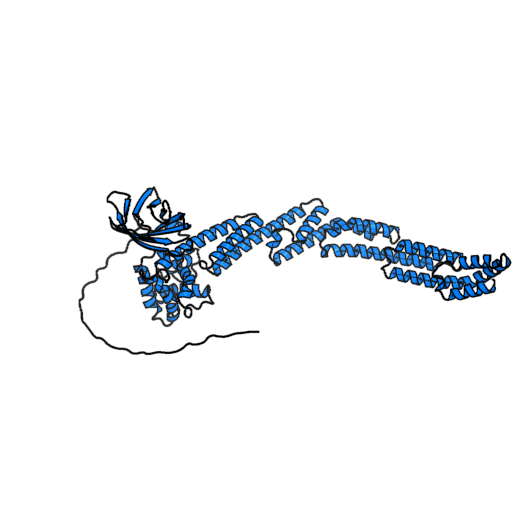48 1.00 96.38 440 LEU A C 1
ATOM 3399 O O . LEU A 1 440 ? -18.437 7.980 15.386 1.00 96.38 440 LEU A O 1
ATOM 3403 N N . ASP A 1 441 ? -19.912 6.594 16.365 1.00 95.31 441 ASP A N 1
ATOM 3404 C CA . ASP A 1 441 ? -19.325 5.351 15.846 1.00 95.31 441 ASP A CA 1
ATOM 3405 C C . ASP A 1 441 ? -19.187 5.345 14.317 1.00 95.31 441 ASP A C 1
ATOM 3407 O O . ASP A 1 441 ? -18.147 4.950 13.782 1.00 95.31 441 ASP A O 1
ATOM 3411 N N . ALA A 1 442 ? -20.179 5.888 13.604 1.00 94.44 442 ALA A N 1
ATOM 3412 C CA . ALA A 1 442 ? -20.119 6.024 12.151 1.00 94.44 442 ALA A CA 1
ATOM 3413 C C . ALA A 1 442 ? -18.938 6.902 11.702 1.00 94.44 442 ALA A C 1
ATOM 3415 O O . ALA A 1 442 ? -18.249 6.566 10.742 1.00 94.44 442 ALA A O 1
ATOM 3416 N N . THR A 1 443 ? -18.666 8.000 12.414 1.00 95.75 443 THR A N 1
ATOM 3417 C CA . THR A 1 443 ? -17.545 8.900 12.102 1.00 95.75 443 THR A CA 1
ATOM 3418 C C . THR A 1 443 ? -16.211 8.270 12.499 1.00 95.75 443 THR A C 1
ATOM 3420 O O . THR A 1 443 ? -15.260 8.296 11.719 1.00 95.75 443 THR A O 1
ATOM 3423 N N . LEU A 1 444 ? -16.136 7.659 13.686 1.00 96.69 444 LEU A N 1
ATOM 3424 C CA . LEU A 1 444 ? -14.930 6.989 14.181 1.00 96.69 444 LEU A CA 1
ATOM 3425 C C . LEU A 1 444 ? -14.529 5.791 13.309 1.00 96.69 444 LEU A C 1
ATOM 3427 O O . LEU A 1 444 ? -13.341 5.525 13.152 1.00 96.69 444 LEU A O 1
ATOM 3431 N N . SER A 1 445 ? -15.499 5.104 12.705 1.00 96.19 445 SER A N 1
ATOM 3432 C CA . SER A 1 445 ? -15.272 3.986 11.781 1.00 96.19 445 SER A CA 1
ATOM 3433 C C . SER A 1 445 ? -14.676 4.404 10.431 1.00 96.19 445 SER A C 1
ATOM 3435 O O . SER A 1 445 ? -14.123 3.563 9.726 1.00 96.19 445 SER A O 1
ATOM 3437 N N . LEU A 1 446 ? -14.746 5.690 10.067 1.00 96.12 446 LEU A N 1
ATOM 3438 C CA . LEU A 1 446 ? -14.073 6.231 8.876 1.00 96.12 446 LEU A CA 1
ATOM 3439 C C . LEU A 1 446 ? -12.587 6.535 9.129 1.00 96.12 446 LEU A C 1
ATOM 3441 O O . LEU A 1 446 ? -11.813 6.679 8.181 1.00 96.12 446 LEU A O 1
ATOM 3445 N N . LEU A 1 447 ? -12.170 6.631 10.392 1.00 97.12 447 LEU A N 1
ATOM 3446 C CA . LEU A 1 447 ? -10.791 6.932 10.765 1.00 97.12 447 LEU A CA 1
ATOM 3447 C C . LEU A 1 447 ? -9.922 5.675 10.705 1.00 97.12 447 LEU A C 1
ATOM 3449 O O . LEU A 1 447 ? -10.338 4.589 11.108 1.00 97.12 447 LEU A O 1
ATOM 3453 N N . VAL A 1 448 ? -8.672 5.832 10.267 1.00 95.25 448 VAL A N 1
ATOM 3454 C CA . VAL A 1 448 ? -7.666 4.780 10.440 1.00 95.25 448 VAL A CA 1
ATOM 3455 C C . VAL A 1 448 ? -7.490 4.484 11.929 1.00 95.25 448 VAL A C 1
ATOM 3457 O O . VAL A 1 448 ? -7.575 5.390 12.762 1.00 95.25 448 VAL A O 1
ATOM 3460 N N . GLY A 1 449 ? -7.228 3.220 12.277 1.00 92.94 449 GLY A N 1
ATOM 3461 C CA . GLY A 1 449 ? -7.208 2.771 13.675 1.00 92.94 449 GLY A CA 1
ATOM 3462 C C . GLY A 1 449 ? -6.333 3.646 14.577 1.00 92.94 449 GLY A C 1
ATOM 3463 O O . GLY A 1 449 ? -6.786 4.114 15.614 1.00 92.94 449 GLY A O 1
ATOM 3464 N N . THR A 1 450 ? -5.124 3.993 14.132 1.00 94.69 450 THR A N 1
ATOM 3465 C CA . THR A 1 450 ? -4.192 4.858 14.880 1.00 94.69 450 THR A CA 1
ATOM 3466 C C . THR A 1 450 ? -4.738 6.259 15.183 1.00 94.69 450 THR A C 1
ATOM 3468 O O . THR A 1 450 ? -4.331 6.862 16.176 1.00 94.69 450 THR A O 1
ATOM 3471 N N . VAL A 1 451 ? -5.661 6.776 14.366 1.00 97.06 451 VAL A N 1
ATOM 3472 C CA . VAL A 1 451 ? -6.343 8.062 14.580 1.00 97.06 451 VAL A CA 1
ATOM 3473 C C . VAL A 1 451 ? -7.604 7.886 15.425 1.00 97.06 451 VAL A C 1
ATOM 3475 O O . VAL A 1 451 ? -7.885 8.748 16.252 1.00 97.06 451 VAL A O 1
ATOM 3478 N N . ALA A 1 452 ? -8.347 6.790 15.250 1.00 97.12 452 ALA A N 1
ATOM 3479 C CA . ALA A 1 452 ? -9.586 6.512 15.981 1.00 97.12 452 ALA A CA 1
ATOM 3480 C C . ALA A 1 452 ? -9.352 6.212 17.472 1.00 97.12 452 ALA A C 1
ATOM 3482 O O . ALA A 1 452 ? -10.110 6.676 18.328 1.00 97.12 452 ALA A O 1
ATOM 3483 N N . GLU A 1 453 ? -8.302 5.445 17.789 1.00 97.06 453 GLU A N 1
ATOM 3484 C CA . GLU A 1 453 ? -8.061 4.903 19.134 1.00 97.06 453 GLU A CA 1
ATOM 3485 C C . GLU A 1 453 ? -7.998 5.971 20.244 1.00 97.06 453 GLU A C 1
ATOM 3487 O O . GLU A 1 453 ? -8.676 5.802 21.258 1.00 97.06 453 GLU A O 1
ATOM 3492 N N . PRO A 1 454 ? -7.293 7.112 20.088 1.00 96.75 454 PRO A N 1
ATOM 3493 C CA . PRO A 1 454 ? -7.290 8.161 21.109 1.00 96.75 454 PRO A CA 1
ATOM 3494 C C . PRO A 1 454 ? -8.677 8.736 21.427 1.00 96.75 454 PRO A C 1
ATOM 3496 O O . PRO A 1 454 ? -8.926 9.139 22.564 1.00 96.75 454 PRO A O 1
ATOM 3499 N N . PHE A 1 455 ? -9.583 8.790 20.447 1.00 97.31 455 PHE A N 1
ATOM 3500 C CA . PHE A 1 455 ? -10.946 9.285 20.651 1.00 97.31 455 PHE A CA 1
ATOM 3501 C C . PHE A 1 455 ? -11.822 8.237 21.342 1.00 97.31 455 PHE A C 1
ATOM 3503 O O . PHE A 1 455 ? -12.511 8.564 22.307 1.00 97.31 455 PHE A O 1
ATOM 3510 N N . ARG A 1 456 ? -11.727 6.966 20.924 1.00 97.56 456 ARG A N 1
ATOM 3511 C CA . ARG A 1 456 ? -12.399 5.845 21.605 1.00 97.56 456 ARG A CA 1
ATOM 3512 C C . ARG A 1 456 ? -11.965 5.733 23.064 1.00 97.56 456 ARG A C 1
ATOM 3514 O O . ARG A 1 456 ? -12.809 5.620 23.945 1.00 97.56 456 ARG A O 1
ATOM 3521 N N . ALA A 1 457 ? -10.666 5.863 23.329 1.00 97.06 457 ALA A N 1
ATOM 3522 C CA . ALA A 1 457 ? -10.118 5.825 24.681 1.00 97.06 457 ALA A CA 1
ATOM 3523 C C . ALA A 1 457 ? -10.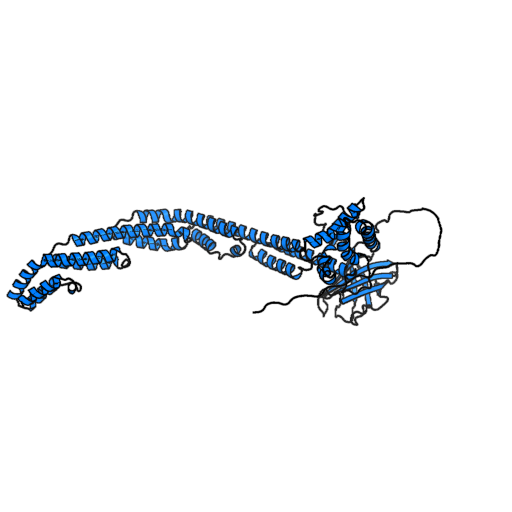668 6.947 25.579 1.00 97.06 457 ALA A C 1
ATOM 3525 O O . ALA A 1 457 ? -10.893 6.723 26.767 1.00 97.06 457 ALA A O 1
ATOM 3526 N N . ARG A 1 458 ? -10.922 8.146 25.034 1.00 97.00 458 ARG A N 1
ATOM 3527 C CA . ARG A 1 458 ? -11.559 9.243 25.784 1.00 97.00 458 ARG A CA 1
ATOM 3528 C C . ARG A 1 458 ? -13.002 8.924 26.164 1.00 97.00 458 ARG A C 1
ATOM 3530 O O . ARG A 1 458 ? -13.367 9.120 27.322 1.00 97.00 458 ARG A O 1
ATOM 3537 N N . ILE A 1 459 ? -13.790 8.412 25.217 1.00 97.81 459 ILE A N 1
ATOM 3538 C CA . ILE A 1 459 ? -15.178 7.987 25.463 1.00 97.81 459 ILE A CA 1
ATOM 3539 C C . ILE A 1 459 ? -15.201 6.895 26.537 1.00 97.81 459 ILE A C 1
ATOM 3541 O O . ILE A 1 459 ? -15.936 7.013 27.515 1.00 97.81 459 ILE A O 1
ATOM 3545 N N . GLU A 1 460 ? -14.330 5.892 26.414 1.00 96.56 460 GLU A N 1
ATOM 3546 C CA . GLU A 1 460 ? -14.229 4.795 27.381 1.00 96.56 460 GLU A CA 1
ATOM 3547 C C . GLU A 1 460 ? -13.790 5.279 28.770 1.00 96.56 460 GLU A C 1
ATOM 3549 O O . GLU A 1 460 ? -14.360 4.885 29.783 1.00 96.56 460 GLU A O 1
ATOM 3554 N N . THR A 1 461 ? -12.831 6.206 28.837 1.00 96.81 461 THR A N 1
ATOM 3555 C CA . THR A 1 461 ? -12.397 6.807 30.110 1.00 96.81 461 THR A CA 1
ATOM 3556 C C . THR A 1 461 ? -13.558 7.517 30.806 1.00 96.81 461 THR A C 1
ATOM 3558 O O . THR A 1 461 ? -13.733 7.394 32.021 1.00 96.81 461 THR A O 1
ATOM 3561 N N . LYS A 1 462 ? -14.381 8.252 30.047 1.00 97.69 462 LYS A N 1
ATOM 3562 C CA . LYS A 1 462 ? -15.560 8.917 30.604 1.00 97.69 462 LYS A CA 1
ATOM 3563 C C . LYS A 1 462 ? -16.620 7.906 31.041 1.00 97.69 462 LYS A C 1
ATOM 3565 O O . LYS A 1 462 ? -17.149 8.057 32.141 1.00 97.69 462 LYS A O 1
ATOM 3570 N N . ARG A 1 463 ? -16.889 6.877 30.231 1.00 97.31 463 ARG A N 1
ATOM 3571 C CA . ARG A 1 463 ? -17.789 5.764 30.570 1.00 97.31 463 ARG A CA 1
ATOM 3572 C C . ARG A 1 463 ? -17.391 5.139 31.902 1.00 97.31 463 ARG A C 1
ATOM 3574 O O . ARG A 1 463 ? -18.214 5.096 32.813 1.00 97.31 463 ARG A O 1
ATOM 3581 N N . GLN A 1 464 ? -16.124 4.755 32.044 1.00 96.06 464 GLN A N 1
ATOM 3582 C CA . GLN A 1 464 ? -15.603 4.172 33.277 1.00 96.06 464 GLN A CA 1
ATOM 3583 C C . GLN A 1 464 ? -15.776 5.124 34.467 1.00 96.06 464 GLN A C 1
ATOM 3585 O O . GLN A 1 464 ? -16.283 4.713 35.504 1.00 96.06 464 GLN A O 1
ATOM 3590 N N . SER A 1 465 ? -15.466 6.416 34.305 1.00 96.69 465 SER A N 1
ATOM 3591 C CA . SER A 1 465 ? -15.650 7.405 35.376 1.00 96.69 465 SER A CA 1
ATOM 3592 C C . SER A 1 465 ? -17.109 7.555 35.829 1.00 96.69 465 SER A C 1
ATOM 3594 O O . SER A 1 465 ? -17.354 7.750 37.020 1.00 96.69 465 SER A O 1
ATOM 3596 N N . ILE A 1 466 ? -18.077 7.502 34.908 1.00 97.44 466 ILE A N 1
ATOM 3597 C CA . ILE A 1 466 ? -19.505 7.557 35.257 1.00 97.44 466 ILE A CA 1
ATOM 3598 C C . ILE A 1 466 ? -19.923 6.267 35.968 1.00 97.44 466 ILE A C 1
ATOM 3600 O O . ILE A 1 466 ? -20.619 6.331 36.982 1.00 97.44 466 ILE A O 1
ATOM 3604 N N . LEU A 1 467 ? -19.492 5.110 35.454 1.00 96.50 467 LEU A N 1
ATOM 3605 C CA . LEU A 1 467 ? -19.774 3.810 36.056 1.00 96.50 467 LEU A CA 1
ATOM 3606 C C . LEU A 1 467 ? -19.232 3.735 37.485 1.00 96.50 467 LEU A C 1
ATOM 3608 O O . LEU A 1 467 ? -20.001 3.421 38.387 1.00 96.50 467 LEU A O 1
ATOM 3612 N N . ASP A 1 468 ? -17.970 4.100 37.713 1.00 95.06 468 ASP A N 1
ATOM 3613 C CA . ASP A 1 468 ? -17.344 4.091 39.041 1.00 95.06 468 ASP A CA 1
ATOM 3614 C C . ASP A 1 468 ? -18.151 4.926 40.048 1.00 95.06 468 ASP A C 1
ATOM 3616 O O . ASP A 1 468 ? -18.521 4.433 41.115 1.00 95.06 468 ASP A O 1
ATOM 3620 N N . ALA A 1 469 ? -18.528 6.154 39.678 1.00 96.06 469 ALA A N 1
ATOM 3621 C CA . ALA A 1 469 ? -19.336 7.025 40.533 1.00 96.06 469 ALA A CA 1
ATOM 3622 C C . ALA A 1 469 ? -20.740 6.454 40.818 1.00 96.06 469 ALA A C 1
ATOM 3624 O O . ALA A 1 469 ? -21.296 6.649 41.905 1.00 96.06 469 ALA A O 1
ATOM 3625 N N . LEU A 1 470 ? -21.337 5.751 39.850 1.00 96.75 470 LEU A N 1
ATOM 3626 C CA . LEU A 1 470 ? -22.624 5.082 40.025 1.00 96.75 470 LEU A CA 1
ATOM 3627 C C . LEU A 1 470 ? -22.517 3.843 40.924 1.00 96.75 470 LEU A C 1
ATOM 3629 O O . LEU A 1 470 ? -23.397 3.646 41.766 1.00 96.75 470 LEU A O 1
ATOM 3633 N N . PHE A 1 471 ? -21.455 3.042 40.800 1.00 95.88 471 PHE A N 1
ATOM 3634 C CA . PHE A 1 471 ? -21.186 1.924 41.711 1.00 95.88 471 PHE A CA 1
ATOM 3635 C C . PHE A 1 471 ? -20.983 2.424 43.138 1.00 95.88 471 PHE A C 1
ATOM 3637 O O . PHE A 1 471 ? -21.643 1.941 44.052 1.00 95.88 471 PHE A O 1
ATOM 3644 N N . GLU A 1 472 ? -20.154 3.449 43.341 1.00 95.44 472 GLU A N 1
ATOM 3645 C CA . GLU A 1 472 ? -19.932 4.027 44.671 1.00 95.44 472 GLU A CA 1
ATOM 3646 C C . GLU A 1 472 ? -21.232 4.539 45.303 1.00 95.44 472 GLU A C 1
ATOM 3648 O O . GLU A 1 472 ? -21.507 4.273 46.477 1.00 95.44 472 GLU A O 1
ATOM 3653 N N . ARG A 1 473 ? -22.073 5.236 44.527 1.00 96.00 473 ARG A N 1
ATOM 3654 C CA . ARG A 1 473 ? -23.361 5.750 45.014 1.00 96.00 473 ARG A CA 1
ATOM 3655 C C . ARG A 1 473 ? -24.335 4.627 45.361 1.00 96.00 473 ARG A C 1
ATOM 3657 O O . ARG A 1 473 ? -25.004 4.707 46.389 1.00 96.00 473 ARG A O 1
ATOM 3664 N N . THR A 1 474 ? -24.433 3.605 44.512 1.00 96.31 474 THR A N 1
ATOM 3665 C CA . THR A 1 474 ? -25.350 2.478 44.736 1.00 96.31 474 THR A CA 1
ATOM 3666 C C . THR A 1 474 ? -24.905 1.633 45.925 1.00 96.31 474 THR A C 1
ATOM 3668 O O . THR A 1 474 ? -25.734 1.354 46.787 1.00 96.31 474 THR A O 1
ATOM 3671 N N . ILE A 1 475 ? -23.611 1.334 46.060 1.00 96.56 475 ILE A N 1
ATOM 3672 C CA . ILE A 1 475 ? -23.059 0.657 47.243 1.00 96.56 475 ILE A CA 1
ATOM 3673 C C . ILE A 1 475 ? -23.283 1.500 48.506 1.00 96.56 475 ILE A C 1
ATOM 3675 O O . ILE A 1 475 ? -23.728 0.978 49.522 1.00 96.56 475 ILE A O 1
ATOM 3679 N N . SER A 1 476 ? -23.070 2.818 48.456 1.00 96.62 476 SER A N 1
ATOM 3680 C CA . SER A 1 476 ? -23.331 3.690 49.615 1.00 96.62 476 SER A CA 1
ATOM 3681 C C . SER A 1 476 ? -24.802 3.655 50.055 1.00 96.62 476 SER A C 1
ATOM 3683 O O . SER A 1 476 ? -25.085 3.634 51.252 1.00 96.62 476 SER A O 1
ATOM 3685 N N . ALA A 1 477 ? -25.741 3.614 49.102 1.00 95.88 477 ALA A N 1
ATOM 3686 C CA . ALA A 1 477 ? -27.168 3.465 49.390 1.00 95.88 477 ALA A CA 1
ATOM 3687 C C . ALA A 1 477 ? -27.494 2.111 50.039 1.00 95.88 477 ALA A C 1
ATOM 3689 O O . ALA A 1 477 ? -28.245 2.080 51.010 1.00 95.88 477 ALA A O 1
ATOM 3690 N N . LEU A 1 478 ? -26.890 1.020 49.560 1.00 97.69 478 LEU A N 1
ATOM 3691 C CA . LEU A 1 478 ? -26.996 -0.308 50.171 1.00 97.69 478 LEU A CA 1
ATOM 3692 C C . LEU A 1 478 ? -26.477 -0.305 51.617 1.00 97.69 478 LEU A C 1
ATOM 3694 O O . LEU A 1 478 ? -27.146 -0.798 52.524 1.00 97.69 478 LEU A O 1
ATOM 3698 N N . GLN A 1 479 ? -25.309 0.296 51.856 1.00 97.31 479 GLN A N 1
ATOM 3699 C CA . GLN A 1 479 ? -24.692 0.339 53.184 1.00 97.31 479 GLN A CA 1
ATOM 3700 C C . GLN A 1 479 ? -25.520 1.145 54.201 1.00 97.31 479 GLN A C 1
ATOM 3702 O O . GLN A 1 479 ? -25.501 0.821 55.391 1.00 97.31 479 GLN A O 1
ATOM 3707 N N . ALA A 1 480 ? -26.295 2.133 53.742 1.00 97.00 480 ALA A N 1
ATOM 3708 C CA . ALA A 1 480 ? -27.183 2.949 54.571 1.00 97.00 480 ALA A CA 1
ATOM 3709 C C . ALA A 1 480 ? -28.490 2.249 54.995 1.00 97.00 480 ALA A C 1
ATOM 3711 O O . ALA A 1 480 ? -29.221 2.794 55.822 1.00 97.00 480 ALA A O 1
ATOM 3712 N N . ILE A 1 481 ? -28.800 1.064 54.456 1.00 97.44 481 ILE A N 1
ATOM 3713 C CA . ILE A 1 481 ? -29.993 0.300 54.842 1.00 97.44 481 ILE A CA 1
ATOM 3714 C C . ILE A 1 481 ? -29.846 -0.183 56.295 1.00 97.44 481 ILE A C 1
ATOM 3716 O O . ILE A 1 481 ? -28.833 -0.788 56.665 1.00 97.44 481 ILE A O 1
ATOM 3720 N N . GLU A 1 482 ? -30.859 0.092 57.120 1.00 96.75 482 GLU A N 1
ATOM 3721 C CA . GLU A 1 482 ? -30.917 -0.316 58.529 1.00 96.75 482 GLU A CA 1
ATOM 3722 C C . GLU A 1 482 ? -31.492 -1.735 58.694 1.00 96.75 482 GLU A C 1
ATOM 3724 O O . GLU A 1 482 ? -32.314 -2.150 57.876 1.00 96.75 482 GLU A O 1
ATOM 3729 N N . PRO A 1 483 ? -31.114 -2.486 59.748 1.00 94.81 483 PRO A N 1
ATOM 3730 C CA . PRO A 1 483 ? -31.711 -3.787 60.046 1.00 94.81 483 PRO A CA 1
ATOM 3731 C C . PRO A 1 483 ? -33.221 -3.715 60.314 1.00 94.81 483 PRO A C 1
ATOM 3733 O O . PRO A 1 483 ? -33.754 -2.715 60.792 1.00 94.81 483 PRO A O 1
ATOM 3736 N N . GLY A 1 484 ? -33.905 -4.824 60.058 1.00 93.56 484 GLY A N 1
ATOM 3737 C CA . GLY A 1 484 ? -35.336 -5.028 60.239 1.00 93.56 484 GLY A CA 1
ATOM 3738 C C . GLY A 1 484 ? -35.994 -5.586 58.971 1.00 93.56 484 GLY A C 1
ATOM 3739 O O . GLY A 1 484 ? -35.373 -5.624 57.907 1.00 93.56 484 GLY A O 1
ATOM 3740 N N . PRO A 1 485 ? -37.279 -5.972 59.042 1.00 92.38 485 PRO A N 1
ATOM 3741 C CA . PRO A 1 485 ? -37.999 -6.527 57.895 1.00 92.38 485 PRO A CA 1
ATOM 3742 C C . PRO A 1 485 ? -38.070 -5.542 56.717 1.00 92.38 485 PRO A C 1
ATOM 3744 O O . PRO A 1 485 ? -37.894 -5.946 55.573 1.00 92.38 485 PRO A O 1
ATOM 3747 N N . ALA A 1 486 ? -38.238 -4.242 56.992 1.00 95.00 486 ALA A N 1
ATOM 3748 C CA . ALA A 1 486 ? -38.215 -3.208 55.955 1.00 95.00 486 ALA A CA 1
ATOM 3749 C C . ALA A 1 486 ? -36.829 -3.070 55.300 1.00 95.00 486 ALA A C 1
ATOM 3751 O O . ALA A 1 486 ? -36.733 -2.886 54.093 1.00 95.00 486 ALA A O 1
ATOM 3752 N N . GLY A 1 487 ? -35.747 -3.189 56.077 1.00 96.62 487 GLY A N 1
ATOM 3753 C CA . GLY A 1 487 ? -34.384 -3.155 55.547 1.00 96.62 487 GLY A CA 1
ATOM 3754 C C . GLY A 1 487 ? -34.074 -4.335 54.632 1.00 96.62 487 GLY A C 1
ATOM 3755 O O . GLY A 1 487 ? -33.499 -4.161 53.559 1.00 96.62 487 GLY A O 1
ATOM 3756 N N . LEU A 1 488 ? -34.516 -5.533 55.019 1.00 97.06 488 LEU A N 1
ATOM 3757 C CA . LEU A 1 488 ? -34.403 -6.731 54.189 1.00 97.06 488 LEU A CA 1
ATOM 3758 C C . LEU A 1 488 ? -35.171 -6.560 52.868 1.00 97.06 488 LEU A C 1
ATOM 3760 O O . LEU A 1 488 ? -34.610 -6.820 51.804 1.00 97.06 488 LEU A O 1
ATOM 3764 N N . GLU A 1 489 ? -36.398 -6.044 52.902 1.00 96.06 489 GLU A N 1
ATOM 3765 C CA . GLU A 1 489 ? -37.165 -5.732 51.688 1.00 96.06 489 GLU A CA 1
ATOM 3766 C C . GLU A 1 489 ? -36.453 -4.687 50.806 1.00 96.06 489 GLU A C 1
ATOM 3768 O O . GLU A 1 489 ? -36.268 -4.907 49.608 1.00 96.06 489 GLU A O 1
ATOM 3773 N N . PHE A 1 490 ? -35.955 -3.591 51.392 1.00 97.25 490 PHE A N 1
ATOM 3774 C CA . PHE A 1 490 ? -35.215 -2.567 50.648 1.00 97.25 490 PHE A CA 1
ATOM 3775 C C . PHE A 1 490 ? -33.920 -3.092 50.024 1.00 97.25 490 PHE A C 1
ATOM 3777 O O . PHE A 1 490 ? -33.573 -2.680 48.919 1.00 97.25 490 PHE A O 1
ATOM 3784 N N . SER A 1 491 ? -33.206 -4.005 50.690 1.00 97.38 491 SER A N 1
ATOM 3785 C CA . SER A 1 491 ? -31.990 -4.602 50.124 1.00 97.38 491 SER A CA 1
ATOM 3786 C C . SER A 1 491 ? -32.290 -5.450 48.881 1.00 97.38 491 SER A C 1
ATOM 3788 O O . SER A 1 491 ? -31.518 -5.429 47.926 1.00 97.38 491 SER A O 1
ATOM 3790 N N . LEU A 1 492 ? -33.439 -6.132 48.837 1.00 96.88 492 LEU A N 1
ATOM 3791 C CA . LEU A 1 492 ? -33.856 -6.887 47.656 1.00 96.88 492 LEU A CA 1
ATOM 3792 C C . LEU A 1 492 ? -34.230 -5.974 46.494 1.00 96.88 492 LEU A C 1
ATOM 3794 O O . LEU A 1 492 ? -33.742 -6.177 45.383 1.00 96.88 492 LEU A O 1
ATOM 3798 N N . ALA A 1 493 ? -35.016 -4.930 46.766 1.00 96.50 493 ALA A N 1
ATOM 3799 C CA . ALA A 1 493 ? -35.327 -3.910 45.768 1.00 96.50 493 ALA A CA 1
ATOM 3800 C C . ALA A 1 493 ? -34.043 -3.269 45.210 1.00 96.50 493 ALA A C 1
ATOM 3802 O O . ALA A 1 493 ? -33.914 -3.075 44.003 1.00 96.50 493 ALA A O 1
ATOM 3803 N N . TRP A 1 494 ? -33.049 -3.026 46.074 1.00 97.50 494 TRP A N 1
ATOM 3804 C CA . TRP A 1 494 ? -31.733 -2.558 45.648 1.00 97.50 494 TRP A CA 1
ATOM 3805 C C . TRP A 1 494 ? -31.051 -3.535 44.681 1.00 97.50 494 TRP A C 1
ATOM 3807 O O . TRP A 1 494 ? -30.526 -3.092 43.662 1.00 97.50 494 TRP A O 1
ATOM 3817 N N . LEU A 1 495 ? -31.063 -4.846 44.958 1.00 97.44 495 LEU A N 1
ATOM 3818 C CA . LEU A 1 495 ? -30.430 -5.854 44.095 1.00 97.44 495 LEU A CA 1
ATOM 3819 C C . LEU A 1 495 ? -31.080 -5.898 42.707 1.00 97.44 495 LEU A C 1
ATOM 3821 O O . LEU A 1 495 ? -30.378 -6.007 41.697 1.00 97.44 495 LEU A O 1
ATOM 3825 N N . GLU A 1 496 ? -32.409 -5.822 42.659 1.00 96.38 496 GLU A N 1
ATOM 3826 C CA . GLU A 1 496 ? -33.174 -5.784 41.412 1.00 96.38 496 GLU A CA 1
ATOM 3827 C C . GLU A 1 496 ? -32.840 -4.532 40.594 1.00 96.38 496 GLU A C 1
ATOM 3829 O O . GLU A 1 496 ? -32.459 -4.648 39.425 1.00 96.38 496 GLU A O 1
ATOM 3834 N N . ASP A 1 497 ? -32.891 -3.352 41.219 1.00 95.31 497 ASP A N 1
ATOM 3835 C CA . ASP A 1 497 ? -32.559 -2.074 40.582 1.00 95.31 497 ASP A CA 1
ATOM 3836 C C . ASP A 1 497 ? -31.104 -2.041 40.094 1.00 95.31 497 ASP A C 1
ATOM 3838 O O . ASP A 1 497 ? -30.815 -1.586 38.981 1.00 95.31 497 ASP A O 1
ATOM 3842 N N . PHE A 1 498 ? -30.180 -2.561 40.905 1.00 96.50 498 PHE A N 1
ATOM 3843 C CA . PHE A 1 498 ? -28.763 -2.658 40.580 1.00 96.50 498 PHE A CA 1
ATOM 3844 C C . PHE A 1 498 ? -28.534 -3.544 39.351 1.00 96.50 498 PHE A C 1
ATOM 3846 O O . PHE A 1 498 ? -27.903 -3.115 38.380 1.00 96.50 498 PHE A O 1
ATOM 3853 N N . LYS A 1 499 ? -29.088 -4.764 39.339 1.00 95.94 499 LYS A N 1
ATOM 3854 C CA . LYS A 1 499 ? -28.969 -5.669 38.188 1.00 95.94 499 LYS A CA 1
ATOM 3855 C C . LYS A 1 499 ? -29.615 -5.065 36.948 1.00 95.94 499 LYS A C 1
ATOM 3857 O O . LYS A 1 499 ? -28.999 -5.086 35.884 1.00 95.94 499 LYS A O 1
ATOM 3862 N N . ALA A 1 500 ? -30.805 -4.479 37.071 1.00 94.06 500 ALA A N 1
ATOM 3863 C CA . ALA A 1 500 ? -31.492 -3.840 35.953 1.00 94.06 500 ALA A CA 1
ATOM 3864 C C . ALA A 1 500 ? -30.662 -2.705 35.331 1.00 94.06 500 ALA A C 1
ATOM 3866 O O . ALA A 1 500 ? -30.627 -2.566 34.108 1.00 94.06 500 ALA A O 1
ATOM 3867 N N . LEU A 1 501 ? -29.965 -1.916 36.154 1.00 92.31 501 LEU A N 1
ATOM 3868 C CA . LEU A 1 501 ? -29.127 -0.816 35.684 1.00 92.31 501 LEU A CA 1
ATOM 3869 C C . LEU A 1 501 ? -27.810 -1.290 35.050 1.00 92.31 501 LEU A C 1
ATOM 3871 O O . LEU A 1 501 ? -27.402 -0.746 34.024 1.00 92.31 501 LEU A O 1
ATOM 3875 N N . PHE A 1 502 ? -27.144 -2.282 35.645 1.00 95.88 502 PHE A N 1
ATOM 3876 C CA . PHE A 1 502 ? -25.773 -2.648 35.278 1.00 95.88 502 PHE A CA 1
ATOM 3877 C C . PHE A 1 502 ? -25.630 -3.955 34.487 1.00 95.88 502 PHE A C 1
ATOM 3879 O O . PHE A 1 502 ? -24.506 -4.344 34.179 1.00 95.88 502 PHE A O 1
ATOM 3886 N N . THR A 1 503 ? -26.728 -4.606 34.086 1.00 93.31 503 THR A N 1
ATOM 3887 C CA . THR A 1 503 ? -26.693 -5.819 33.238 1.00 93.31 503 THR A CA 1
ATOM 3888 C C . THR A 1 503 ? -25.793 -5.676 31.996 1.00 93.31 503 THR A C 1
ATOM 3890 O O . THR A 1 503 ? -24.992 -6.583 31.755 1.00 93.31 503 THR A O 1
ATOM 3893 N N . PRO A 1 504 ? -25.824 -4.562 31.226 1.00 94.12 504 PRO A N 1
ATOM 3894 C CA . PRO A 1 504 ? -24.933 -4.393 30.070 1.00 94.12 504 PRO A CA 1
ATOM 3895 C C . PRO A 1 504 ? -23.437 -4.395 30.423 1.00 94.12 504 PRO A C 1
ATOM 3897 O O . PRO A 1 504 ? -22.596 -4.612 29.555 1.00 94.12 504 PRO A O 1
ATOM 3900 N N . TYR A 1 505 ? -23.108 -4.180 31.697 1.00 94.56 505 TYR A N 1
ATOM 3901 C CA . TYR A 1 505 ? -21.754 -4.005 32.206 1.00 94.56 505 TYR A CA 1
ATOM 3902 C C . TYR A 1 505 ? -21.315 -5.144 33.131 1.00 94.56 505 TYR A C 1
ATOM 3904 O O . TYR A 1 505 ? -20.324 -5.002 33.831 1.00 94.56 505 TYR A O 1
ATOM 3912 N N . GLN A 1 506 ? -21.993 -6.294 33.125 1.00 93.38 506 GLN A N 1
ATOM 3913 C CA . GLN A 1 506 ? -21.691 -7.420 34.026 1.00 93.38 506 GLN A CA 1
ATOM 3914 C C . GLN A 1 506 ? -20.239 -7.937 33.964 1.00 93.38 506 GLN A C 1
ATOM 3916 O O . GLN A 1 506 ? -19.778 -8.600 34.886 1.00 93.38 506 GLN A O 1
ATOM 3921 N N . ASN A 1 507 ? -19.512 -7.636 32.884 1.00 91.12 507 ASN A N 1
ATOM 3922 C CA . ASN A 1 507 ? -18.132 -8.078 32.682 1.00 91.12 507 ASN A CA 1
ATOM 3923 C C . ASN A 1 507 ? -17.089 -7.206 33.407 1.00 91.12 507 ASN A C 1
ATOM 3925 O O . ASN A 1 507 ? -15.898 -7.506 33.327 1.00 91.12 507 ASN A O 1
ATOM 3929 N N . ILE A 1 508 ? -17.490 -6.115 34.069 1.00 91.69 508 ILE A N 1
ATOM 3930 C CA . ILE A 1 508 ? -16.554 -5.255 34.804 1.00 91.69 508 ILE A CA 1
ATOM 3931 C C . ILE A 1 508 ? -16.396 -5.729 36.250 1.00 91.69 508 ILE A C 1
ATOM 3933 O O . ILE A 1 508 ? -17.365 -6.079 36.919 1.00 91.69 508 ILE A O 1
ATOM 3937 N N . ILE A 1 509 ? -15.168 -5.660 36.766 1.00 91.69 509 ILE A N 1
ATOM 3938 C CA . ILE A 1 509 ? -14.813 -6.114 38.125 1.00 91.69 509 ILE A CA 1
ATOM 3939 C C . ILE A 1 509 ? -15.667 -5.421 39.205 1.00 91.69 509 ILE A C 1
ATOM 3941 O O . ILE A 1 509 ? -16.009 -6.025 40.221 1.00 91.69 509 ILE A O 1
ATOM 3945 N N . ALA A 1 510 ? -16.052 -4.160 38.983 1.00 92.25 510 ALA A N 1
ATOM 3946 C CA . ALA A 1 510 ? -16.893 -3.404 39.910 1.00 92.25 510 ALA A CA 1
ATOM 3947 C C . ALA A 1 510 ? -18.297 -4.014 40.097 1.00 92.25 510 ALA A C 1
ATOM 3949 O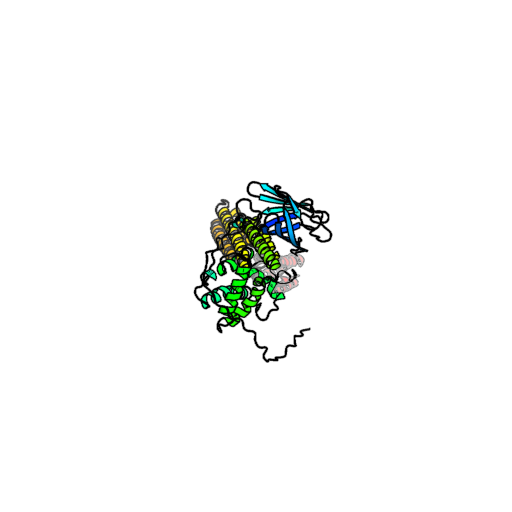 O . ALA A 1 510 ? -18.853 -3.915 41.189 1.00 92.25 510 ALA A O 1
ATOM 3950 N N . PHE A 1 511 ? -18.845 -4.680 39.073 1.00 95.19 511 PHE A N 1
ATOM 3951 C CA . PHE A 1 511 ? -20.154 -5.329 39.149 1.00 95.19 511 PHE A CA 1
ATOM 3952 C C . PHE A 1 511 ? -20.131 -6.516 40.118 1.00 95.19 511 PHE A C 1
ATOM 3954 O O . PHE A 1 511 ? -20.948 -6.583 41.032 1.00 95.19 511 PHE A O 1
ATOM 3961 N N . GLU A 1 512 ? -19.153 -7.412 39.967 1.00 94.50 512 GLU A N 1
ATOM 3962 C CA . GLU A 1 512 ? -18.969 -8.558 40.865 1.00 94.50 512 GLU A CA 1
ATOM 3963 C C . GLU A 1 512 ? -18.671 -8.102 42.299 1.00 94.50 512 GLU A C 1
ATOM 3965 O O . GLU A 1 512 ? -19.279 -8.593 43.249 1.00 94.50 512 GLU A O 1
ATOM 3970 N N . LYS A 1 513 ? -17.808 -7.088 42.463 1.00 94.94 513 LYS A N 1
ATOM 3971 C CA . LYS A 1 513 ? -17.524 -6.498 43.777 1.00 94.94 513 LYS A CA 1
ATOM 3972 C C . LYS A 1 513 ? -18.797 -6.003 44.473 1.00 94.94 513 LYS A C 1
ATOM 3974 O O . LYS A 1 513 ? -18.978 -6.264 45.657 1.00 94.94 513 LYS A O 1
ATOM 3979 N N . ALA A 1 514 ? -19.675 -5.307 43.755 1.00 95.88 514 ALA A N 1
ATOM 3980 C CA . ALA A 1 514 ? -20.920 -4.794 44.320 1.00 95.88 514 ALA A CA 1
ATOM 3981 C C . ALA A 1 514 ? -21.912 -5.912 44.699 1.00 95.88 514 ALA A C 1
ATOM 3983 O O . ALA A 1 514 ? -22.642 -5.763 45.677 1.00 95.88 514 ALA A O 1
ATOM 3984 N N . LEU A 1 515 ? -21.926 -7.037 43.973 1.00 96.31 515 LEU A N 1
ATOM 3985 C CA . LEU A 1 515 ? -22.726 -8.209 44.351 1.00 96.31 515 LEU A CA 1
ATOM 3986 C C . LEU A 1 515 ? -22.200 -8.890 45.623 1.00 96.31 515 LEU A C 1
ATOM 3988 O O . LEU A 1 515 ? -22.999 -9.336 46.443 1.00 96.31 515 LEU A O 1
ATOM 3992 N N . ASN A 1 516 ? -20.881 -8.923 45.820 1.00 95.75 516 ASN A N 1
ATOM 3993 C CA . ASN A 1 516 ? -20.291 -9.423 47.064 1.00 95.75 516 ASN A CA 1
ATOM 3994 C C . ASN A 1 516 ? -20.618 -8.500 48.249 1.00 95.75 516 ASN A C 1
ATOM 3996 O O . ASN A 1 516 ? -21.069 -8.976 49.285 1.00 95.75 516 ASN A O 1
ATOM 4000 N N . GLU A 1 517 ? -20.496 -7.179 48.069 1.00 97.06 517 GLU A N 1
ATOM 4001 C CA . GLU A 1 517 ? -20.907 -6.182 49.076 1.00 97.06 517 GLU A CA 1
ATOM 4002 C C . GLU A 1 517 ? -22.396 -6.313 49.437 1.00 97.06 517 GLU A C 1
ATOM 4004 O O . GLU A 1 517 ? -22.780 -6.138 50.593 1.00 97.06 517 GLU A O 1
ATOM 4009 N N . PHE A 1 518 ? -23.247 -6.661 48.465 1.00 97.94 518 PHE A N 1
ATOM 4010 C CA . PHE A 1 518 ? -24.650 -6.986 48.713 1.00 97.94 518 PHE A CA 1
ATOM 4011 C C . PHE A 1 518 ? -24.820 -8.218 49.598 1.00 97.94 518 PHE A C 1
ATOM 4013 O O . PHE A 1 518 ? -25.566 -8.138 50.571 1.00 97.94 518 PHE A O 1
ATOM 4020 N N . ALA A 1 519 ? -24.136 -9.324 49.299 1.00 96.56 519 ALA A N 1
ATOM 4021 C CA . ALA A 1 519 ? -24.222 -10.539 50.108 1.00 96.56 519 ALA A CA 1
ATOM 4022 C C . ALA A 1 519 ? -23.758 -10.289 51.557 1.00 96.56 519 ALA A C 1
ATOM 4024 O O . ALA A 1 519 ? -24.471 -10.635 52.498 1.00 96.56 519 ALA A O 1
ATOM 4025 N N . GLU A 1 520 ? -22.631 -9.591 51.740 1.00 96.88 520 GLU A N 1
ATOM 4026 C CA . GLU A 1 520 ? -22.111 -9.207 53.062 1.00 96.88 520 GLU A CA 1
ATOM 4027 C C . GLU A 1 520 ? -23.088 -8.294 53.820 1.00 96.88 520 GLU A C 1
ATOM 4029 O O . GLU A 1 520 ? -23.376 -8.494 55.005 1.00 96.88 520 GLU A O 1
ATOM 4034 N N . LYS A 1 521 ? -23.656 -7.287 53.141 1.00 97.62 521 LYS A N 1
ATOM 4035 C CA . LYS A 1 521 ? -24.650 -6.406 53.761 1.00 97.62 521 LYS A CA 1
ATOM 4036 C C . LYS A 1 521 ? -25.934 -7.163 54.102 1.00 97.62 521 LYS A C 1
ATOM 4038 O O . LYS A 1 521 ? -26.518 -6.901 55.153 1.00 97.62 521 LYS A O 1
ATOM 4043 N N . ARG A 1 522 ? -26.379 -8.082 53.242 1.00 97.81 522 ARG A N 1
ATOM 4044 C CA . ARG A 1 522 ? -27.571 -8.912 53.455 1.00 97.81 522 ARG A CA 1
ATOM 4045 C C . ARG A 1 522 ? -27.416 -9.788 54.695 1.00 97.81 522 ARG A C 1
ATOM 4047 O O . ARG A 1 522 ? -28.326 -9.803 55.521 1.00 97.81 522 ARG A O 1
ATOM 4054 N N . GLU A 1 523 ? -26.258 -10.420 54.872 1.00 97.31 523 GLU A N 1
ATOM 4055 C CA . GLU A 1 523 ? -25.910 -11.161 56.090 1.00 97.31 523 GLU A CA 1
ATOM 4056 C C . GLU A 1 523 ? -25.998 -10.267 57.331 1.00 97.31 523 GLU A C 1
ATOM 4058 O O . GLU A 1 523 ? -26.743 -10.573 58.262 1.00 97.31 523 GLU A O 1
ATOM 4063 N N . SER A 1 524 ? -25.348 -9.098 57.307 1.00 98.06 524 SER A N 1
ATOM 4064 C CA . SER A 1 524 ? -25.387 -8.146 58.425 1.00 98.06 524 SER A CA 1
ATOM 4065 C C . SER A 1 524 ? -26.810 -7.670 58.763 1.00 98.06 524 SER A C 1
ATOM 4067 O O . SER A 1 524 ? -27.156 -7.496 59.937 1.00 98.06 524 SER A O 1
ATOM 4069 N N . LEU A 1 525 ? -27.665 -7.472 57.753 1.00 97.88 525 LEU A N 1
ATOM 4070 C CA . LEU A 1 525 ? -29.072 -7.122 57.954 1.00 97.88 525 LEU A CA 1
ATOM 4071 C C . LEU A 1 525 ? -29.847 -8.270 58.605 1.00 97.88 525 LEU A C 1
ATOM 4073 O O . LEU A 1 525 ? -30.612 -8.016 59.536 1.00 97.88 525 LEU A O 1
ATOM 4077 N N . LEU A 1 526 ? -29.652 -9.513 58.162 1.00 97.94 526 LEU A N 1
ATOM 4078 C CA . LEU A 1 526 ? -30.288 -10.687 58.763 1.00 97.94 526 LEU A CA 1
ATOM 4079 C C . LEU A 1 526 ? -29.841 -10.879 60.219 1.00 97.94 526 LEU A C 1
ATOM 4081 O O . LEU A 1 526 ? -30.692 -11.019 61.097 1.00 97.94 526 LEU A O 1
ATOM 4085 N N . GLU A 1 527 ? -28.544 -10.788 60.511 1.00 97.75 527 GLU A N 1
ATOM 4086 C CA . GLU A 1 527 ? -28.018 -10.848 61.882 1.00 97.75 527 GLU A CA 1
ATOM 4087 C C . GLU A 1 527 ? -28.626 -9.759 62.775 1.00 97.75 527 GLU A C 1
ATOM 4089 O O . GLU A 1 527 ? -29.140 -10.033 63.864 1.00 97.75 527 GLU A O 1
ATOM 4094 N N . GLY A 1 528 ? -28.630 -8.511 62.296 1.00 97.12 528 GLY A N 1
ATOM 4095 C CA . GLY A 1 528 ? -29.189 -7.376 63.028 1.00 97.12 528 GLY A CA 1
ATOM 4096 C C . GLY A 1 528 ? -30.701 -7.473 63.260 1.00 97.12 528 GLY A C 1
ATOM 4097 O O . GLY A 1 528 ? -31.217 -6.857 64.195 1.00 97.12 528 GLY A O 1
ATOM 4098 N N . SER A 1 529 ? -31.411 -8.258 62.444 1.00 97.81 529 SER A N 1
ATOM 4099 C CA . SER A 1 529 ? -32.871 -8.401 62.497 1.00 97.81 529 SER A CA 1
ATOM 4100 C C . SER A 1 529 ? -33.354 -9.614 63.299 1.00 97.81 529 SER A C 1
ATOM 4102 O O . SER A 1 529 ? -34.551 -9.695 63.589 1.00 97.81 529 SER A O 1
ATOM 4104 N N . LEU A 1 530 ? -32.453 -10.521 63.704 1.00 97.31 530 LEU A N 1
ATOM 4105 C CA . LEU A 1 530 ? -32.798 -11.813 64.312 1.00 97.31 530 LEU A CA 1
ATOM 4106 C C . LEU A 1 530 ? -33.667 -11.670 65.572 1.00 97.31 530 LEU A C 1
ATOM 4108 O O . LEU A 1 530 ? -34.670 -12.358 65.725 1.00 97.31 530 LEU A O 1
ATOM 4112 N N . LYS A 1 531 ? -33.359 -10.704 66.444 1.00 96.62 531 LYS A N 1
ATOM 4113 C CA . LYS A 1 531 ? -34.161 -10.456 67.658 1.00 96.62 531 LYS A CA 1
ATOM 4114 C C . LYS A 1 531 ? -35.585 -9.995 67.355 1.00 96.62 531 LYS A C 1
ATOM 4116 O O . LYS A 1 531 ? -36.513 -10.347 68.072 1.00 96.62 531 LYS A O 1
ATOM 4121 N N . GLN A 1 532 ? -35.762 -9.171 66.321 1.00 97.19 532 GLN A N 1
ATOM 4122 C CA . GLN A 1 532 ? -37.100 -8.739 65.917 1.00 97.19 532 GLN A CA 1
ATOM 4123 C C . GLN A 1 532 ? -37.859 -9.902 65.274 1.00 97.19 532 GLN A C 1
ATOM 4125 O O . GLN A 1 532 ? -39.052 -10.054 65.513 1.00 97.19 532 GLN A O 1
ATOM 4130 N N . PHE A 1 533 ? -37.164 -10.738 64.502 1.00 98.06 533 PHE A N 1
ATOM 4131 C CA . PHE A 1 533 ? -37.732 -11.955 63.937 1.00 98.06 533 PHE A CA 1
ATOM 4132 C C . PHE A 1 533 ? -38.249 -12.913 65.019 1.00 98.06 533 PHE A C 1
ATOM 4134 O O . PHE A 1 533 ? -39.385 -13.362 64.912 1.00 98.06 533 PHE A O 1
ATOM 4141 N N . GLU A 1 534 ? -37.477 -13.165 66.084 1.00 97.50 534 GLU A N 1
ATOM 4142 C CA . GLU A 1 534 ? -37.910 -13.986 67.230 1.00 97.50 534 GLU A CA 1
ATOM 4143 C C . GLU A 1 534 ? -39.238 -13.490 67.824 1.00 97.50 534 GLU A C 1
ATOM 4145 O O . GLU A 1 534 ? -40.164 -14.277 68.025 1.00 97.50 534 GLU A O 1
ATOM 4150 N N . VAL A 1 535 ? -39.356 -12.175 68.043 1.00 97.19 535 VAL A N 1
ATOM 4151 C CA . VAL A 1 535 ? -40.580 -11.545 68.563 1.00 97.19 535 VAL A CA 1
ATOM 4152 C C . VAL A 1 535 ? -41.751 -11.712 67.591 1.00 97.19 535 VAL A C 1
ATOM 4154 O O . VAL A 1 535 ? -42.863 -12.042 68.007 1.00 97.19 535 VAL A O 1
ATOM 4157 N N . ASP A 1 536 ? -41.519 -11.490 66.299 1.00 96.94 536 ASP A N 1
ATOM 4158 C CA . ASP A 1 536 ? -42.559 -11.582 65.274 1.00 96.94 536 ASP A CA 1
ATOM 4159 C C . ASP A 1 536 ? -43.052 -13.030 65.093 1.00 96.94 536 ASP A C 1
ATOM 4161 O O . ASP A 1 536 ? -44.249 -13.257 64.901 1.00 96.94 536 ASP A O 1
ATOM 4165 N N . VAL A 1 537 ? -42.155 -14.017 65.197 1.00 97.25 537 VAL A N 1
ATOM 4166 C CA . VAL A 1 537 ? -42.482 -15.450 65.141 1.00 97.25 537 VAL A CA 1
ATOM 4167 C C . VAL A 1 537 ? -43.282 -15.891 66.368 1.00 97.25 537 VAL A C 1
ATOM 4169 O O . VAL A 1 537 ? -44.301 -16.561 66.208 1.00 97.25 537 VAL A O 1
ATOM 4172 N N . GLU A 1 538 ? -42.890 -15.480 67.578 1.00 96.69 538 GLU A N 1
ATOM 4173 C CA . GLU A 1 538 ? -43.638 -15.775 68.811 1.00 96.69 538 GLU A CA 1
ATOM 4174 C C . GLU A 1 538 ? -45.075 -15.219 68.744 1.00 96.69 538 GLU A C 1
ATOM 4176 O O . GLU A 1 538 ? -46.055 -15.899 69.085 1.00 96.69 538 GLU A O 1
ATOM 4181 N N . GLN A 1 539 ? -45.224 -13.988 68.242 1.00 95.94 539 GLN A N 1
ATOM 4182 C CA . GLN A 1 539 ? -46.531 -13.366 68.027 1.00 95.94 539 GLN A CA 1
ATOM 4183 C C . GLN A 1 539 ? -47.362 -14.123 66.985 1.00 95.94 539 GLN A C 1
ATOM 4185 O O . GLN A 1 539 ? -48.549 -14.372 67.211 1.00 95.94 539 GLN A O 1
ATOM 4190 N N . ALA A 1 540 ? -46.754 -14.518 65.865 1.00 96.56 540 ALA A N 1
ATOM 4191 C CA . ALA A 1 540 ? -47.420 -15.269 64.805 1.00 96.56 540 ALA A CA 1
ATOM 4192 C C . ALA A 1 540 ? -47.884 -16.659 65.273 1.00 96.56 540 ALA A C 1
ATOM 4194 O O . ALA A 1 540 ? -49.032 -17.039 65.021 1.00 96.56 540 ALA A O 1
ATOM 4195 N N . ALA A 1 541 ? -47.044 -17.374 66.027 1.00 95.81 541 ALA A N 1
ATOM 4196 C CA . ALA A 1 541 ? -47.381 -18.662 66.627 1.00 95.81 541 ALA A CA 1
ATOM 4197 C C . ALA A 1 541 ? -48.606 -18.550 67.546 1.00 95.81 541 ALA A C 1
ATOM 4199 O O . ALA A 1 541 ? -49.530 -19.362 67.464 1.00 95.81 541 ALA A O 1
ATOM 4200 N N . THR A 1 542 ? -48.669 -17.482 68.347 1.00 93.88 542 THR A N 1
ATOM 4201 C CA . THR A 1 542 ? -49.809 -17.197 69.233 1.00 93.88 542 THR A CA 1
ATOM 4202 C C . THR A 1 542 ? -51.079 -16.815 68.459 1.00 93.88 542 THR A C 1
ATOM 4204 O O . THR A 1 542 ? -52.187 -17.140 68.889 1.00 93.88 542 THR A O 1
ATOM 4207 N N . ALA A 1 543 ? -50.946 -16.120 67.325 1.00 90.69 543 ALA A N 1
ATOM 4208 C CA . ALA A 1 543 ? -52.074 -15.593 66.556 1.00 90.69 543 ALA A CA 1
ATOM 4209 C C . ALA A 1 543 ? -52.726 -16.616 65.607 1.00 90.69 543 ALA A C 1
ATOM 4211 O O . ALA A 1 543 ? -53.942 -16.570 65.410 1.00 90.69 543 ALA A O 1
ATOM 4212 N N . GLY A 1 544 ? -51.948 -17.523 65.008 1.00 86.31 544 GLY A N 1
ATOM 4213 C CA . GLY A 1 544 ? -52.451 -18.415 63.955 1.00 86.31 544 GLY A CA 1
ATOM 4214 C C . GLY A 1 544 ? -51.630 -19.679 63.689 1.00 86.31 544 GLY A C 1
ATOM 4215 O O . GLY A 1 544 ? -51.884 -20.349 62.687 1.00 86.31 544 GLY A O 1
ATOM 4216 N N . GLY A 1 545 ? -50.684 -20.028 64.570 1.00 91.38 545 GLY A N 1
ATOM 4217 C CA . GLY A 1 545 ? -49.875 -21.248 64.473 1.00 91.38 545 GLY A CA 1
ATOM 4218 C C . GLY A 1 545 ? -48.919 -21.273 63.274 1.00 91.38 545 GLY A C 1
ATOM 4219 O O . GLY A 1 545 ? -48.520 -20.233 62.748 1.00 91.38 545 GLY A O 1
ATOM 4220 N N . GLU A 1 546 ? -48.566 -22.479 62.821 1.00 94.12 546 GLU A N 1
ATOM 4221 C CA . GLU A 1 546 ? -47.544 -22.740 61.791 1.00 94.12 546 GLU A CA 1
ATOM 4222 C C . GLU A 1 546 ? -47.705 -21.904 60.505 1.00 94.12 546 GLU A C 1
ATOM 4224 O O . GLU A 1 546 ? -46.722 -21.422 59.939 1.00 94.12 546 GLU A O 1
ATOM 4229 N N . ALA A 1 547 ? -48.939 -21.686 60.041 1.00 94.94 547 ALA A N 1
ATOM 4230 C CA . ALA A 1 547 ? -49.193 -20.936 58.812 1.00 94.94 547 ALA A CA 1
ATOM 4231 C C . ALA A 1 547 ? -48.777 -19.458 58.917 1.00 94.94 547 ALA A C 1
ATOM 4233 O O . ALA A 1 547 ? -48.271 -18.898 57.944 1.00 94.94 547 ALA A O 1
ATOM 4234 N N . GLU A 1 548 ? -48.973 -18.825 60.077 1.00 95.69 548 GLU A N 1
ATOM 4235 C CA . GLU A 1 548 ? -48.542 -17.441 60.300 1.00 95.69 548 GLU A CA 1
ATOM 4236 C C . GLU A 1 548 ? -47.030 -17.365 60.544 1.00 95.69 548 GLU A C 1
ATOM 4238 O O . GLU A 1 548 ? -46.383 -16.451 60.033 1.00 95.69 548 GLU A O 1
ATOM 4243 N N . VAL A 1 549 ? -46.440 -18.360 61.219 1.00 95.88 549 VAL A N 1
ATOM 4244 C CA . VAL A 1 549 ? -44.976 -18.469 61.369 1.00 95.88 549 VAL A CA 1
ATOM 4245 C C . VAL A 1 549 ? -44.297 -18.534 59.998 1.00 95.88 549 VAL A C 1
ATOM 4247 O O . VAL A 1 549 ? -43.380 -17.760 59.728 1.00 95.88 549 VAL A O 1
ATOM 4250 N N . ASN A 1 550 ? -44.795 -19.371 59.083 1.00 95.75 550 ASN A N 1
ATOM 4251 C CA . ASN A 1 550 ? -44.243 -19.487 57.728 1.00 95.75 550 ASN A CA 1
ATOM 4252 C C . ASN A 1 550 ? -44.327 -18.172 56.929 1.00 95.75 550 ASN A C 1
ATOM 4254 O O . ASN A 1 550 ? -43.433 -17.880 56.136 1.00 95.75 550 ASN A O 1
ATOM 4258 N N . LYS A 1 551 ? -45.356 -17.341 57.151 1.00 95.81 551 LYS A N 1
ATOM 4259 C CA . LYS A 1 551 ? -45.432 -16.002 56.538 1.00 95.81 551 LYS A CA 1
ATOM 4260 C C . LYS A 1 551 ? -44.367 -15.058 57.091 1.00 95.81 551 LYS A C 1
ATOM 4262 O O . LYS A 1 551 ? -43.806 -14.273 56.329 1.00 95.81 551 LYS A O 1
ATOM 4267 N N . VAL A 1 552 ? -44.079 -15.125 58.394 1.00 96.50 552 VAL A N 1
ATOM 4268 C CA . VAL A 1 552 ? -42.998 -14.336 59.003 1.00 96.50 552 VAL A CA 1
ATOM 4269 C C . VAL A 1 552 ? -41.642 -14.779 58.455 1.00 96.50 552 VAL A C 1
ATOM 4271 O O . VAL A 1 552 ? -40.860 -13.918 58.061 1.00 96.50 552 VAL A O 1
ATOM 4274 N N . VAL A 1 553 ? -41.396 -16.089 58.336 1.00 96.31 553 VAL A N 1
ATOM 4275 C CA . VAL A 1 553 ? -40.178 -16.640 57.709 1.00 96.31 553 VAL A CA 1
ATOM 4276 C C . VAL A 1 553 ? -40.004 -16.105 56.291 1.00 96.31 553 VAL A C 1
ATOM 4278 O O . VAL A 1 553 ? -38.979 -15.495 56.003 1.00 96.31 553 VAL A O 1
ATOM 4281 N N . ALA A 1 554 ? -41.022 -16.240 55.436 1.00 95.25 554 ALA A N 1
ATOM 4282 C CA . ALA A 1 554 ? -40.963 -15.787 54.044 1.00 95.25 554 ALA A CA 1
ATOM 4283 C C . ALA A 1 554 ? -40.744 -14.270 53.899 1.00 95.25 554 ALA A C 1
ATOM 4285 O O . ALA A 1 554 ? -40.212 -13.812 52.892 1.00 95.25 554 ALA A O 1
ATOM 4286 N N . ARG A 1 555 ? -41.145 -13.472 54.897 1.00 95.56 555 ARG A N 1
ATOM 4287 C CA . ARG A 1 555 ? -40.899 -12.024 54.905 1.00 95.56 555 ARG A CA 1
ATOM 4288 C C . ARG A 1 555 ? -39.423 -11.691 55.144 1.00 95.56 555 ARG A C 1
ATOM 4290 O O . ARG A 1 555 ? -38.911 -10.769 54.516 1.00 95.56 555 ARG A O 1
ATOM 4297 N N . TYR A 1 556 ? -38.753 -12.410 56.046 1.00 97.31 556 TYR A N 1
ATOM 4298 C CA . TYR A 1 556 ? -37.345 -12.162 56.379 1.00 97.31 556 TYR A CA 1
ATOM 4299 C C . TYR A 1 556 ? -36.384 -12.860 55.409 1.00 97.31 556 TYR A C 1
ATOM 4301 O O . TYR A 1 556 ? -35.421 -12.243 54.966 1.00 97.31 556 TYR A O 1
ATOM 4309 N N . LEU A 1 557 ? -36.679 -14.110 55.047 1.00 96.81 557 LEU A N 1
ATOM 4310 C CA . LEU A 1 557 ? -35.892 -14.945 54.138 1.00 96.81 557 LEU A CA 1
ATOM 4311 C C . LEU A 1 557 ? -36.522 -14.938 52.741 1.00 96.81 557 LEU A C 1
ATOM 4313 O O . LEU A 1 557 ? -37.091 -15.927 52.282 1.00 96.81 557 LEU A O 1
ATOM 4317 N N . SER A 1 558 ? -36.517 -13.760 52.125 1.00 95.19 558 SER A N 1
ATOM 4318 C CA . SER A 1 558 ? -37.203 -13.470 50.861 1.00 95.19 558 SER A CA 1
ATOM 4319 C C . SER A 1 558 ? -36.292 -13.531 49.634 1.00 95.19 558 SER A C 1
ATOM 4321 O O . SER A 1 558 ? -36.790 -13.455 48.512 1.00 95.19 558 SER A O 1
ATOM 4323 N N . TRP A 1 559 ? -34.975 -13.654 49.818 1.00 96.56 559 TRP A N 1
ATOM 4324 C CA . TRP A 1 559 ? -34.024 -13.810 48.723 1.00 96.56 559 TRP A CA 1
ATOM 4325 C C . TRP A 1 559 ? -33.654 -15.281 48.549 1.00 96.56 559 TRP A C 1
ATOM 4327 O O . TRP A 1 559 ? -33.270 -15.927 49.519 1.00 96.56 559 TRP A O 1
ATOM 4337 N N . ASP A 1 560 ? -33.662 -15.790 47.315 1.00 94.31 560 ASP A N 1
ATOM 4338 C CA . ASP A 1 560 ? -33.230 -17.169 47.025 1.00 94.31 560 ASP A CA 1
ATOM 4339 C C . ASP A 1 560 ? -31.796 -17.461 47.516 1.00 94.31 560 ASP A C 1
ATOM 4341 O O . ASP A 1 560 ? -31.477 -18.594 47.860 1.00 94.31 560 ASP A O 1
ATOM 4345 N N . GLY A 1 561 ? -30.931 -16.440 47.576 1.00 94.94 561 GLY A N 1
ATOM 4346 C CA . GLY A 1 561 ? -29.562 -16.565 48.086 1.00 94.94 561 GLY A CA 1
ATOM 4347 C C . GLY A 1 561 ? -29.443 -16.552 49.612 1.00 94.94 561 GLY A C 1
ATOM 4348 O O . GLY A 1 561 ? -28.357 -16.809 50.124 1.00 94.94 561 GLY A O 1
ATOM 4349 N N . ASP A 1 562 ? -30.524 -16.282 50.356 1.00 97.25 562 ASP A N 1
ATOM 4350 C CA . ASP A 1 562 ? -30.474 -16.271 51.823 1.00 97.25 562 ASP A CA 1
ATOM 4351 C C . ASP A 1 562 ? -30.099 -17.657 52.379 1.00 97.25 562 ASP A C 1
ATOM 4353 O O . ASP A 1 562 ? -29.431 -17.725 53.403 1.00 97.25 562 ASP A O 1
ATOM 4357 N N . GLU A 1 563 ? -30.454 -18.757 51.700 1.00 95.25 563 GLU A N 1
ATOM 4358 C CA . GLU A 1 563 ? -30.108 -20.132 52.115 1.00 95.25 563 GLU A CA 1
ATOM 4359 C C . GLU A 1 563 ? -28.594 -20.402 52.153 1.00 95.25 563 GLU A C 1
ATOM 4361 O O . GLU A 1 563 ? -28.136 -21.312 52.847 1.00 95.25 563 GLU A O 1
ATOM 4366 N N . GLU A 1 564 ? -27.809 -19.613 51.416 1.00 94.88 564 GLU A N 1
ATOM 4367 C CA . GLU A 1 564 ? -26.350 -19.725 51.368 1.00 94.88 564 GLU A CA 1
ATOM 4368 C C . GLU A 1 564 ? -25.663 -18.926 52.491 1.00 94.88 564 GLU A C 1
ATOM 4370 O O . GLU A 1 564 ? -24.465 -19.102 52.730 1.00 94.88 564 GLU A O 1
ATOM 4375 N N . ILE A 1 565 ? -26.405 -18.072 53.207 1.00 95.19 565 ILE A N 1
ATOM 4376 C CA . ILE A 1 565 ? -25.878 -17.223 54.279 1.00 95.19 565 ILE A CA 1
ATOM 4377 C C . ILE A 1 565 ? -25.916 -17.986 55.617 1.00 95.19 565 ILE A C 1
ATOM 4379 O O . ILE A 1 565 ? -26.980 -18.467 56.008 1.00 95.19 565 ILE A O 1
ATOM 4383 N N . PRO A 1 566 ? -24.815 -18.053 56.396 1.00 94.69 566 PRO A N 1
ATOM 4384 C CA . PRO A 1 566 ? -24.760 -18.820 57.646 1.00 94.69 566 PRO A CA 1
ATOM 4385 C C . PRO A 1 566 ? -25.893 -18.536 58.647 1.00 94.69 566 PRO A C 1
ATOM 4387 O O . PRO A 1 566 ? -26.438 -19.473 59.235 1.00 94.69 566 PRO A O 1
ATOM 4390 N N . VAL A 1 567 ? -26.286 -17.265 58.810 1.00 95.75 567 VAL A N 1
ATOM 4391 C CA . VAL A 1 567 ? -27.342 -16.845 59.753 1.00 95.75 567 VAL A CA 1
ATOM 4392 C C . VAL A 1 567 ? -28.734 -17.391 59.396 1.00 95.75 567 VAL A C 1
ATOM 4394 O O . VAL A 1 567 ? -29.618 -17.436 60.249 1.00 95.75 567 VAL A O 1
ATOM 4397 N N . TRP A 1 568 ? -28.952 -17.871 58.167 1.00 96.56 568 TRP A N 1
ATOM 4398 C CA . TRP A 1 568 ? -30.214 -18.495 57.754 1.00 96.56 568 TRP A CA 1
ATOM 4399 C C . TRP A 1 568 ? -30.622 -19.669 58.650 1.00 96.56 568 TRP A C 1
ATOM 4401 O O . TRP A 1 568 ? -31.805 -19.831 58.962 1.00 96.56 568 TRP A O 1
ATOM 4411 N N . LEU A 1 569 ? -29.650 -20.460 59.123 1.00 96.00 569 LEU A N 1
ATOM 4412 C CA . LEU A 1 569 ? -29.911 -21.592 60.016 1.00 96.00 569 LEU A CA 1
ATOM 4413 C C . LEU A 1 569 ? -30.548 -21.147 61.335 1.00 96.00 569 LEU A C 1
ATOM 4415 O O . LEU A 1 569 ? -31.444 -21.828 61.833 1.00 96.00 569 LEU A O 1
ATOM 4419 N N . ASP A 1 570 ? -30.138 -19.999 61.873 1.00 97.38 570 ASP A N 1
ATOM 4420 C CA . ASP A 1 570 ? -30.687 -19.471 63.122 1.00 97.38 570 ASP A CA 1
ATOM 4421 C C . ASP A 1 570 ? -32.162 -19.085 62.951 1.00 97.38 570 ASP A C 1
ATOM 4423 O O . ASP A 1 570 ? -32.994 -19.401 63.803 1.00 97.38 570 ASP A O 1
ATOM 4427 N N . TYR A 1 571 ? -32.520 -18.497 61.804 1.00 97.50 571 TYR A N 1
ATOM 4428 C CA . TYR A 1 571 ? -33.911 -18.192 61.460 1.00 97.50 571 TYR A CA 1
ATOM 4429 C C . TYR A 1 571 ? -34.773 -19.457 61.357 1.00 97.50 571 TYR A C 1
ATOM 4431 O O . TYR A 1 571 ? -35.889 -19.485 61.881 1.00 97.50 571 TYR A O 1
ATOM 4439 N N . GLN A 1 572 ? -34.265 -20.517 60.719 1.00 97.19 572 GLN A N 1
ATOM 4440 C CA . GLN A 1 572 ? -34.980 -21.794 60.620 1.00 97.19 572 GLN A CA 1
ATOM 4441 C C . GLN A 1 572 ? -35.158 -22.453 61.992 1.00 97.19 572 GLN A C 1
ATOM 4443 O O . GLN A 1 572 ? -36.254 -22.903 62.319 1.00 97.19 572 GLN A O 1
ATOM 4448 N N . LEU A 1 573 ? -34.111 -22.469 62.822 1.00 97.06 573 LEU A N 1
ATOM 4449 C CA . LEU A 1 573 ? -34.167 -23.032 64.173 1.00 97.06 573 LEU A CA 1
ATOM 4450 C C . LEU A 1 573 ? -35.184 -22.304 65.056 1.00 97.06 573 LEU A C 1
ATOM 4452 O O . LEU A 1 573 ? -35.965 -22.954 65.752 1.00 97.06 573 LEU A O 1
ATOM 4456 N N . VAL A 1 574 ? -35.199 -20.968 65.012 1.00 96.94 574 VAL A N 1
ATOM 4457 C CA . VAL A 1 574 ? -36.193 -20.162 65.731 1.00 96.94 574 VAL A CA 1
ATOM 4458 C C . VAL A 1 574 ? -37.596 -20.454 65.202 1.00 96.94 574 VAL A C 1
ATOM 4460 O O . VAL A 1 574 ? -38.494 -20.693 66.001 1.00 96.94 574 VAL A O 1
ATOM 4463 N N . ALA A 1 575 ? -37.806 -20.499 63.884 1.00 95.94 575 ALA A N 1
ATOM 4464 C CA . ALA A 1 575 ? -39.118 -20.805 63.318 1.00 95.94 575 ALA A CA 1
ATOM 4465 C C . ALA A 1 575 ? -39.641 -22.183 63.758 1.00 95.94 575 ALA A C 1
ATOM 4467 O O . ALA A 1 575 ? -40.781 -22.279 64.203 1.00 95.94 575 ALA A O 1
ATOM 4468 N N . GLU A 1 576 ? -38.814 -23.230 63.689 1.00 95.88 576 GLU A N 1
ATOM 4469 C CA . GLU A 1 576 ? -39.177 -24.595 64.103 1.00 95.88 576 GLU A CA 1
ATOM 4470 C C . GLU A 1 576 ? -39.465 -24.720 65.606 1.00 95.88 576 GLU A C 1
ATOM 4472 O O . GLU A 1 576 ? -40.264 -25.560 66.005 1.00 95.88 576 GLU A O 1
ATOM 4477 N N . LEU A 1 577 ? -38.861 -23.879 66.453 1.00 95.94 577 LEU A N 1
ATOM 4478 C CA . LEU A 1 577 ? -39.158 -23.857 67.890 1.00 95.94 577 LEU A CA 1
ATOM 4479 C C . LEU A 1 577 ? -40.609 -23.426 68.187 1.00 95.94 577 LEU A C 1
ATOM 4481 O O . LEU A 1 577 ? -41.164 -23.819 69.213 1.00 95.94 577 LEU A O 1
ATOM 4485 N N . TYR A 1 578 ? -41.193 -22.595 67.318 1.00 93.00 578 TYR A N 1
ATOM 4486 C CA . TYR A 1 578 ? -42.505 -21.963 67.507 1.00 93.00 578 TYR A CA 1
ATOM 4487 C C . TYR A 1 578 ? -43.611 -22.514 66.589 1.00 93.00 578 TYR A C 1
ATOM 4489 O O . TYR A 1 578 ? -44.758 -22.067 66.695 1.00 93.00 578 TYR A O 1
ATOM 4497 N N . LYS A 1 579 ? -43.290 -23.458 65.699 1.00 90.94 579 LYS A N 1
ATOM 4498 C CA . LYS A 1 579 ? -44.278 -24.291 64.996 1.00 90.94 579 LYS A CA 1
ATOM 4499 C C . LYS A 1 579 ? -44.798 -25.381 65.930 1.00 90.94 579 LYS A C 1
ATOM 4501 O O . LYS A 1 579 ? -46.025 -25.634 65.882 1.00 90.94 579 LYS A O 1
#

Sequence (579 aa):
MCLENAMEHRLAVLGNVVSSGKVVTGQAAIDVDGPSSSEIDVAAPGSIAGTWEGEAICRAGDTFFGLQVEDVQSPRITGLLQVAGPDALVRGVSMLNVQMRSGSQQGEFEGAVEYRGAALKSFYVRRGDQVGTIIMSEEGLGCGSIELTRINAESLSRKPTAHARGGGSYYASQSPQEICDAITELPRTFEREFPDIPMRETATENLYPKLVLLYADDDWVPVFGAPFDAMPLNERRKIRTDAQQACYNDPFYSDDYYKFSVLDRGLAGNIERPLTSFGLPAIHIAIRQIRVTRHRLEQHVNEVLSSTEVADAAAKARTASAFIKNNDERLWPSEIEAKNKQLADHVAALALQNVEAELSRSDDTSNPAQQLAALSDMAKGEQEYHRYLDERNMADLEKRVTERQLQLARKVLSDDLLEIENLPQDRSGLISLEEKASELDATLSLLVGTVAEPFRARIETKRQSILDALFERTISALQAIEPGPAGLEFSLAWLEDFKALFTPYQNIIAFEKALNEFAEKRESLLEGSLKQFEVDVEQAATAGGEAEVNKVVARYLSWDGDEEIPVWLDYQLVAELYK

Foldseek 3Di:
DDDDDDDDDDDDDDDDDDDDDDDDDDDDDDDDDDDDDDDDPPPPVPDPAAKWWWWFQWPQGIKIWIWHFHDCDVQWTWIWIWIADPVRPGQDIDTWIWGHDPPFQWIATPDFPDRVNKGFGIWGFDDDPAWGWTWTDIDDRRGRTITITGDDPVVLPPPQPPDLPDAAACVVDPALVSNLRLLLVLLVVLCVLCVVQDLLPDDLLVCVLQSLLCQACNNVCRHHVDRPVPDDLVRLVVSLVSLCVSACPDPVRVVSSSSSVSVNQANNAPVPDDCSDNHVVVSVSLNVVLSVLVVVLVVLLVQLLPDLALVSNVVSLVVSLVSCVVCVSSDGNVRNVVSNVSSLVSSLVSLVVVLVVLLV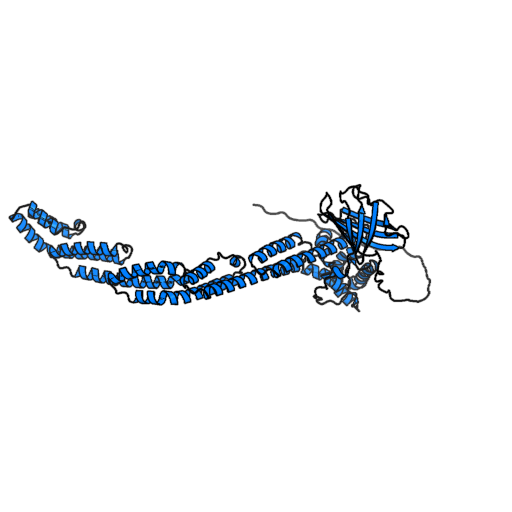VLVVDPDLLVSLLSLLVQLVCPDPSSVSHDPVRNVVSNVVSQVVLLVSCCVVCVVVLVVLVPQDLELVSLVVLVVSVVVCVSVLVSHDPVSSVVSVVSSVVSNVSSVVSHLVVLLVVLLPQAAELVSLVVLVVSVVVLCVSCVVPCVDPSSVVSVVSSLVSLLVNLVNHLVVLLVQLLVQLVVPRLVSLVVSLCSSCVDPCSVVHPSNVVSVVSSVVSD

Secondary structure (DSSP, 8-state):
--------------------------------------------TT---EEEEEEEEETTEEEEEEEEEEEEETTEEEEEEEEE-TTS-EEEEEEEEEEEPTTSSEEEEEEEEEETTEEEEEEEEEE-SS-EEEEEEEESS--S-EEEEEPPHHHH-PPPPS---S---GGG--SHHHHHHHHHHHHHHHHHH-TTS-TTTS-HHHHHHHHGGGGSHHHHHHHHSS-TTTS-HHHHHHHHHHHHHHHSS-TTTHHHHHHHHHHHHHHS--TTS-TTSS-HHHHHHHHHHHHHHHHHHHHHHHHHHT--SHHHHHHHHHHHHHHHHHTGGGS-HHHHHHHHHHHHHHHHHHHHHHHHHHHHHHHT-S-HHHHHHHHHHHHTT-SGGGGG--HHHHHHHHHHHHHHHHHHHHHHHHHHHHHHHH--SSHHHHHHHHHHHHHHHHHHTTS-HHHHHHHHHHHHHHHHHHHHHHHHHHHHHHHTPPSSHHHHHHHHHHHHHHHHHHGGGTTSHHHHHHHHHHHHHHHHHHHHHHHHHHHHHHHHHHHHTHHHHHHHHHHHS-SGGGGGSTTHHHHHHHHHHH-

pLDDT: mean 78.74, std 22.65, range [21.77, 98.06]